Protein AF-A0AAD5JDY1-F1 (afdb_monomer_lite)

Secondary structure (DSSP, 8-state):
--------------------PPPTHHHHHHHHHHHHHHHHHHHH-------SEETTEE--TT--SSTTBS-GGGTTSEEESSSEEEEETTEEEEEEEEETTTTEEEEE-TTS-BTTB----------HHHHHHSPBPTT-EEEEEEE-TT-TTTTTTGGG-B-BTTB-HHHHHHH-HHHHHHHHHHSSSPPP-EEE-HHHHHHS-TTTTTEEEEEEE--GGG-TT--TTS--BSEEEE-PPP-S-HHHHHHTTPEEEE-TTT--EEEEEETTEEESS----THHHHHHHHHHHHHHHHHHHHS-TT------HHHHHHHHHHHHH--HHHHHHHHHHHHHHIIIIIIIS---TTHHHHHHHHHHTBTTT---TT--B-HHHHHHHHHHHHGGGTT---TT-S-PPPPHHHHHHIIIIIHHHHHHHHHHHHHHHS-SS---HHHHHHHHHHHHHHGGGHHHHIIIIIHHHHS--HHHHHHHHH-HHHHHHHHS---SS---S--TTS--HHHHHHHHHHHHHHPBPP----------------------------BHIIIIIHHHHTTS----SS-S--------

InterPro domains:
  IPR011989 Armadillo-like helical [G3DSA:1.25.10.10] (261-449)
  IPR011989 Armadillo-like helical [G3DSA:1.25.10.10] (450-530)
  IPR016024 Armadillo-type fold [SSF48371] (283-526)
  IPR025287 Wall-associated receptor kinase, galacturonan-binding domain [PF13947] (50-109)
  IPR032872 Wall-associated receptor kinase, C-terminal [PF14380] (234-270)

pLDDT: mean 71.37, std 21.02, range [24.98, 97.5]

Radius of gyration: 38.05 Å; chains: 1; bounding box: 90×83×112 Å

Sequence (584 aa):
MPFWLCTKEDQPNLKRKSKMWFPTTTRLTIFNLTTLIILTLITAATSATCRTTCGDIAINYPFGVDDGCGAPQYRHMLNCSTNLFFTTPSGNYKVQSIDYKTKTMVIYDPSMSTCSILQPHHDFIMTDIQSAMMPPSPDTVFALINCSIDSPVLNHYKNLCFNFSDHSCEELYGSCNAFRLFHLVANVSSPPCCFTSYDTVKYMSMNILDCTHYTTVINTDSLKGLGPSDWVYGIRLSYSMPETGCDRCSQSGGTCGFDTETEGMTCLCSSYLNSTRECGGENQGQRIAAATYLKNFTRRNVDSDVSSSNISKEFKDQLLRALLEAEPAILKVLLEAFRVILVAEFVKQNSWPELLPKLRSAIQNSNLINNGANCGWNTVNALMVLHSIIRPFQYFLNPKVAKEPVPPQLELISKEILVPMLAVFSQFVEKVLTADGRTEPEMEKILLIGWRLVSPHFSFLMDTAIFPALVLNEKDISEWEEDADEYIRKNLPSELEEISGWREDLFTARKSAINLLGVISMSKGPPVGTSSNGSSASSKRKKDERNKGKSLRSSMGELLVLPFLSKFSIPCDANASDSRILKE

Foldseek 3Di:
DDDDDDDDDDDDDDDDDDDDDDDPVVVVVVVVVVVVVVVVVVVVLDQPDWDQDAAVAGAAACDGADAQFHALLNPPQWHGDNFIWGQFPFGTWGWPYADPVQQKTWTHDPQAAALAGFHWFGADEHDPSCCVFWNFDPQKKKKFAQADCPFCCNPVVVVQFDDFLPDDPVLSLVRGPHNVVQCVVVVPDRGDMGIGGVVCSHVAPCVNRRTIHMWMFGPRVVCNPPGRVPTHTTTMIHGDHDPQQVVQLVVQVWGWGADNPPSQTWTHAGSPDIDNHYDDRPCPVVLQVVLQVLLVVLCVPQVDPPDPPPDDPVVVVVLVVCLFQDDPSSNVSSLSSVLSVLCRCCVVNVNCPVVLVVLLVLLQLAVPQAVPPDRPGHNLSSLSNLLSNCVVCLPVCPPVDPDDDDDVSVVVSCVRPVLLCLVVVLVLLVVQVPDDVDDDPVSVSVLVSNCSNCVSCVVVCCVPQLVVQQDQDPVLVVVCVVPVVVSCCQQDDDDDDDDGHSDPPRHRSNNSSVSVLVSQQVAQDDDDDDDDDDDDDDDDDDDDDDDDDDDPRHGSCVVPVVVVCVVDDDPDPDDPPDPDDDDD

Organism: Acer negundo (NCBI:txid4023)

Structure (mmCIF, N/CA/C/O backbone):
data_AF-A0AAD5JDY1-F1
#
_entry.id   AF-A0AAD5JDY1-F1
#
loop_
_atom_site.group_PDB
_atom_site.id
_atom_site.type_symbol
_atom_site.label_atom_id
_atom_site.label_alt_id
_atom_site.label_comp_id
_atom_site.label_asym_id
_atom_site.label_entity_id
_atom_site.label_seq_id
_atom_site.pdbx_PDB_ins_code
_atom_site.Cartn_x
_atom_site.Cartn_y
_atom_site.Cartn_z
_atom_site.occupancy
_atom_site.B_iso_or_equiv
_atom_site.auth_seq_id
_atom_site.auth_comp_id
_atom_site.auth_asym_id
_atom_site.auth_atom_id
_atom_site.pdbx_PDB_model_num
ATOM 1 N N . MET A 1 1 ? -2.676 57.745 -0.070 1.00 26.92 1 MET A N 1
ATOM 2 C CA . MET A 1 1 ? -3.454 58.591 0.869 1.00 26.92 1 MET A CA 1
ATOM 3 C C . MET A 1 1 ? -3.927 59.833 0.114 1.00 26.92 1 MET A C 1
ATOM 5 O O . MET A 1 1 ? -3.151 60.244 -0.742 1.00 26.92 1 MET A O 1
ATOM 9 N N . PRO A 1 2 ? -5.080 60.464 0.429 1.00 44.31 2 PRO A N 1
ATOM 10 C CA . PRO A 1 2 ? -6.139 60.025 1.355 1.00 44.31 2 PRO A CA 1
ATOM 11 C C . PRO A 1 2 ? -7.613 60.175 0.853 1.00 44.31 2 PRO A C 1
ATOM 13 O O . PRO A 1 2 ? -7.997 61.225 0.363 1.00 44.31 2 PRO A O 1
ATOM 16 N N . PHE A 1 3 ? -8.447 59.176 1.187 1.00 25.83 3 PHE A N 1
ATOM 17 C CA . PHE A 1 3 ? -9.836 59.294 1.703 1.00 25.83 3 PHE A CA 1
ATOM 18 C C . PHE A 1 3 ? -11.081 59.734 0.869 1.00 25.83 3 PHE A C 1
ATOM 20 O O . PHE A 1 3 ? -11.021 60.517 -0.068 1.00 25.83 3 PHE A O 1
ATOM 27 N N . TRP A 1 4 ? -12.225 59.271 1.420 1.00 27.00 4 TRP A N 1
ATOM 28 C CA . TRP A 1 4 ? -13.659 59.617 1.257 1.00 27.00 4 TRP A CA 1
ATOM 29 C C . TRP A 1 4 ? -14.476 59.060 0.064 1.00 27.00 4 TRP A C 1
ATOM 31 O O . TRP A 1 4 ? -13.942 58.899 -1.025 1.00 27.00 4 TRP A O 1
ATOM 41 N N . LEU A 1 5 ? -15.816 58.916 0.163 1.00 27.38 5 LEU A N 1
ATOM 42 C CA . LEU A 1 5 ? -16.704 58.100 1.048 1.00 27.38 5 LEU A CA 1
ATOM 43 C C . LEU A 1 5 ? -18.196 58.367 0.699 1.00 27.38 5 LEU A C 1
ATOM 45 O O . LEU A 1 5 ? -18.495 59.357 0.041 1.00 27.38 5 LEU A O 1
ATOM 49 N N . CYS A 1 6 ? -19.105 57.542 1.245 1.00 25.08 6 CYS A N 1
ATOM 50 C CA . CYS A 1 6 ? -20.582 57.642 1.227 1.00 25.08 6 CYS A CA 1
ATOM 51 C C . CYS A 1 6 ? -21.256 57.441 -0.158 1.00 25.08 6 CYS A C 1
ATOM 53 O O . CYS A 1 6 ? -20.868 58.080 -1.125 1.00 25.08 6 CYS A O 1
ATOM 55 N N . THR A 1 7 ? -22.221 56.543 -0.426 1.00 30.06 7 THR A N 1
ATOM 56 C CA . THR A 1 7 ? -23.357 55.896 0.292 1.00 30.06 7 THR A CA 1
ATOM 57 C C . THR A 1 7 ? -24.655 56.708 0.390 1.00 30.06 7 THR A C 1
ATOM 59 O O . THR A 1 7 ? -24.729 57.643 1.183 1.00 30.06 7 THR A O 1
ATOM 62 N N . LYS A 1 8 ? -25.692 56.234 -0.322 1.00 27.95 8 LYS A N 1
ATOM 63 C CA . LYS A 1 8 ? -27.122 56.146 0.059 1.00 27.95 8 LYS A CA 1
ATOM 64 C C . LYS A 1 8 ? -27.752 55.050 -0.830 1.00 27.95 8 LYS A C 1
ATOM 66 O O . LYS A 1 8 ? -27.410 55.018 -2.006 1.00 27.95 8 LYS A O 1
ATOM 71 N N . GLU A 1 9 ? -28.457 54.019 -0.354 1.00 25.47 9 GLU A N 1
ATOM 72 C CA . GLU A 1 9 ? -29.617 53.903 0.568 1.00 25.47 9 GLU A CA 1
ATOM 73 C C . GLU A 1 9 ? -30.943 53.745 -0.219 1.00 25.47 9 GLU A C 1
ATOM 75 O O . GLU A 1 9 ? -31.001 54.053 -1.407 1.00 25.47 9 GLU A O 1
ATOM 80 N N . ASP A 1 10 ? -31.950 53.116 0.391 1.00 25.94 10 ASP A N 1
ATOM 81 C CA . ASP A 1 10 ? -32.707 52.021 -0.246 1.00 25.94 10 ASP A CA 1
ATOM 82 C C . ASP A 1 10 ? -34.172 52.312 -0.648 1.00 25.94 10 ASP A C 1
ATOM 84 O O . ASP A 1 10 ? -34.863 53.091 0.006 1.00 25.94 10 ASP A O 1
ATOM 88 N N . GLN A 1 11 ? -34.677 51.509 -1.606 1.00 26.45 11 GLN A N 1
ATOM 89 C CA . GLN A 1 11 ? -36.109 51.187 -1.824 1.00 26.45 11 GLN A CA 1
ATOM 90 C C . GLN A 1 11 ? -37.090 52.365 -2.116 1.00 26.45 11 GLN A C 1
ATOM 92 O O . GLN A 1 11 ? -36.705 53.529 -2.165 1.00 26.45 11 GLN A O 1
ATOM 97 N N . PRO A 1 12 ? -38.414 52.119 -2.284 1.00 43.78 12 PRO A N 1
ATOM 98 C CA . PRO A 1 12 ? -39.105 50.974 -2.906 1.00 43.78 12 PRO A CA 1
ATOM 99 C C . PRO A 1 12 ? -40.056 51.412 -4.051 1.00 43.78 12 PRO A C 1
ATOM 101 O O . PRO A 1 12 ? -40.434 52.578 -4.140 1.00 43.78 12 PRO A O 1
ATOM 104 N N . ASN A 1 13 ? -40.608 50.460 -4.824 1.00 27.44 13 ASN A N 1
ATOM 105 C CA . ASN A 1 13 ? -42.061 50.144 -4.806 1.00 27.44 13 ASN A CA 1
ATOM 106 C C . ASN A 1 13 ? -42.472 49.077 -5.839 1.00 27.44 13 ASN A C 1
ATOM 108 O O . ASN A 1 13 ? -42.135 49.155 -7.015 1.00 27.44 13 ASN A O 1
ATOM 112 N N . LEU A 1 14 ? -43.303 48.119 -5.407 1.00 30.83 14 LEU A N 1
ATOM 113 C CA . LEU A 1 14 ? -43.824 47.026 -6.236 1.00 30.83 14 LEU A CA 1
ATOM 114 C C . LEU A 1 14 ? -45.365 47.028 -6.257 1.00 30.83 14 LEU A C 1
ATOM 116 O O . LEU A 1 14 ? -45.996 46.777 -5.230 1.00 30.83 14 LEU A O 1
ATOM 120 N N . LYS A 1 15 ? -45.977 47.251 -7.430 1.00 29.02 15 LYS A N 1
ATOM 121 C CA . LYS A 1 15 ? -47.409 47.029 -7.753 1.00 29.02 15 LYS A CA 1
ATOM 122 C C . LYS A 1 15 ? -47.593 47.099 -9.285 1.00 29.02 15 LYS A C 1
ATOM 124 O O . LYS A 1 15 ? -46.989 47.955 -9.907 1.00 29.02 15 LYS A O 1
ATOM 129 N N . ARG A 1 16 ? -48.437 46.293 -9.946 1.00 30.23 16 ARG A N 1
ATOM 130 C CA . ARG A 1 16 ? -49.142 45.061 -9.528 1.00 30.23 16 ARG A CA 1
ATOM 131 C C . ARG A 1 16 ? -49.650 44.295 -10.773 1.00 30.23 16 ARG A C 1
ATOM 133 O O . ARG A 1 16 ? -50.553 44.779 -11.434 1.00 30.23 16 ARG A O 1
ATOM 140 N N . LYS A 1 17 ? -49.164 43.060 -10.971 1.00 31.97 17 LYS A N 1
ATOM 141 C CA . LYS A 1 17 ? -49.787 41.929 -11.711 1.00 31.97 17 LYS A CA 1
ATOM 142 C C . LYS A 1 17 ? -50.409 42.194 -13.103 1.00 31.97 17 LYS A C 1
ATOM 144 O O . LYS A 1 17 ? -51.569 42.582 -13.197 1.00 31.97 17 LYS A O 1
ATOM 149 N N . SER A 1 18 ? -49.756 41.690 -14.149 1.00 29.02 18 SER A N 1
ATOM 150 C CA . SER A 1 18 ? -50.442 41.018 -15.268 1.00 29.02 18 SER A CA 1
ATOM 151 C C . SER A 1 18 ? -50.355 39.491 -15.081 1.00 29.02 18 SER A C 1
ATOM 153 O O . SER A 1 18 ? -49.436 38.991 -14.430 1.00 29.02 18 SER A O 1
ATOM 155 N N . LYS A 1 19 ? -51.336 38.731 -15.589 1.00 38.91 19 LYS A N 1
ATOM 156 C CA . LYS A 1 19 ? -51.259 37.259 -15.687 1.00 38.91 19 LYS A CA 1
ATOM 157 C C . LYS A 1 19 ? -50.763 36.902 -17.086 1.00 38.91 19 LYS A C 1
ATOM 159 O O . LYS A 1 19 ? -51.313 37.423 -18.049 1.00 38.91 19 LYS A O 1
ATOM 164 N N . MET A 1 20 ? -49.819 35.971 -17.200 1.00 31.56 20 MET A N 1
ATOM 165 C CA . MET A 1 20 ? -49.418 35.392 -18.485 1.00 31.56 20 MET A CA 1
ATOM 166 C C . MET A 1 20 ? -49.482 33.864 -18.404 1.00 31.56 20 MET A C 1
ATOM 168 O O . MET A 1 20 ? -49.067 33.276 -17.405 1.00 31.56 20 MET A O 1
ATOM 172 N N . TRP A 1 21 ? -50.063 33.229 -19.422 1.00 36.47 21 TRP A N 1
ATOM 173 C CA . TRP A 1 21 ? -50.047 31.773 -19.571 1.00 36.47 21 TRP A CA 1
ATOM 174 C C . TRP A 1 21 ? -48.635 31.304 -19.935 1.00 36.47 21 TRP A C 1
ATOM 176 O O . TRP A 1 21 ? -47.992 31.895 -20.799 1.00 36.47 21 TRP A O 1
ATOM 186 N N . PHE A 1 22 ? -48.183 30.208 -19.324 1.00 32.50 22 PHE A N 1
ATOM 187 C CA . PHE A 1 22 ? -47.010 29.473 -19.795 1.00 32.50 22 PHE A CA 1
ATOM 188 C C . PHE A 1 22 ? -47.457 28.391 -20.790 1.00 32.50 22 PHE A C 1
ATOM 190 O O . PHE A 1 22 ? -48.358 27.619 -20.451 1.00 32.50 22 PHE A O 1
ATOM 197 N N . PRO A 1 23 ? -46.856 28.299 -21.991 1.00 40.69 23 PRO A N 1
ATOM 198 C CA . PRO A 1 23 ? -47.190 27.256 -22.954 1.00 40.69 23 PRO A CA 1
ATOM 199 C C . PRO A 1 23 ? -46.700 25.882 -22.477 1.00 40.69 23 PRO A C 1
ATOM 201 O O . PRO A 1 23 ? -45.624 25.743 -21.893 1.00 40.69 23 PRO A O 1
ATOM 204 N N . THR A 1 24 ? -47.489 24.842 -22.747 1.00 48.25 24 THR A N 1
ATOM 205 C CA . THR A 1 24 ? -47.257 23.480 -22.236 1.00 48.25 24 THR A CA 1
ATOM 206 C C . THR A 1 24 ? -45.975 22.833 -22.778 1.00 48.25 24 THR A C 1
ATOM 208 O O . THR A 1 24 ? -45.406 21.956 -22.129 1.00 48.25 24 THR A O 1
ATOM 211 N N . THR A 1 25 ? -45.483 23.289 -23.934 1.00 47.78 25 THR A N 1
ATOM 212 C CA . THR A 1 25 ? -44.268 22.798 -24.606 1.00 47.78 25 THR A CA 1
ATOM 213 C C . THR A 1 25 ? -43.008 22.911 -23.751 1.00 47.78 25 THR A C 1
ATOM 215 O O . THR A 1 25 ? -42.197 21.986 -23.761 1.00 47.78 25 THR A O 1
ATOM 218 N N . THR A 1 26 ? -42.854 23.973 -22.951 1.00 46.81 26 THR A N 1
ATOM 219 C CA . THR A 1 26 ? -41.645 24.175 -22.129 1.00 46.81 26 THR A CA 1
ATOM 220 C C . THR A 1 26 ? -41.492 23.116 -21.035 1.00 46.81 26 THR A C 1
ATOM 222 O O . THR A 1 26 ? -40.378 22.819 -20.617 1.00 46.81 26 THR A O 1
ATOM 225 N N . ARG A 1 27 ? -42.591 22.498 -20.572 1.00 45.94 27 ARG A N 1
ATOM 226 C CA . ARG A 1 27 ? -42.499 21.394 -19.601 1.00 45.94 27 ARG A CA 1
ATOM 227 C C . ARG A 1 27 ? -41.913 20.132 -20.222 1.00 45.94 27 ARG A C 1
ATOM 229 O O . ARG A 1 27 ? -41.156 19.450 -19.545 1.00 45.94 27 ARG A O 1
ATOM 236 N N . LEU A 1 28 ? -42.233 19.836 -21.483 1.00 49.12 28 LEU A N 1
ATOM 237 C CA . LEU A 1 28 ? -41.780 18.612 -22.148 1.00 49.12 28 LEU A CA 1
ATOM 238 C C . LEU A 1 28 ? -40.281 18.670 -22.477 1.00 49.12 28 LEU A C 1
ATOM 240 O O . LEU A 1 28 ? -39.567 17.697 -22.257 1.00 49.12 28 LEU A O 1
ATOM 244 N N . THR A 1 29 ? -39.777 19.827 -22.921 1.00 52.75 29 THR A N 1
ATOM 245 C CA . THR A 1 29 ? -38.336 20.023 -23.146 1.00 52.75 29 THR A CA 1
ATOM 246 C C . THR A 1 29 ? -37.540 20.032 -21.845 1.00 52.75 29 THR A C 1
ATOM 248 O O . THR A 1 29 ? -36.474 19.426 -21.805 1.00 52.75 29 THR A O 1
ATOM 251 N N . ILE A 1 30 ? -38.060 20.632 -20.764 1.00 56.84 30 ILE A N 1
ATOM 252 C CA . ILE A 1 30 ? -37.423 20.544 -19.440 1.00 56.84 30 ILE A CA 1
ATOM 253 C C . ILE A 1 30 ? -37.390 19.092 -18.949 1.00 56.84 30 ILE A C 1
ATOM 255 O O . ILE A 1 30 ? -36.341 18.658 -18.493 1.00 56.84 30 ILE A O 1
ATOM 259 N N . PHE A 1 31 ? -38.477 18.321 -19.081 1.00 56.94 31 PHE A N 1
ATOM 260 C CA . PHE A 1 31 ? -38.505 16.916 -18.646 1.00 56.94 31 PHE A CA 1
ATOM 261 C C . PHE A 1 31 ? -37.539 16.033 -19.452 1.00 56.94 31 PHE A C 1
ATOM 263 O O . PHE A 1 31 ? -36.840 15.196 -18.883 1.00 56.94 31 PHE A O 1
ATOM 270 N N . ASN A 1 32 ? -37.445 16.244 -20.768 1.00 55.47 32 ASN A N 1
ATOM 271 C CA . ASN A 1 32 ? -36.480 15.540 -21.617 1.00 55.47 32 ASN A CA 1
ATOM 272 C C . ASN A 1 32 ? -35.030 15.935 -21.284 1.00 55.47 32 ASN A C 1
ATOM 274 O O . ASN A 1 32 ? -34.147 15.084 -21.279 1.00 55.47 32 ASN A O 1
ATOM 278 N N . LEU A 1 33 ? -34.775 17.206 -20.954 1.00 57.94 33 LEU A N 1
ATOM 279 C CA . LEU A 1 33 ? -33.444 17.663 -20.556 1.00 57.94 33 LEU A CA 1
ATOM 280 C C . LEU A 1 33 ? -33.056 17.150 -19.161 1.00 57.94 33 LEU A C 1
ATOM 282 O O . LEU A 1 33 ? -31.923 16.716 -18.977 1.00 57.94 33 LEU A O 1
ATOM 286 N N . THR A 1 34 ? -33.973 17.138 -18.187 1.00 59.38 34 THR A N 1
ATOM 287 C CA . THR A 1 34 ? -33.690 16.570 -16.859 1.00 59.38 34 THR A CA 1
ATOM 288 C C . THR A 1 34 ? -33.547 15.056 -16.908 1.00 59.38 34 THR A C 1
ATOM 290 O O . THR A 1 34 ? -32.662 14.540 -16.242 1.00 59.38 34 THR A O 1
ATOM 293 N N . THR A 1 35 ? -34.329 14.335 -17.718 1.00 57.78 35 THR A N 1
ATOM 294 C CA . THR A 1 35 ? -34.112 12.889 -17.920 1.00 57.78 35 THR A CA 1
ATOM 295 C C . THR A 1 35 ? -32.800 12.595 -18.642 1.00 57.78 35 THR A C 1
ATOM 297 O O . THR A 1 35 ? -32.133 11.642 -18.257 1.00 57.78 35 THR A O 1
ATOM 300 N N . LEU A 1 36 ? -32.363 13.427 -19.596 1.00 56.25 36 LEU A N 1
ATOM 301 C CA . LEU A 1 36 ? -31.043 13.288 -20.221 1.00 56.25 36 LEU A CA 1
ATOM 302 C C . LEU A 1 36 ? -29.902 13.554 -19.223 1.00 56.25 36 LEU A C 1
ATOM 304 O O . LEU A 1 36 ? -28.960 12.773 -19.171 1.00 56.25 36 LEU A O 1
ATOM 308 N N . ILE A 1 37 ? -30.012 14.598 -18.391 1.00 56.88 37 ILE A N 1
ATOM 309 C CA . ILE A 1 37 ? -29.043 14.912 -17.322 1.00 56.88 37 ILE A CA 1
ATOM 310 C C . ILE A 1 37 ? -29.015 13.812 -16.248 1.00 56.88 37 ILE A C 1
ATOM 312 O O . ILE A 1 37 ? -27.951 13.427 -15.773 1.00 56.88 37 ILE A O 1
ATOM 316 N N . ILE A 1 38 ? -30.175 13.270 -15.868 1.00 56.22 38 ILE A N 1
ATOM 317 C CA . ILE A 1 38 ? -30.268 12.138 -14.937 1.00 56.22 38 ILE A CA 1
ATOM 318 C C . ILE A 1 38 ? -29.656 10.882 -15.567 1.00 56.22 38 ILE A C 1
ATOM 320 O O . ILE A 1 38 ? -28.937 10.162 -14.884 1.00 56.22 38 ILE A O 1
ATOM 324 N N . LEU A 1 39 ? -29.872 10.634 -16.862 1.00 50.50 39 LEU A N 1
ATOM 325 C CA . LEU A 1 39 ? -29.274 9.497 -17.560 1.00 50.50 39 LEU A CA 1
ATOM 326 C C . LEU A 1 39 ? -27.745 9.629 -17.651 1.00 50.50 39 LEU A C 1
ATOM 328 O O . LEU A 1 39 ? -27.056 8.644 -17.401 1.00 50.50 39 LEU A O 1
ATOM 332 N N . THR A 1 40 ? -27.204 10.828 -17.912 1.00 48.53 40 THR A N 1
ATOM 333 C CA . THR A 1 40 ? -25.747 11.048 -17.900 1.00 48.53 40 THR A CA 1
ATOM 334 C C . THR A 1 40 ? -25.143 10.929 -16.498 1.00 48.53 40 THR A C 1
ATOM 336 O O . THR A 1 40 ? -24.060 10.360 -16.354 1.00 48.53 40 THR A O 1
ATOM 339 N N . LEU A 1 41 ? -25.853 11.371 -15.452 1.00 46.16 41 LEU A N 1
ATOM 340 C CA . LEU A 1 41 ? -25.470 11.146 -14.050 1.00 46.16 41 LEU A CA 1
ATOM 341 C C . LEU A 1 41 ? -25.501 9.657 -13.666 1.00 46.16 41 LEU A C 1
ATOM 343 O O . LEU A 1 41 ? -24.608 9.191 -12.966 1.00 46.16 41 LEU A O 1
ATOM 347 N N . ILE A 1 42 ? -26.475 8.888 -14.164 1.00 42.62 42 ILE A N 1
ATOM 348 C CA . ILE A 1 42 ? -26.535 7.431 -13.965 1.00 42.62 42 ILE A CA 1
ATOM 349 C C . ILE A 1 42 ? -25.381 6.730 -14.699 1.00 42.62 42 ILE A C 1
ATOM 351 O O . ILE A 1 42 ? -24.789 5.815 -14.138 1.00 42.62 42 ILE A O 1
ATOM 355 N N . THR A 1 43 ? -24.990 7.175 -15.900 1.00 33.28 43 THR A N 1
ATOM 356 C CA . THR A 1 43 ? -23.804 6.621 -16.587 1.00 33.28 43 THR A CA 1
ATOM 357 C C . THR A 1 43 ? -22.470 7.036 -15.964 1.00 33.28 43 THR A C 1
ATOM 359 O O . THR A 1 43 ? -21.480 6.351 -16.189 1.00 33.28 43 THR A O 1
ATOM 362 N N . ALA A 1 44 ? -22.424 8.113 -15.173 1.00 35.31 44 ALA A N 1
ATOM 363 C CA . ALA A 1 44 ? -21.257 8.448 -14.352 1.00 35.31 44 ALA A CA 1
ATOM 364 C C . ALA A 1 44 ? -21.173 7.581 -13.078 1.00 35.31 44 ALA A C 1
ATOM 366 O O . ALA A 1 44 ? -20.092 7.388 -12.532 1.00 35.31 44 ALA A O 1
ATOM 367 N N . ALA A 1 45 ? -22.295 7.007 -12.634 1.00 38.91 45 ALA A N 1
ATOM 368 C CA . ALA A 1 45 ? -22.360 6.040 -11.542 1.00 38.91 45 ALA A CA 1
ATOM 369 C C . ALA A 1 45 ? -22.053 4.602 -12.015 1.00 38.91 45 ALA A C 1
ATOM 371 O O . ALA A 1 45 ? -22.768 3.655 -11.673 1.00 38.91 45 ALA A O 1
ATOM 372 N N . THR A 1 46 ? -20.981 4.415 -12.795 1.00 38.31 46 THR A N 1
ATOM 373 C CA . THR A 1 46 ? -20.429 3.075 -13.038 1.00 38.31 46 THR A CA 1
ATOM 374 C C . THR A 1 46 ? -20.006 2.466 -11.707 1.00 38.31 46 THR A C 1
ATOM 376 O O . THR A 1 46 ? -19.179 3.037 -10.998 1.00 38.31 46 THR A O 1
ATOM 379 N N . SER A 1 47 ? -20.586 1.313 -11.372 1.00 45.16 47 SER A N 1
ATOM 380 C CA . SER A 1 47 ? -20.338 0.561 -10.139 1.00 45.16 47 SER A CA 1
ATOM 381 C C . SER A 1 47 ? -18.850 0.494 -9.786 1.00 45.16 47 SER A C 1
ATOM 383 O O . SER A 1 47 ? -18.066 -0.042 -10.569 1.00 45.16 47 SER A O 1
ATOM 385 N N . ALA A 1 48 ? -18.484 0.996 -8.601 1.00 53.59 48 ALA A N 1
ATOM 386 C CA . ALA A 1 48 ? -17.111 1.030 -8.099 1.00 53.59 48 ALA A CA 1
ATOM 387 C C . ALA A 1 48 ? -16.597 -0.385 -7.768 1.00 53.59 48 ALA A C 1
ATOM 389 O O . ALA A 1 48 ? -16.586 -0.834 -6.623 1.00 53.59 48 ALA A O 1
ATOM 390 N N . THR A 1 49 ? -16.214 -1.116 -8.809 1.00 74.38 49 THR A N 1
ATOM 391 C CA . THR A 1 49 ? -15.638 -2.458 -8.751 1.00 74.38 49 THR A CA 1
ATOM 392 C C . THR A 1 49 ? -14.305 -2.405 -9.479 1.00 74.38 49 THR A C 1
ATOM 394 O O . THR A 1 49 ? -14.267 -2.384 -10.706 1.00 74.38 49 THR A O 1
ATOM 397 N N . CYS A 1 50 ? -13.218 -2.334 -8.711 1.00 87.50 50 CYS A N 1
ATOM 398 C CA . CYS A 1 50 ? -11.862 -2.243 -9.243 1.00 87.50 50 CYS A CA 1
ATOM 399 C C . CYS A 1 50 ? -11.556 -3.402 -10.198 1.00 87.50 50 CYS A C 1
ATOM 401 O O . CYS A 1 50 ? -11.804 -4.565 -9.862 1.00 87.50 50 CYS A O 1
ATOM 403 N N . ARG A 1 51 ? -10.950 -3.108 -11.351 1.00 90.00 51 ARG A N 1
ATOM 404 C CA . ARG A 1 51 ? -10.436 -4.134 -12.262 1.00 90.00 51 ARG A CA 1
ATOM 405 C C . ARG A 1 51 ? -9.288 -4.900 -11.607 1.00 90.00 51 ARG A C 1
ATOM 407 O O . ARG A 1 51 ? -8.218 -4.349 -11.372 1.00 90.00 51 ARG A O 1
ATOM 414 N N . THR A 1 52 ? -9.510 -6.191 -11.368 1.00 89.75 52 THR A N 1
ATOM 415 C CA . THR A 1 52 ? -8.521 -7.141 -10.827 1.00 89.75 52 THR A CA 1
ATOM 416 C C . THR A 1 52 ? -7.620 -7.758 -11.902 1.00 89.75 52 THR A C 1
ATOM 418 O O . THR A 1 52 ? -6.723 -8.535 -11.583 1.00 89.75 52 THR A O 1
ATOM 421 N N . THR A 1 53 ? -7.849 -7.453 -13.181 1.00 93.69 53 THR A N 1
ATOM 422 C CA . THR A 1 53 ? -7.059 -7.925 -14.330 1.00 93.69 53 THR A CA 1
ATOM 423 C C . THR A 1 53 ? -6.997 -6.864 -15.432 1.00 93.69 53 THR A C 1
ATOM 425 O O . THR A 1 53 ? -7.892 -6.028 -15.569 1.00 93.69 53 THR A O 1
ATOM 428 N N . CYS A 1 54 ? -5.935 -6.907 -16.236 1.00 95.19 54 CYS A N 1
ATOM 429 C CA . CYS A 1 54 ? -5.767 -6.120 -17.452 1.00 95.19 54 CYS A CA 1
ATOM 430 C C . CYS A 1 54 ? -5.081 -6.971 -18.531 1.00 95.19 54 CYS A C 1
ATOM 432 O O . CYS A 1 54 ? -3.870 -7.203 -18.472 1.00 95.19 54 CYS A O 1
ATOM 434 N N . GLY A 1 55 ? -5.858 -7.471 -19.495 1.00 92.00 55 GLY A N 1
ATOM 435 C CA . GLY A 1 55 ? -5.408 -8.587 -20.331 1.00 92.00 55 GLY A CA 1
ATOM 436 C C . GLY A 1 55 ? -5.040 -9.783 -19.446 1.00 92.00 55 GLY A C 1
ATOM 437 O O . GLY A 1 55 ? -5.757 -10.089 -18.493 1.00 92.00 55 GLY A O 1
ATOM 438 N N . ASP A 1 56 ? -3.892 -10.400 -19.712 1.00 92.50 56 ASP A N 1
ATOM 439 C CA . ASP A 1 56 ? -3.386 -11.554 -18.956 1.00 92.50 56 ASP A CA 1
ATOM 440 C C . ASP A 1 56 ? -2.730 -11.187 -17.604 1.00 92.50 56 ASP A C 1
ATOM 442 O O . ASP A 1 56 ? -2.331 -12.072 -16.846 1.00 92.50 56 ASP A O 1
ATOM 446 N N . ILE A 1 57 ? -2.595 -9.893 -17.276 1.00 95.94 57 ILE A N 1
ATOM 447 C CA . ILE A 1 57 ? -1.911 -9.426 -16.058 1.00 95.94 57 ILE A CA 1
ATOM 448 C C . ILE A 1 57 ? -2.925 -9.184 -14.934 1.00 95.94 57 ILE A C 1
ATOM 450 O O . ILE A 1 57 ? -3.838 -8.369 -15.068 1.00 95.94 57 ILE A O 1
ATOM 454 N N . ALA A 1 58 ? -2.740 -9.854 -13.794 1.00 95.19 58 ALA A N 1
ATOM 455 C CA . ALA A 1 58 ? -3.515 -9.606 -12.579 1.00 95.19 58 ALA A CA 1
ATOM 456 C C . ALA A 1 58 ? -3.112 -8.279 -11.910 1.00 95.19 58 ALA A C 1
ATOM 458 O O . ALA A 1 58 ? -1.926 -7.988 -11.757 1.00 95.19 58 ALA A O 1
ATOM 459 N N . ILE A 1 59 ? -4.109 -7.507 -11.476 1.00 94.81 59 ILE A N 1
ATOM 460 C CA . ILE A 1 59 ? -3.967 -6.223 -10.785 1.00 94.81 59 ILE A CA 1
ATOM 461 C C . ILE A 1 59 ? -4.360 -6.420 -9.318 1.00 94.81 59 ILE A C 1
ATOM 463 O O . ILE A 1 59 ? -5.535 -6.398 -8.960 1.00 94.81 59 ILE A O 1
ATOM 467 N N . ASN A 1 60 ? -3.353 -6.619 -8.472 1.00 92.69 60 ASN A N 1
ATOM 468 C CA . ASN A 1 60 ? -3.484 -6.668 -7.017 1.00 92.69 60 ASN A CA 1
ATOM 469 C C . ASN A 1 60 ? -2.806 -5.453 -6.360 1.00 92.69 60 ASN A C 1
ATOM 471 O O . ASN A 1 60 ? -1.932 -4.810 -6.953 1.00 92.69 60 ASN A O 1
ATOM 475 N N . TYR A 1 61 ? -3.162 -5.202 -5.098 1.00 91.31 61 TYR A N 1
ATOM 476 C CA . TYR A 1 61 ? -2.534 -4.202 -4.230 1.00 91.31 61 TYR A CA 1
ATOM 477 C C . TYR A 1 61 ? -0.989 -4.349 -4.206 1.00 91.31 61 TYR A C 1
ATOM 479 O O . TYR A 1 61 ? -0.496 -5.479 -4.171 1.00 91.31 61 TYR A O 1
ATOM 487 N N . PRO A 1 62 ? -0.198 -3.254 -4.230 1.00 93.88 62 PRO A N 1
ATOM 488 C CA . PRO A 1 62 ? -0.588 -1.850 -4.047 1.00 93.88 62 PRO A CA 1
ATOM 489 C C . PRO A 1 62 ? -1.169 -1.163 -5.289 1.00 93.88 62 PRO A C 1
ATOM 491 O O . PRO A 1 62 ? -1.603 -0.016 -5.201 1.00 93.88 62 PRO A O 1
ATOM 494 N N . PHE A 1 63 ? -1.190 -1.843 -6.434 1.00 95.00 63 PHE A N 1
ATOM 495 C CA . PHE A 1 63 ? -1.610 -1.254 -7.698 1.00 95.00 63 PHE A CA 1
ATOM 496 C C . PHE A 1 63 ? -3.127 -1.104 -7.820 1.00 95.00 63 PHE A C 1
ATOM 498 O O . PHE A 1 63 ? -3.902 -1.909 -7.305 1.00 95.00 63 PHE A O 1
ATOM 505 N N . GLY A 1 64 ? -3.527 -0.076 -8.565 1.00 93.00 64 GLY A N 1
ATOM 506 C CA . GLY A 1 64 ? -4.887 0.167 -9.021 1.00 93.00 64 GLY A CA 1
ATOM 507 C C . GLY A 1 64 ? -4.860 0.779 -10.419 1.00 93.00 64 GLY A C 1
ATOM 508 O O . GLY A 1 64 ? -3.878 1.409 -10.813 1.00 93.00 64 GLY A O 1
ATOM 509 N N . VAL A 1 65 ? -5.925 0.540 -11.179 1.00 93.19 65 VAL A N 1
ATOM 510 C CA . VAL A 1 65 ? -6.118 1.045 -12.550 1.00 93.19 65 VAL A CA 1
ATOM 511 C C . VAL A 1 65 ? -7.282 2.035 -12.594 1.00 93.19 65 VAL A C 1
ATOM 513 O O . VAL A 1 65 ? -7.200 3.065 -13.256 1.00 93.19 65 VAL A O 1
ATOM 516 N N . ASP A 1 66 ? -8.366 1.719 -11.889 1.00 91.75 66 ASP A N 1
ATOM 517 C CA . ASP A 1 66 ? -9.513 2.604 -11.699 1.00 91.75 66 ASP A CA 1
ATOM 518 C C . ASP A 1 66 ? -9.246 3.582 -10.543 1.00 91.75 66 ASP A C 1
ATOM 520 O O . ASP A 1 66 ? -8.511 3.257 -9.606 1.00 91.75 66 ASP A O 1
ATOM 524 N N . ASP A 1 67 ? -9.809 4.791 -10.606 1.00 90.75 67 ASP A N 1
ATOM 525 C CA . ASP A 1 67 ? -9.545 5.800 -9.575 1.00 90.75 67 ASP A CA 1
ATOM 526 C C . ASP A 1 67 ? -10.204 5.423 -8.237 1.00 90.75 67 ASP A C 1
ATOM 528 O O . ASP A 1 67 ? -11.300 4.863 -8.201 1.00 90.75 67 ASP A O 1
ATOM 532 N N . GLY A 1 68 ? -9.505 5.687 -7.132 1.00 89.00 68 GLY A N 1
ATOM 533 C CA . GLY A 1 68 ? -9.881 5.206 -5.798 1.00 89.00 68 GLY A CA 1
ATOM 534 C C . GLY A 1 68 ? -9.549 3.732 -5.508 1.00 89.00 68 GLY A C 1
ATOM 535 O O . GLY A 1 68 ? -9.867 3.249 -4.423 1.00 89.00 68 GLY A O 1
ATOM 536 N N . CYS A 1 69 ? -8.897 3.000 -6.419 1.00 91.94 69 CYS A N 1
ATOM 537 C CA . CYS A 1 69 ? -8.470 1.608 -6.213 1.00 91.94 69 CYS A CA 1
ATOM 538 C C . CYS A 1 69 ? -6.959 1.485 -5.941 1.00 91.94 69 CYS A C 1
ATOM 540 O O . CYS A 1 69 ? -6.158 2.245 -6.481 1.00 91.94 69 CYS A O 1
ATOM 542 N N . GLY A 1 70 ? -6.546 0.487 -5.152 1.00 92.06 70 GLY A N 1
ATOM 543 C CA . GLY A 1 70 ? -5.140 0.287 -4.775 1.00 92.06 70 GLY A CA 1
ATOM 544 C C . GLY A 1 70 ? -4.690 1.215 -3.639 1.00 92.06 70 GLY A C 1
ATOM 545 O O . GLY A 1 70 ? -5.470 1.531 -2.743 1.00 92.06 70 GLY A O 1
ATOM 546 N N . ALA A 1 71 ? -3.422 1.632 -3.648 1.00 92.06 71 ALA A N 1
ATOM 547 C CA . ALA A 1 71 ? -2.878 2.631 -2.723 1.00 92.06 71 ALA A CA 1
ATOM 548 C C . ALA A 1 71 ? -2.749 4.015 -3.398 1.00 92.06 71 ALA A C 1
ATOM 550 O O . ALA A 1 71 ? -2.317 4.083 -4.551 1.00 92.06 71 ALA A O 1
ATOM 551 N N . PRO A 1 72 ? -3.022 5.130 -2.688 1.00 90.94 72 PRO A N 1
ATOM 552 C CA . PRO A 1 72 ? -3.072 6.470 -3.286 1.00 90.94 72 PRO A CA 1
ATOM 553 C C . PRO A 1 72 ? -1.731 6.908 -3.894 1.00 90.94 72 PRO A C 1
ATOM 555 O O . PRO A 1 72 ? -1.695 7.520 -4.953 1.00 90.94 72 PRO A O 1
ATOM 558 N N . GLN A 1 73 ? -0.602 6.496 -3.310 1.00 89.94 73 GLN A N 1
ATOM 559 C CA . GLN A 1 73 ? 0.738 6.771 -3.854 1.00 89.94 73 GLN A CA 1
ATOM 560 C C . GLN A 1 73 ? 1.054 6.073 -5.195 1.00 89.94 73 GLN A C 1
ATOM 562 O O . GLN A 1 73 ? 2.085 6.372 -5.792 1.00 89.94 73 GLN A O 1
ATOM 567 N N . TYR A 1 74 ? 0.194 5.158 -5.662 1.00 92.81 74 TYR A N 1
ATOM 568 C CA . TYR A 1 74 ? 0.269 4.499 -6.975 1.00 92.81 74 TYR A CA 1
ATOM 569 C C . TYR A 1 74 ? -0.825 4.986 -7.953 1.00 92.81 74 TYR A C 1
ATOM 571 O O . TYR A 1 74 ? -0.911 4.496 -9.084 1.00 92.81 74 TYR A O 1
ATOM 579 N N . ARG A 1 75 ? -1.647 5.966 -7.545 1.00 92.56 75 ARG A N 1
ATOM 580 C CA . ARG A 1 75 ? -2.714 6.579 -8.351 1.00 92.56 75 ARG A CA 1
ATOM 581 C C . ARG A 1 75 ? -2.172 7.085 -9.692 1.00 92.56 75 ARG A C 1
ATOM 583 O O . ARG A 1 75 ? -1.120 7.717 -9.755 1.00 92.56 75 ARG A O 1
ATOM 590 N N . HIS A 1 76 ? -2.890 6.772 -10.770 1.00 91.50 76 HIS A N 1
ATOM 591 C CA . HIS A 1 76 ? -2.554 7.112 -12.163 1.00 91.50 76 HIS A CA 1
ATOM 592 C C . HIS A 1 76 ? -1.174 6.631 -12.677 1.00 91.50 76 HIS A C 1
ATOM 594 O O . HIS A 1 76 ? -0.778 7.013 -13.777 1.00 91.50 76 HIS A O 1
ATOM 600 N N . MET A 1 77 ? -0.446 5.766 -11.954 1.00 94.69 77 MET A N 1
ATOM 601 C CA . MET A 1 77 ? 0.796 5.169 -12.475 1.00 94.69 77 MET A CA 1
ATOM 602 C C . MET A 1 77 ? 0.537 4.144 -13.584 1.00 94.69 77 MET A C 1
ATOM 604 O O . MET A 1 77 ? 1.363 3.990 -14.482 1.00 94.69 77 MET A O 1
ATOM 608 N N . LEU A 1 78 ? -0.589 3.429 -13.525 1.00 96.31 78 LEU A N 1
ATOM 609 C CA . LEU A 1 78 ? -0.948 2.387 -14.483 1.00 96.31 78 LEU A CA 1
ATOM 610 C C . LEU A 1 78 ? -2.176 2.780 -15.303 1.00 96.31 78 LEU A C 1
ATOM 612 O O . LEU A 1 78 ? -3.155 3.300 -14.773 1.00 96.31 78 LEU A O 1
ATOM 616 N N . ASN A 1 79 ? -2.136 2.458 -16.593 1.00 95.25 79 ASN A N 1
ATOM 617 C CA . ASN A 1 79 ? -3.246 2.607 -17.525 1.00 95.25 79 ASN A CA 1
ATOM 618 C C . ASN A 1 79 ? -3.559 1.243 -18.160 1.00 95.25 79 ASN A C 1
ATOM 620 O O . ASN A 1 79 ? -2.652 0.523 -18.580 1.00 95.25 79 ASN A O 1
ATOM 624 N N . CYS A 1 80 ? -4.841 0.885 -18.235 1.00 93.88 80 CYS A N 1
ATOM 625 C CA . CYS A 1 80 ? -5.303 -0.358 -18.840 1.00 93.88 80 CYS A CA 1
ATOM 626 C C . CYS A 1 80 ? -6.233 -0.086 -20.023 1.00 93.88 80 CYS A C 1
ATOM 628 O O . CYS A 1 80 ? -7.345 0.420 -19.845 1.00 93.88 80 CYS A O 1
ATOM 630 N N . SER A 1 81 ? -5.784 -0.495 -21.211 1.00 89.31 81 SER A N 1
ATOM 631 C CA . SER A 1 81 ? -6.604 -0.592 -22.425 1.00 89.31 81 SER A CA 1
ATOM 632 C C . SER A 1 81 ? -6.810 -2.074 -22.774 1.00 89.31 81 SER A C 1
ATOM 634 O O . SER A 1 81 ? -7.475 -2.783 -22.029 1.00 89.31 81 SER A O 1
ATOM 636 N N . THR A 1 82 ? -6.212 -2.582 -23.858 1.00 90.25 82 THR A N 1
ATOM 637 C CA . THR A 1 82 ? -6.110 -4.035 -24.125 1.00 90.25 82 THR A CA 1
ATOM 638 C C . THR A 1 82 ? -4.915 -4.685 -23.425 1.00 90.25 82 THR A C 1
ATOM 640 O O . THR A 1 82 ? -4.879 -5.894 -23.240 1.00 90.25 82 THR A O 1
ATOM 643 N N . ASN A 1 83 ? -3.917 -3.873 -23.078 1.00 93.94 83 ASN A N 1
ATOM 644 C CA . ASN A 1 83 ? -2.693 -4.238 -22.378 1.00 93.94 83 ASN A CA 1
ATOM 645 C C . ASN A 1 83 ? -2.508 -3.251 -21.214 1.00 93.94 83 ASN A C 1
ATOM 647 O O . ASN A 1 83 ? -3.073 -2.149 -21.239 1.00 93.94 83 ASN A O 1
ATOM 651 N N . LEU A 1 84 ? -1.701 -3.640 -20.227 1.00 96.69 84 LEU A N 1
ATOM 652 C CA . LEU A 1 84 ? -1.306 -2.783 -19.114 1.00 96.69 84 LEU A CA 1
ATOM 653 C C . LEU A 1 84 ? -0.071 -1.950 -19.487 1.00 96.69 84 LEU A C 1
ATOM 655 O O . LEU A 1 84 ? 0.915 -2.483 -20.002 1.00 96.69 84 LEU A O 1
ATOM 659 N N . PHE A 1 85 ? -0.112 -0.655 -19.185 1.00 96.94 85 PHE A N 1
ATOM 660 C CA . PHE A 1 85 ? 0.984 0.283 -19.414 1.00 96.94 85 PHE A CA 1
ATOM 661 C C . PHE A 1 85 ? 1.342 1.031 -18.131 1.00 96.94 85 PHE A C 1
ATOM 663 O O . PHE A 1 85 ? 0.459 1.491 -17.407 1.00 96.94 85 PHE A O 1
ATOM 670 N N . PHE A 1 86 ? 2.639 1.191 -17.884 1.00 97.38 86 PHE A N 1
ATOM 671 C CA . PHE A 1 86 ? 3.174 2.114 -16.892 1.00 97.38 86 PHE A CA 1
ATOM 672 C C . PHE A 1 86 ? 3.350 3.496 -17.533 1.00 97.38 86 PHE A C 1
ATOM 674 O O . PHE A 1 86 ? 3.991 3.627 -18.575 1.00 97.38 86 PHE A O 1
ATOM 681 N N . THR A 1 87 ? 2.734 4.512 -16.931 1.00 95.62 87 THR A N 1
ATOM 682 C CA . THR A 1 87 ? 2.631 5.877 -17.467 1.00 95.62 87 THR A CA 1
ATOM 683 C C . THR A 1 87 ? 3.655 6.775 -16.783 1.00 95.62 87 THR A C 1
ATOM 685 O O . THR A 1 87 ? 3.630 6.907 -15.561 1.00 95.62 87 THR A O 1
ATOM 688 N N . THR A 1 88 ? 4.537 7.433 -17.534 1.00 95.25 88 THR A N 1
ATOM 689 C CA . THR A 1 88 ? 5.544 8.369 -16.995 1.00 95.25 88 THR A CA 1
ATOM 690 C C . THR A 1 88 ? 5.596 9.663 -17.823 1.00 95.25 88 THR A C 1
ATOM 692 O O . THR A 1 88 ? 4.992 9.723 -18.897 1.00 95.25 88 THR A O 1
ATOM 695 N N . PRO A 1 89 ? 6.335 10.705 -17.388 1.00 94.44 89 PRO A N 1
ATOM 696 C CA . PRO A 1 89 ? 6.526 11.925 -18.178 1.00 94.44 89 PRO A CA 1
ATOM 697 C C . PRO A 1 89 ? 7.183 11.708 -19.550 1.00 94.44 89 PRO A C 1
ATOM 699 O O . PRO A 1 89 ? 7.059 12.574 -20.411 1.00 94.44 89 PRO A O 1
ATOM 702 N N . SER A 1 90 ? 7.880 10.584 -19.757 1.00 92.88 90 SER A N 1
ATOM 703 C CA . SER A 1 90 ? 8.519 10.243 -21.036 1.00 92.88 90 SER A CA 1
ATOM 704 C C . SER A 1 90 ? 7.663 9.352 -21.943 1.00 92.88 90 SER A C 1
ATOM 706 O O . SER A 1 90 ? 7.905 9.325 -23.146 1.00 92.88 90 SER A O 1
ATOM 708 N N . GLY A 1 91 ? 6.656 8.635 -21.427 1.00 92.69 91 GLY A N 1
ATOM 709 C CA . GLY A 1 91 ? 5.819 7.785 -22.275 1.00 92.69 91 GLY A CA 1
ATOM 710 C C . GLY A 1 91 ? 4.984 6.731 -21.549 1.00 92.69 91 GLY A C 1
ATOM 711 O O . GLY A 1 91 ? 4.816 6.754 -20.332 1.00 92.69 91 GLY A O 1
ATOM 712 N N . ASN A 1 92 ? 4.452 5.793 -22.339 1.00 94.31 92 ASN A N 1
ATOM 713 C CA . ASN A 1 92 ? 3.660 4.654 -21.875 1.00 94.31 92 ASN A CA 1
ATOM 714 C C . ASN A 1 92 ? 4.416 3.352 -22.165 1.00 94.31 92 ASN A C 1
ATOM 716 O O . ASN A 1 92 ? 4.491 2.908 -23.310 1.00 94.31 92 ASN A O 1
ATOM 720 N N . TYR A 1 93 ? 4.952 2.736 -21.119 1.00 95.75 93 TYR A N 1
ATOM 721 C CA . TYR A 1 93 ? 5.814 1.558 -21.191 1.00 95.75 93 TYR A CA 1
ATOM 722 C C . TYR A 1 93 ? 4.966 0.307 -20.989 1.00 95.75 93 TYR A C 1
ATOM 724 O O . TYR A 1 93 ? 4.211 0.228 -20.017 1.00 95.75 93 TYR A O 1
ATOM 732 N N . LYS A 1 94 ? 5.041 -0.679 -21.891 1.00 95.75 94 LYS A N 1
ATOM 733 C CA . LYS A 1 94 ? 4.202 -1.880 -21.761 1.00 95.75 94 LYS A CA 1
ATOM 734 C C . LYS A 1 94 ? 4.681 -2.702 -20.566 1.00 95.75 94 LYS A C 1
ATOM 736 O O . LYS A 1 94 ? 5.841 -3.106 -20.533 1.00 95.75 94 LYS A O 1
ATOM 741 N N . VAL A 1 95 ? 3.788 -3.012 -19.629 1.00 97.50 95 VAL A N 1
ATOM 742 C CA . VAL A 1 95 ? 4.091 -3.969 -18.559 1.00 97.50 95 VAL A CA 1
ATOM 743 C C . VAL A 1 95 ? 4.106 -5.375 -19.164 1.00 97.50 95 VAL A C 1
ATOM 745 O O . VAL A 1 95 ? 3.156 -5.779 -19.837 1.00 97.50 95 VAL A O 1
ATOM 748 N N . GLN A 1 96 ? 5.197 -6.110 -18.953 1.00 95.50 96 GLN A N 1
ATOM 749 C CA . GLN A 1 96 ? 5.336 -7.514 -19.346 1.00 95.50 96 GLN A CA 1
ATOM 750 C C . GLN A 1 96 ? 4.838 -8.451 -18.238 1.00 95.50 96 GLN A C 1
ATOM 752 O O . GLN A 1 96 ? 4.117 -9.405 -18.515 1.00 95.50 96 GLN A O 1
ATOM 757 N N . SER A 1 97 ? 5.203 -8.174 -16.982 1.00 96.12 97 SER A N 1
ATOM 758 C CA . SER A 1 97 ? 4.841 -9.003 -15.825 1.00 96.12 97 SER A CA 1
ATOM 759 C C . SER A 1 97 ? 4.889 -8.221 -14.511 1.00 96.12 97 SER A C 1
ATOM 761 O O . SER A 1 97 ? 5.669 -7.278 -14.377 1.00 96.12 97 SER A O 1
ATOM 763 N N . ILE A 1 98 ? 4.126 -8.674 -13.513 1.00 97.19 98 ILE A N 1
ATOM 764 C CA . ILE A 1 98 ? 4.206 -8.212 -12.119 1.00 97.19 98 ILE A CA 1
ATOM 765 C C . ILE A 1 98 ? 4.365 -9.440 -11.219 1.00 97.19 98 ILE A C 1
ATOM 767 O O . ILE A 1 98 ? 3.530 -10.343 -11.259 1.00 97.19 98 ILE A O 1
ATOM 771 N N . ASP A 1 99 ? 5.408 -9.467 -10.390 1.00 95.88 99 ASP A N 1
ATOM 772 C CA . ASP A 1 99 ? 5.594 -10.472 -9.345 1.00 95.88 99 ASP A CA 1
ATOM 773 C C . ASP A 1 99 ? 5.350 -9.854 -7.962 1.00 95.88 99 ASP A C 1
ATOM 775 O O . ASP A 1 99 ? 6.143 -9.072 -7.432 1.00 95.88 99 ASP A O 1
ATOM 779 N N . TYR A 1 100 ? 4.227 -10.246 -7.364 1.00 93.38 100 TYR A N 1
ATOM 780 C CA . TYR A 1 100 ? 3.785 -9.821 -6.038 1.00 93.38 100 TYR A CA 1
ATOM 781 C C . TYR A 1 100 ? 4.565 -10.458 -4.875 1.00 93.38 100 TYR A C 1
ATOM 783 O O . TYR A 1 100 ? 4.452 -9.984 -3.746 1.00 93.38 100 TYR A O 1
ATOM 791 N N . LYS A 1 101 ? 5.376 -11.497 -5.127 1.00 94.19 101 LYS A N 1
ATOM 792 C CA . LYS A 1 101 ? 6.233 -12.142 -4.117 1.00 94.19 101 LYS A CA 1
ATOM 793 C C . LYS A 1 101 ? 7.584 -11.442 -4.006 1.00 94.19 101 LYS A C 1
ATOM 795 O O . LYS A 1 101 ? 7.976 -11.065 -2.905 1.00 94.19 101 LYS A O 1
ATOM 800 N N . THR A 1 102 ? 8.277 -11.236 -5.131 1.00 94.56 102 THR A N 1
ATOM 801 C CA . THR A 1 102 ? 9.548 -10.481 -5.155 1.00 94.56 102 THR A CA 1
ATOM 802 C C . THR A 1 102 ? 9.351 -8.966 -5.111 1.00 94.56 102 THR A C 1
ATOM 804 O O . THR A 1 102 ? 10.309 -8.247 -4.845 1.00 94.56 102 THR A O 1
ATOM 807 N N . LYS A 1 103 ? 8.117 -8.481 -5.319 1.00 95.94 103 LYS A N 1
ATOM 808 C CA . LYS A 1 103 ? 7.757 -7.054 -5.404 1.00 95.94 103 LYS A CA 1
ATOM 809 C C . LYS A 1 103 ? 8.460 -6.363 -6.576 1.00 95.94 103 LYS A C 1
ATOM 811 O O . LYS A 1 103 ? 9.014 -5.271 -6.445 1.00 95.94 103 LYS A O 1
ATOM 816 N N . THR A 1 104 ? 8.442 -7.024 -7.734 1.00 96.25 104 THR A N 1
ATOM 817 C CA . THR A 1 104 ? 9.049 -6.513 -8.969 1.00 96.25 104 THR A CA 1
ATOM 818 C C . THR A 1 104 ? 8.046 -6.448 -10.118 1.00 96.25 104 THR A C 1
ATOM 820 O O . THR A 1 104 ? 7.063 -7.188 -10.163 1.00 96.25 104 THR A O 1
ATOM 823 N N . MET A 1 105 ? 8.273 -5.523 -11.045 1.00 96.81 105 MET A N 1
ATOM 824 C CA . MET A 1 105 ? 7.501 -5.339 -12.274 1.00 96.81 105 MET A CA 1
ATOM 825 C C . MET A 1 105 ? 8.487 -5.233 -13.433 1.00 96.81 105 MET A C 1
ATOM 827 O O . MET A 1 105 ? 9.456 -4.490 -13.328 1.00 96.81 105 MET A O 1
ATOM 831 N N . VAL A 1 106 ? 8.253 -5.940 -14.536 1.00 97.44 106 VAL A N 1
ATOM 832 C CA . VAL A 1 106 ? 9.061 -5.780 -15.755 1.00 97.44 106 VAL A CA 1
ATOM 833 C C . VAL A 1 106 ? 8.265 -4.964 -16.760 1.00 97.44 106 VAL A C 1
ATOM 835 O O . VAL A 1 106 ? 7.122 -5.308 -17.073 1.00 97.44 106 VAL A O 1
ATOM 838 N N . ILE A 1 107 ? 8.869 -3.889 -17.261 1.00 97.25 107 ILE A N 1
ATOM 839 C CA . ILE A 1 107 ? 8.325 -3.046 -18.327 1.00 97.25 107 ILE A CA 1
ATOM 840 C C . ILE A 1 107 ? 9.230 -3.103 -19.562 1.00 97.25 107 ILE A C 1
ATOM 842 O O . ILE A 1 107 ? 10.427 -3.377 -19.470 1.00 97.25 107 ILE A O 1
ATOM 846 N N . TYR A 1 108 ? 8.647 -2.821 -20.721 1.00 94.94 108 TYR A N 1
ATOM 847 C CA . TYR A 1 108 ? 9.337 -2.736 -22.001 1.00 94.94 108 TYR A CA 1
ATOM 848 C C . TYR A 1 108 ? 9.120 -1.355 -22.615 1.00 94.94 108 TYR A C 1
ATOM 850 O O . TYR A 1 108 ? 7.975 -0.915 -22.774 1.00 94.94 108 TYR A O 1
ATOM 858 N N . ASP A 1 109 ? 10.215 -0.6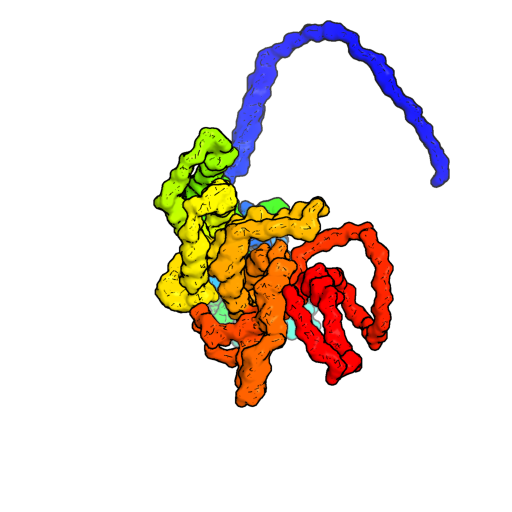92 -22.981 1.00 93.31 109 ASP A N 1
ATOM 859 C CA . ASP A 1 109 ? 10.174 0.525 -23.782 1.00 93.31 109 ASP A CA 1
ATOM 860 C C . ASP A 1 109 ? 10.146 0.178 -25.280 1.00 93.31 109 ASP A C 1
ATOM 862 O O . ASP A 1 109 ? 11.083 -0.458 -25.762 1.00 93.31 109 ASP A O 1
ATOM 866 N N . PRO A 1 110 ? 9.121 0.583 -26.055 1.00 90.00 110 PRO A N 1
ATOM 867 C CA . PRO A 1 110 ? 9.185 0.489 -27.511 1.00 90.00 110 PRO A CA 1
ATOM 868 C C . PRO A 1 110 ? 10.314 1.333 -28.129 1.00 90.00 110 PRO A C 1
ATOM 870 O O . PRO A 1 110 ? 10.738 1.001 -29.235 1.00 90.00 110 PRO A O 1
ATOM 873 N N . SER A 1 111 ? 10.794 2.380 -27.449 1.00 91.06 111 SER A N 1
ATOM 874 C CA . SER A 1 111 ? 11.815 3.320 -27.934 1.00 91.06 111 SER A CA 1
ATOM 875 C C . SER A 1 111 ? 13.259 2.955 -27.561 1.00 91.06 111 SER A C 1
ATOM 877 O O . SER A 1 111 ? 14.181 3.604 -28.049 1.00 91.06 111 SER A O 1
ATOM 879 N N . MET A 1 112 ? 13.500 1.912 -26.759 1.00 92.81 112 MET A N 1
ATOM 880 C CA . MET A 1 112 ? 14.862 1.424 -26.523 1.00 92.81 112 MET A CA 1
ATOM 881 C C . MET A 1 112 ? 15.307 0.532 -27.685 1.00 92.81 112 MET A C 1
ATOM 883 O O . MET A 1 112 ? 14.525 -0.240 -28.248 1.00 92.81 112 MET A O 1
ATOM 887 N N . SER A 1 113 ? 16.589 0.594 -28.027 1.00 93.50 113 SER A N 1
ATOM 888 C CA . SER A 1 113 ? 17.163 -0.329 -29.007 1.00 93.50 113 SER A CA 1
ATOM 889 C C . SER A 1 113 ? 17.302 -1.741 -28.427 1.00 93.50 113 SER A C 1
ATOM 891 O O . SER A 1 113 ? 17.280 -1.937 -27.218 1.00 93.50 113 SER A O 1
ATOM 893 N N . THR A 1 114 ? 17.472 -2.738 -29.291 1.00 93.19 114 THR A N 1
ATOM 894 C CA . THR A 1 114 ? 17.715 -4.150 -28.944 1.00 93.19 114 THR A CA 1
ATOM 895 C C . THR A 1 114 ? 18.718 -4.751 -29.928 1.00 93.19 114 THR A C 1
ATOM 897 O O . THR A 1 114 ? 19.041 -4.134 -30.943 1.00 93.19 114 THR A O 1
ATOM 900 N N . CYS A 1 115 ? 19.173 -5.988 -29.702 1.00 91.81 115 CYS A N 1
ATOM 901 C CA . CYS A 1 115 ? 20.153 -6.644 -30.577 1.00 91.81 115 CYS A CA 1
ATOM 902 C C . CYS A 1 115 ? 19.756 -6.699 -32.075 1.00 91.81 115 CYS A C 1
ATOM 904 O O . CYS A 1 115 ? 20.623 -6.739 -32.957 1.00 91.81 115 CYS A O 1
ATOM 906 N N . SER A 1 116 ? 18.447 -6.671 -32.368 1.00 90.69 116 SER A N 1
ATOM 907 C CA . SER A 1 116 ? 17.881 -6.745 -33.726 1.00 90.69 116 SER A CA 1
ATOM 908 C C . SER A 1 116 ? 17.240 -5.448 -34.242 1.00 90.69 116 SER A C 1
ATOM 910 O O . SER A 1 116 ? 16.989 -5.357 -35.441 1.00 90.69 116 SER A O 1
ATOM 912 N N . ILE A 1 117 ? 16.956 -4.459 -33.385 1.00 91.06 117 ILE A N 1
ATOM 913 C CA . ILE A 1 117 ? 16.243 -3.225 -33.765 1.00 91.06 117 ILE A CA 1
ATOM 914 C C . ILE A 1 117 ? 16.954 -2.010 -33.169 1.00 91.06 117 ILE A C 1
ATOM 916 O O . ILE A 1 117 ? 17.122 -1.923 -31.956 1.00 91.06 117 ILE A O 1
ATOM 920 N N . LEU A 1 118 ? 17.316 -1.052 -34.020 1.00 91.38 118 LEU A N 1
ATOM 921 C CA . LEU A 1 118 ? 17.837 0.249 -33.613 1.00 91.38 118 LEU A CA 1
ATOM 922 C C . LEU A 1 118 ? 16.675 1.255 -33.541 1.00 91.38 118 LEU A C 1
ATOM 924 O O . LEU A 1 118 ? 15.928 1.377 -34.511 1.00 91.38 118 LEU A O 1
ATOM 928 N N . GLN A 1 119 ? 16.515 1.942 -32.410 1.00 91.94 119 GLN A N 1
ATOM 929 C CA . GLN A 1 119 ? 15.429 2.903 -32.158 1.00 91.94 119 GLN A CA 1
ATOM 930 C C . GLN A 1 119 ? 15.959 4.333 -31.975 1.00 91.94 119 GLN A C 1
ATOM 932 O O . GLN A 1 119 ? 17.086 4.495 -31.510 1.00 91.94 119 GLN A O 1
ATOM 937 N N . PRO A 1 120 ? 15.182 5.376 -32.327 1.00 84.25 120 PRO A N 1
ATOM 938 C CA . PRO A 1 120 ? 15.629 6.764 -32.230 1.00 84.25 120 PRO A CA 1
ATOM 939 C C . PRO A 1 120 ? 15.898 7.205 -30.783 1.00 84.25 120 PRO A C 1
ATOM 941 O O . PRO A 1 120 ? 15.355 6.643 -29.837 1.00 84.25 120 PRO A O 1
ATOM 944 N N . HIS A 1 121 ? 16.696 8.267 -30.637 1.00 82.81 121 HIS A N 1
ATOM 945 C CA . HIS A 1 121 ? 17.009 8.919 -29.362 1.00 82.81 121 HIS A CA 1
ATOM 946 C C . HIS A 1 121 ? 15.757 9.126 -28.488 1.00 82.81 121 HIS A C 1
ATOM 948 O O . HIS A 1 121 ? 14.845 9.872 -28.857 1.00 82.81 121 HIS A O 1
ATOM 954 N N . HIS A 1 122 ? 15.773 8.561 -27.279 1.00 88.62 122 HIS A N 1
ATOM 955 C CA . HIS A 1 122 ? 14.703 8.663 -26.284 1.00 88.62 122 HIS A CA 1
ATOM 956 C C . HIS A 1 122 ? 15.277 8.711 -24.859 1.00 88.62 122 HIS A C 1
ATOM 958 O O . HIS A 1 122 ? 16.321 8.117 -24.595 1.00 88.62 122 HIS A O 1
ATOM 964 N N . ASP A 1 123 ? 14.593 9.411 -23.949 1.00 91.62 123 ASP A N 1
ATOM 965 C CA . ASP A 1 123 ? 15.002 9.605 -22.549 1.00 91.62 123 ASP A CA 1
ATOM 966 C C . ASP A 1 123 ? 14.023 8.897 -21.589 1.00 91.62 123 ASP A C 1
ATOM 968 O O . ASP A 1 123 ? 12.841 9.245 -21.527 1.00 91.62 123 ASP A O 1
ATOM 972 N N . PHE A 1 124 ? 14.506 7.944 -20.781 1.00 93.81 124 PHE A N 1
ATOM 973 C CA . PHE A 1 124 ? 13.684 7.251 -19.778 1.00 93.81 124 PHE A CA 1
ATOM 974 C C . PHE A 1 124 ? 13.502 8.093 -18.503 1.00 93.81 124 PHE A C 1
ATOM 976 O O . PHE A 1 124 ? 14.226 7.949 -17.519 1.00 93.81 124 PHE A O 1
ATOM 983 N N . ILE A 1 125 ? 12.511 8.988 -18.520 1.00 93.69 125 ILE A N 1
ATOM 984 C CA . ILE A 1 125 ? 12.198 9.904 -17.408 1.00 93.69 125 ILE A CA 1
ATOM 985 C C . ILE A 1 125 ? 11.017 9.375 -16.584 1.00 93.69 125 ILE A C 1
ATOM 987 O O . ILE A 1 125 ? 9.963 9.056 -17.142 1.00 93.69 125 ILE A O 1
ATOM 991 N N . MET A 1 126 ? 11.164 9.372 -15.256 1.00 94.62 126 MET A N 1
ATOM 992 C CA . MET A 1 126 ? 10.123 9.088 -14.254 1.00 94.62 126 MET A CA 1
ATOM 993 C C . MET A 1 126 ? 9.936 10.306 -13.330 1.00 94.62 126 MET A C 1
ATOM 995 O O . MET A 1 126 ? 10.858 11.104 -13.176 1.00 94.62 126 MET A O 1
ATOM 999 N N . THR A 1 127 ? 8.781 10.453 -12.672 1.00 94.56 127 THR A N 1
ATOM 1000 C CA . THR A 1 127 ? 8.620 11.485 -11.620 1.00 94.56 127 THR A CA 1
ATOM 1001 C C . THR A 1 127 ? 9.411 11.144 -10.348 1.00 94.56 127 THR A C 1
ATOM 1003 O O . THR A 1 127 ? 9.809 9.995 -10.135 1.00 94.56 127 THR A O 1
ATOM 1006 N N . ASP A 1 128 ? 9.595 12.113 -9.444 1.00 91.75 128 ASP A N 1
ATOM 1007 C CA . ASP A 1 128 ? 10.200 11.857 -8.128 1.00 91.75 128 ASP A CA 1
ATOM 1008 C C . ASP A 1 128 ? 9.439 10.779 -7.346 1.00 91.75 128 ASP A C 1
ATOM 1010 O O . ASP A 1 128 ? 10.050 9.838 -6.845 1.00 91.75 128 ASP A O 1
ATOM 1014 N N . ILE A 1 129 ? 8.102 10.846 -7.329 1.00 91.06 129 ILE A N 1
ATOM 1015 C CA . ILE A 1 129 ? 7.242 9.843 -6.679 1.00 91.06 129 ILE A CA 1
ATOM 1016 C C . ILE A 1 129 ? 7.431 8.468 -7.333 1.00 91.06 129 ILE A C 1
ATOM 1018 O O . ILE A 1 129 ? 7.595 7.474 -6.631 1.00 91.06 129 ILE A O 1
ATOM 1022 N N . GLN A 1 130 ? 7.465 8.397 -8.667 1.00 94.31 130 GLN A N 1
ATOM 1023 C CA . GLN A 1 130 ? 7.687 7.141 -9.388 1.00 94.31 130 GLN A CA 1
ATOM 1024 C C . GLN A 1 130 ? 9.068 6.547 -9.096 1.00 94.31 130 GLN A C 1
ATOM 1026 O O . GLN A 1 130 ? 9.158 5.366 -8.783 1.00 94.31 130 GLN A O 1
ATOM 1031 N N . SER A 1 131 ? 10.132 7.351 -9.139 1.00 93.25 131 SER A N 1
ATOM 1032 C CA . SER A 1 131 ? 11.494 6.875 -8.862 1.00 93.25 131 SER A CA 1
ATOM 1033 C C . SER A 1 131 ? 11.768 6.587 -7.379 1.00 93.25 131 SER A C 1
ATOM 1035 O O . SER A 1 131 ? 12.714 5.867 -7.081 1.00 93.25 131 SER A O 1
ATOM 1037 N N . ALA A 1 132 ? 10.948 7.098 -6.454 1.00 92.50 132 ALA A N 1
ATOM 1038 C CA . ALA A 1 132 ? 11.009 6.761 -5.030 1.00 92.50 132 ALA A CA 1
ATOM 1039 C C . ALA A 1 132 ? 10.173 5.518 -4.666 1.00 92.50 132 ALA A C 1
ATOM 1041 O O . ALA A 1 132 ? 10.590 4.727 -3.824 1.00 92.50 132 ALA A O 1
ATOM 1042 N N . MET A 1 133 ? 8.999 5.336 -5.284 1.00 92.44 133 MET A N 1
ATOM 1043 C CA . MET A 1 133 ? 8.090 4.214 -4.994 1.00 92.44 133 MET A CA 1
ATOM 1044 C C . MET A 1 133 ? 8.395 2.961 -5.822 1.00 92.44 133 MET A C 1
ATOM 1046 O O . MET A 1 133 ? 8.163 1.852 -5.336 1.00 92.44 133 MET A O 1
ATOM 1050 N N . MET A 1 134 ? 8.891 3.147 -7.052 1.00 95.38 134 MET A N 1
ATOM 1051 C CA . MET A 1 134 ? 9.212 2.107 -8.035 1.00 95.38 134 MET A CA 1
ATOM 1052 C C . MET A 1 134 ? 10.540 2.366 -8.780 1.00 95.38 134 MET A C 1
ATOM 1054 O O . MET A 1 134 ? 10.538 2.435 -10.013 1.00 95.38 134 MET A O 1
ATOM 1058 N N . PRO A 1 135 ? 11.684 2.545 -8.095 1.00 95.50 135 PRO A N 1
ATOM 1059 C CA . PRO A 1 135 ? 12.972 2.640 -8.780 1.00 95.50 135 PRO A CA 1
ATOM 1060 C C . PRO A 1 135 ? 13.244 1.395 -9.649 1.00 95.50 135 PRO A C 1
ATOM 1062 O O . PRO A 1 135 ? 12.909 0.275 -9.239 1.00 95.50 135 PRO A O 1
ATOM 1065 N N . PRO A 1 136 ? 13.894 1.554 -10.818 1.00 95.94 136 PRO A N 1
ATOM 1066 C CA . PRO A 1 136 ? 14.583 0.462 -11.489 1.00 95.94 136 PRO A CA 1
ATOM 1067 C C . PRO A 1 136 ? 15.511 -0.280 -10.522 1.00 95.94 136 PRO A C 1
ATOM 1069 O O . PRO A 1 136 ? 16.233 0.323 -9.728 1.00 95.94 136 PRO A O 1
ATOM 1072 N N . SER A 1 137 ? 15.438 -1.602 -10.569 1.00 93.88 137 SER A N 1
ATOM 1073 C CA . SER A 1 137 ? 16.159 -2.513 -9.693 1.00 93.88 137 SER A CA 1
ATOM 1074 C C . SER A 1 137 ? 17.649 -2.553 -10.066 1.00 93.88 137 SER A C 1
ATOM 1076 O O . SER A 1 137 ? 17.965 -2.399 -11.247 1.00 93.88 137 SER A O 1
ATOM 1078 N N . PRO A 1 138 ? 18.576 -2.802 -9.118 1.00 88.50 138 PRO A N 1
ATOM 1079 C CA . PRO A 1 138 ? 20.012 -2.852 -9.410 1.00 88.50 138 PRO A CA 1
ATOM 1080 C C . PRO A 1 138 ? 20.443 -3.897 -10.454 1.00 88.50 138 PRO A C 1
ATOM 1082 O O . PRO A 1 138 ? 21.528 -3.762 -11.007 1.00 88.50 138 PRO A O 1
ATOM 1085 N N . ASP A 1 139 ? 19.612 -4.906 -10.751 1.00 89.88 139 ASP A N 1
ATOM 1086 C CA . ASP A 1 139 ? 19.850 -5.867 -11.841 1.00 89.88 139 ASP A CA 1
ATOM 1087 C C . ASP A 1 139 ? 19.454 -5.336 -13.234 1.00 89.88 139 ASP A C 1
ATOM 1089 O O . ASP A 1 139 ? 19.570 -6.069 -14.214 1.00 89.88 139 ASP A O 1
ATOM 1093 N N . THR A 1 140 ? 18.966 -4.092 -13.329 1.00 95.38 140 THR A N 1
ATOM 1094 C CA . THR A 1 140 ? 18.660 -3.405 -14.591 1.00 95.38 140 THR A CA 1
ATOM 1095 C C . THR A 1 140 ? 19.821 -2.506 -15.003 1.00 95.38 140 THR A C 1
ATOM 1097 O O . THR A 1 140 ? 20.021 -1.427 -14.439 1.00 95.38 140 THR A O 1
ATOM 1100 N N . VAL A 1 141 ? 20.562 -2.920 -16.029 1.00 95.56 141 VAL A N 1
ATOM 1101 C CA . VAL A 1 141 ? 21.689 -2.154 -16.578 1.00 95.56 141 VAL A CA 1
ATOM 1102 C C . VAL A 1 141 ? 21.233 -1.330 -17.776 1.00 95.56 141 VAL A C 1
ATOM 1104 O O . VAL A 1 141 ? 20.625 -1.857 -18.709 1.00 95.56 141 VAL A O 1
ATOM 1107 N N . PHE A 1 142 ? 21.574 -0.040 -17.769 1.00 95.56 142 PHE A N 1
ATOM 1108 C CA . PHE A 1 142 ? 21.391 0.873 -18.895 1.00 95.56 142 PHE A CA 1
ATOM 1109 C C . PHE A 1 142 ? 22.676 0.906 -19.724 1.00 95.56 142 PHE A C 1
ATOM 1111 O O . PHE A 1 142 ? 23.732 1.291 -19.230 1.00 95.56 142 PHE A O 1
ATOM 1118 N N . ALA A 1 143 ? 22.590 0.507 -20.989 1.00 94.75 143 ALA A N 1
ATOM 1119 C CA . ALA A 1 143 ? 23.694 0.562 -21.936 1.00 94.75 143 ALA A CA 1
ATOM 1120 C C . ALA A 1 143 ? 23.523 1.770 -22.862 1.00 94.75 143 ALA A C 1
ATOM 1122 O O . ALA A 1 143 ? 22.621 1.797 -23.701 1.00 94.75 143 ALA A O 1
ATOM 1123 N N . LEU A 1 144 ? 24.399 2.759 -22.698 1.00 94.75 144 LEU A N 1
ATOM 1124 C CA . LEU A 1 144 ? 24.504 3.948 -23.539 1.00 94.75 144 LEU A CA 1
ATOM 1125 C C . LEU A 1 144 ? 25.306 3.601 -24.798 1.00 94.75 144 LEU A C 1
ATOM 1127 O O . LEU A 1 144 ? 26.417 3.077 -24.691 1.00 94.75 144 LEU A O 1
ATOM 1131 N N . ILE A 1 145 ? 24.742 3.864 -25.978 1.00 92.38 145 ILE A N 1
ATOM 1132 C CA . ILE A 1 145 ? 25.241 3.381 -27.273 1.00 92.38 145 ILE A CA 1
ATOM 1133 C C . ILE A 1 145 ? 25.521 4.548 -28.224 1.00 92.38 145 ILE A C 1
ATOM 1135 O O . ILE A 1 145 ? 24.755 5.514 -28.307 1.00 92.38 145 ILE A O 1
ATOM 1139 N N . ASN A 1 146 ? 26.611 4.401 -28.985 1.00 91.44 146 ASN A N 1
ATOM 1140 C CA . ASN A 1 146 ? 27.128 5.370 -29.946 1.00 91.44 146 ASN A CA 1
ATOM 1141 C C . ASN A 1 146 ? 27.222 6.766 -29.309 1.00 91.44 146 ASN A C 1
ATOM 1143 O O . ASN A 1 146 ? 26.474 7.687 -29.653 1.00 91.44 146 ASN A O 1
ATOM 1147 N N . CYS A 1 147 ? 28.114 6.850 -28.319 1.00 91.75 147 CYS A N 1
ATOM 1148 C CA . CYS A 1 147 ? 28.451 8.059 -27.581 1.00 91.75 147 CYS A CA 1
ATOM 1149 C C . CYS A 1 147 ? 29.659 8.771 -28.194 1.00 91.75 147 CYS A C 1
ATOM 1151 O O . CYS A 1 147 ? 30.606 8.137 -28.661 1.00 91.75 147 CYS A O 1
ATOM 1153 N N . SER A 1 148 ? 29.633 10.096 -28.142 1.00 91.31 148 SER A N 1
ATOM 1154 C CA . SER A 1 148 ? 30.746 10.979 -28.479 1.00 91.31 148 SER A CA 1
ATOM 1155 C C . SER A 1 148 ? 31.956 10.741 -27.578 1.00 91.31 148 SER A C 1
ATOM 1157 O O . SER A 1 148 ? 31.812 10.409 -26.403 1.00 91.31 148 SER A O 1
ATOM 1159 N N . ILE A 1 149 ? 33.163 10.950 -28.110 1.00 88.75 149 ILE A N 1
ATOM 1160 C CA . ILE A 1 149 ? 34.427 10.790 -27.368 1.00 88.75 149 ILE A CA 1
ATOM 1161 C C . ILE A 1 149 ? 34.534 11.822 -26.232 1.00 88.75 149 ILE A C 1
ATOM 1163 O O . ILE A 1 149 ? 35.107 11.523 -25.184 1.00 88.75 149 ILE A O 1
ATOM 1167 N N . ASP A 1 150 ? 33.920 12.996 -26.399 1.00 90.31 150 ASP A N 1
ATOM 1168 C CA . ASP A 1 150 ? 33.893 14.078 -25.408 1.00 90.31 150 ASP A CA 1
ATOM 1169 C C . ASP A 1 150 ? 32.812 13.884 -24.319 1.00 90.31 150 ASP A C 1
ATOM 1171 O O . ASP A 1 150 ? 32.709 14.684 -23.387 1.00 90.31 150 ASP A O 1
ATOM 1175 N N . SER A 1 151 ? 32.036 12.792 -24.385 1.00 92.50 151 SER A N 1
ATOM 1176 C CA . SER A 1 151 ? 30.957 12.464 -23.444 1.00 92.50 151 SER A CA 1
ATOM 1177 C C . SER A 1 151 ? 31.393 12.559 -21.965 1.00 92.50 151 SER A C 1
ATOM 1179 O O . SER A 1 151 ? 32.456 12.032 -21.592 1.00 92.50 151 SER A O 1
ATOM 1181 N N . PRO A 1 152 ? 30.570 13.152 -21.070 1.00 92.38 152 PRO A N 1
ATOM 1182 C CA . PRO A 1 152 ? 30.910 13.285 -19.654 1.00 92.38 152 PRO A CA 1
ATOM 1183 C C . PRO A 1 152 ? 31.186 11.952 -18.951 1.00 92.38 152 PRO A C 1
ATOM 1185 O O . PRO A 1 152 ? 32.062 11.905 -18.086 1.00 92.38 152 PRO A O 1
ATOM 1188 N N . VAL A 1 153 ? 30.491 10.871 -19.328 1.00 91.19 153 VAL A N 1
ATOM 1189 C CA . VAL A 1 153 ? 30.661 9.535 -18.720 1.00 91.19 153 VAL A CA 1
ATOM 1190 C C . VAL A 1 153 ? 31.884 8.774 -19.232 1.00 91.19 153 VAL A C 1
ATOM 1192 O O . VAL A 1 153 ? 32.288 7.801 -18.612 1.00 91.19 153 VAL A O 1
ATOM 1195 N N . LEU A 1 154 ? 32.541 9.226 -20.301 1.00 89.06 154 LEU A N 1
ATOM 1196 C CA . LEU A 1 154 ? 33.837 8.675 -20.725 1.00 89.06 154 LEU A CA 1
ATOM 1197 C C . LEU A 1 154 ? 35.018 9.414 -20.087 1.00 89.06 154 LEU A C 1
ATOM 1199 O O . LEU A 1 154 ? 36.091 8.834 -19.903 1.00 89.06 154 LEU A O 1
ATOM 1203 N N . ASN A 1 155 ? 34.801 10.690 -19.757 1.00 89.62 155 ASN A N 1
ATOM 1204 C CA . ASN A 1 155 ? 35.814 11.626 -19.290 1.00 89.62 155 ASN A CA 1
ATOM 1205 C C . ASN A 1 155 ? 35.686 1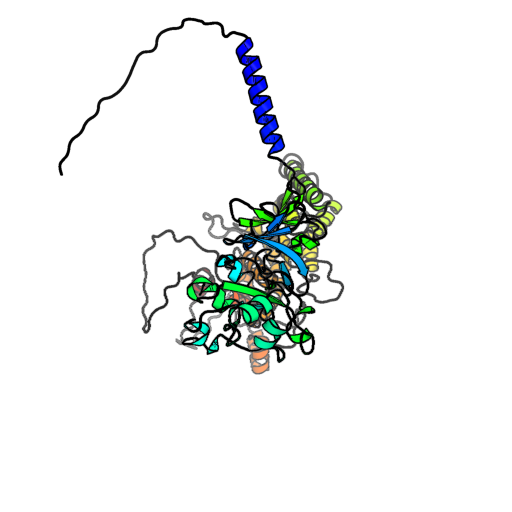1.882 -17.780 1.00 89.62 155 ASN A C 1
ATOM 1207 O O . ASN A 1 155 ? 36.205 11.116 -16.969 1.00 89.62 155 ASN A O 1
ATOM 1211 N N . HIS A 1 156 ? 34.996 12.956 -17.387 1.00 89.50 156 HIS A N 1
ATOM 1212 C CA . HIS A 1 156 ? 34.939 13.431 -16.000 1.00 89.50 156 HIS A CA 1
ATOM 1213 C C . HIS A 1 156 ? 34.238 12.453 -15.038 1.00 89.50 156 HIS A C 1
ATOM 1215 O O . HIS A 1 156 ? 34.609 12.363 -13.870 1.00 89.50 156 HIS A O 1
ATOM 1221 N N . TYR A 1 157 ? 33.248 11.702 -15.523 1.00 91.69 157 TYR A N 1
ATOM 1222 C CA . TYR A 1 157 ? 32.427 10.775 -14.739 1.00 91.69 157 TYR A CA 1
ATOM 1223 C C . TYR A 1 157 ? 32.650 9.308 -15.133 1.00 91.69 157 TYR A C 1
ATOM 1225 O O . TYR A 1 157 ? 31.740 8.486 -15.036 1.00 91.69 157 TYR A O 1
ATOM 1233 N N . LYS A 1 158 ? 33.873 8.955 -15.556 1.00 90.06 158 LYS A N 1
ATOM 1234 C CA . LYS A 1 158 ? 34.249 7.595 -15.991 1.00 90.06 158 LYS A CA 1
ATOM 1235 C C . LYS A 1 158 ? 33.938 6.487 -14.977 1.00 90.06 158 LYS A C 1
ATOM 1237 O O . LYS A 1 158 ? 33.733 5.340 -15.359 1.00 90.06 158 LYS A O 1
ATOM 1242 N N . ASN A 1 159 ? 33.856 6.824 -13.692 1.00 92.50 159 ASN A N 1
ATOM 1243 C CA . ASN A 1 159 ? 33.466 5.912 -12.616 1.00 92.50 159 ASN A CA 1
ATOM 1244 C C . ASN A 1 159 ? 31.969 5.527 -12.611 1.00 92.50 159 ASN A C 1
ATOM 1246 O O . ASN A 1 159 ? 31.580 4.701 -11.791 1.00 92.50 159 ASN A O 1
ATOM 1250 N N . LEU A 1 160 ? 31.132 6.146 -13.454 1.00 92.94 160 LEU A N 1
ATOM 1251 C CA . LEU A 1 160 ? 29.729 5.758 -13.650 1.00 92.94 160 LEU A CA 1
ATOM 1252 C C . LEU A 1 160 ? 29.570 4.640 -14.693 1.00 92.94 160 LEU A C 1
ATOM 1254 O O . LEU A 1 160 ? 28.494 4.047 -14.774 1.00 92.94 160 LEU A O 1
ATOM 1258 N N . CYS A 1 161 ? 30.621 4.342 -15.466 1.00 93.75 161 CYS A N 1
ATOM 1259 C CA . CYS A 1 161 ? 30.654 3.220 -16.397 1.00 93.75 161 CYS A CA 1
ATOM 1260 C C . CYS A 1 161 ? 31.283 1.985 -15.744 1.00 93.75 161 CYS A C 1
ATOM 1262 O O . CYS A 1 161 ? 32.343 2.072 -15.122 1.00 93.75 161 CYS A O 1
ATOM 1264 N N . PHE A 1 162 ? 30.664 0.823 -15.935 1.00 92.62 162 PHE A N 1
ATOM 1265 C CA . PHE A 1 162 ? 31.157 -0.469 -15.454 1.00 92.62 162 PHE A CA 1
ATOM 1266 C C . PHE A 1 162 ? 31.040 -1.561 -16.530 1.00 92.62 162 PHE A C 1
ATOM 1268 O O . PHE A 1 162 ? 30.505 -1.327 -17.608 1.00 92.62 162 PHE A O 1
ATOM 1275 N N . ASN A 1 163 ? 31.533 -2.763 -16.223 1.00 90.44 163 ASN A N 1
ATOM 1276 C CA . ASN A 1 163 ? 31.214 -4.000 -16.943 1.00 90.44 163 ASN A CA 1
ATOM 1277 C C . ASN A 1 163 ? 30.389 -4.899 -16.008 1.00 90.44 163 ASN A C 1
ATOM 1279 O O . ASN A 1 163 ? 30.593 -4.859 -14.793 1.00 90.44 163 ASN A O 1
ATOM 1283 N N . PHE A 1 164 ? 29.487 -5.718 -16.551 1.00 89.31 164 PHE A N 1
ATOM 1284 C CA . PHE A 1 164 ? 28.668 -6.665 -15.782 1.00 89.31 164 PHE A CA 1
ATOM 1285 C C . PHE A 1 164 ? 28.831 -8.080 -16.350 1.00 89.31 164 PHE A C 1
ATOM 1287 O O . PHE A 1 164 ? 28.928 -8.245 -17.560 1.00 89.31 164 PHE A O 1
ATOM 1294 N N . SER A 1 165 ? 28.868 -9.104 -15.491 1.00 85.75 165 SER A N 1
ATOM 1295 C CA . SER A 1 165 ? 28.907 -10.528 -15.889 1.00 85.75 165 SER A CA 1
ATOM 1296 C C . SER A 1 165 ? 29.964 -10.904 -16.952 1.00 85.75 165 SER A C 1
ATOM 1298 O O . SER A 1 165 ? 29.752 -11.817 -17.741 1.00 85.75 165 SER A O 1
ATOM 1300 N N . ASP A 1 166 ? 31.117 -10.224 -16.920 1.00 85.81 166 ASP A N 1
ATOM 1301 C CA . ASP A 1 166 ? 32.237 -10.255 -17.887 1.00 85.81 166 ASP A CA 1
ATOM 1302 C C . ASP A 1 166 ? 31.970 -9.638 -19.279 1.00 85.81 166 ASP A C 1
ATOM 1304 O O . ASP A 1 166 ? 32.886 -9.578 -20.100 1.00 85.81 166 ASP A O 1
ATOM 1308 N N . HIS A 1 167 ? 30.773 -9.105 -19.534 1.00 90.25 167 HIS A N 1
ATOM 1309 C CA . HIS A 1 167 ? 30.405 -8.489 -20.811 1.00 90.25 167 HIS A CA 1
ATOM 1310 C C . HIS A 1 167 ? 31.002 -7.093 -21.015 1.00 90.25 167 HIS A C 1
ATOM 1312 O O . HIS A 1 167 ? 31.201 -6.323 -20.067 1.00 90.25 167 HIS A O 1
ATOM 1318 N N . SER A 1 168 ? 31.231 -6.735 -22.283 1.00 89.44 168 SER A N 1
ATOM 1319 C CA . SER A 1 168 ? 31.769 -5.433 -22.697 1.00 89.44 168 SER A CA 1
ATOM 1320 C C . SER A 1 168 ? 30.943 -4.781 -23.813 1.00 89.44 168 SER A C 1
ATOM 1322 O O . SER A 1 168 ? 30.185 -5.431 -24.535 1.00 89.44 168 SER A O 1
ATOM 1324 N N . CYS A 1 169 ? 31.124 -3.473 -24.004 1.00 87.06 169 CYS A N 1
ATOM 1325 C CA . CYS A 1 169 ? 30.541 -2.757 -25.140 1.00 87.06 169 CYS A CA 1
ATOM 1326 C C . CYS A 1 169 ? 31.018 -3.289 -26.507 1.00 87.06 169 CYS A C 1
ATOM 1328 O O . CYS A 1 169 ? 30.262 -3.244 -27.475 1.00 87.06 169 CYS A O 1
ATOM 1330 N N . GLU A 1 170 ? 32.247 -3.807 -26.606 1.00 85.12 170 GLU A N 1
ATOM 1331 C CA . GLU A 1 170 ? 32.785 -4.367 -27.857 1.00 85.12 170 GLU A CA 1
ATOM 1332 C C . GLU A 1 170 ? 32.041 -5.649 -28.261 1.00 85.12 170 GLU A C 1
ATOM 1334 O O . GLU A 1 170 ? 31.704 -5.831 -29.432 1.00 85.12 170 GLU A O 1
ATOM 1339 N N . GLU A 1 171 ? 31.709 -6.499 -27.284 1.00 88.44 171 GLU A N 1
ATOM 1340 C CA . GLU A 1 171 ? 30.876 -7.689 -27.486 1.00 88.44 171 GLU A CA 1
ATOM 1341 C C . GLU A 1 171 ? 29.474 -7.307 -27.985 1.00 88.44 171 GLU A C 1
ATOM 1343 O O . GLU A 1 171 ? 28.959 -7.927 -28.920 1.00 88.44 171 GLU A O 1
ATOM 1348 N N . LEU A 1 172 ? 28.881 -6.252 -27.412 1.00 88.44 172 LEU A N 1
ATOM 1349 C CA . LEU A 1 172 ? 27.561 -5.746 -27.788 1.00 88.44 172 LEU A CA 1
ATOM 1350 C C . LEU A 1 172 ? 27.520 -5.236 -29.238 1.00 88.44 172 LEU A C 1
ATOM 1352 O O . LEU A 1 172 ? 26.623 -5.616 -29.994 1.00 88.44 172 LEU A O 1
ATOM 1356 N N . TYR A 1 173 ? 28.498 -4.427 -29.660 1.00 88.50 173 TYR A N 1
ATOM 1357 C CA . TYR A 1 173 ? 28.585 -3.972 -31.054 1.00 88.50 173 TYR A CA 1
ATOM 1358 C C . TYR A 1 173 ? 28.937 -5.100 -32.037 1.00 88.50 173 TYR A C 1
ATOM 1360 O O . TYR A 1 173 ? 28.448 -5.100 -33.169 1.00 88.50 173 TYR A O 1
ATOM 1368 N N . GLY A 1 174 ? 29.788 -6.049 -31.631 1.00 85.25 174 GLY A N 1
ATOM 1369 C CA . GLY A 1 174 ? 30.225 -7.158 -32.480 1.00 85.25 174 GLY A CA 1
ATOM 1370 C C . GLY A 1 174 ? 29.141 -8.212 -32.720 1.00 85.25 174 GLY A C 1
ATOM 1371 O O . GLY A 1 174 ? 29.024 -8.728 -33.834 1.00 85.25 174 GLY A O 1
ATOM 1372 N N . SER A 1 175 ? 28.337 -8.506 -31.694 1.00 87.19 175 SER A N 1
ATOM 1373 C CA . SER A 1 175 ? 27.349 -9.597 -31.711 1.00 87.19 175 SER A CA 1
ATOM 1374 C C . SER A 1 175 ? 25.986 -9.187 -32.270 1.00 87.19 175 SER A C 1
ATOM 1376 O O . SER A 1 175 ? 25.271 -10.030 -32.807 1.00 87.19 175 SER A O 1
ATOM 1378 N N . CYS A 1 176 ? 25.602 -7.912 -32.151 1.00 90.25 176 CYS A N 1
ATOM 1379 C CA . CYS A 1 176 ? 24.255 -7.460 -32.498 1.00 90.25 176 CYS A CA 1
ATOM 1380 C C . CYS A 1 176 ? 24.161 -6.793 -33.867 1.00 90.25 176 CYS A C 1
ATOM 1382 O O . CYS A 1 176 ? 24.818 -5.788 -34.141 1.00 90.25 176 CYS A O 1
ATOM 1384 N N . ASN A 1 177 ? 23.248 -7.294 -34.701 1.00 88.19 177 ASN A N 1
ATOM 1385 C CA . ASN A 1 177 ? 23.018 -6.793 -36.058 1.00 88.19 177 ASN A CA 1
ATOM 1386 C C . ASN A 1 177 ? 22.646 -5.300 -36.090 1.00 88.19 177 ASN A C 1
ATOM 1388 O O . ASN A 1 177 ? 23.123 -4.580 -36.966 1.00 88.19 177 ASN A O 1
ATOM 1392 N N . ALA A 1 178 ? 21.852 -4.825 -35.123 1.00 88.12 178 ALA A N 1
ATOM 1393 C CA . ALA A 1 178 ? 21.483 -3.412 -35.013 1.00 88.12 178 ALA A CA 1
ATOM 1394 C C . ALA A 1 178 ? 22.685 -2.502 -34.696 1.00 88.12 178 ALA A C 1
ATOM 1396 O O . ALA A 1 178 ? 22.806 -1.411 -35.248 1.00 88.12 178 ALA A O 1
ATOM 1397 N N . PHE A 1 179 ? 23.593 -2.957 -33.830 1.00 87.38 179 PHE A N 1
ATOM 1398 C CA . PHE A 1 179 ? 24.712 -2.153 -33.326 1.00 87.38 179 PHE A CA 1
ATOM 1399 C C . PHE A 1 179 ? 25.961 -2.257 -34.213 1.00 87.38 179 PHE A C 1
ATOM 1401 O O . PHE A 1 179 ? 26.737 -1.307 -34.314 1.00 87.38 179 PHE A O 1
ATOM 1408 N N . ARG A 1 180 ? 26.113 -3.352 -34.964 1.00 81.56 180 ARG A N 1
ATOM 1409 C CA . ARG A 1 180 ? 27.196 -3.544 -35.940 1.00 81.56 180 ARG A CA 1
ATOM 1410 C C . ARG A 1 180 ? 27.215 -2.489 -37.055 1.00 81.56 180 ARG A C 1
ATOM 1412 O O . ARG A 1 180 ? 28.276 -2.230 -37.623 1.00 81.56 180 ARG A O 1
ATOM 1419 N N . LEU A 1 181 ? 26.082 -1.833 -37.334 1.00 81.38 181 LEU A N 1
ATOM 1420 C CA . LEU A 1 181 ? 26.005 -0.675 -38.237 1.00 81.38 181 LEU A CA 1
ATOM 1421 C C . LEU A 1 181 ? 27.016 0.422 -37.865 1.00 81.38 181 LEU A C 1
ATOM 1423 O O . LEU A 1 181 ? 27.637 1.007 -38.750 1.00 81.38 181 LEU A O 1
ATOM 1427 N N . PHE A 1 182 ? 27.249 0.650 -36.570 1.00 79.00 182 PHE A N 1
ATOM 1428 C CA . PHE A 1 182 ? 28.175 1.678 -36.101 1.00 79.00 182 PHE A CA 1
ATOM 1429 C C . PHE A 1 182 ? 29.643 1.374 -36.446 1.00 79.00 182 PHE A C 1
ATOM 1431 O O . PHE A 1 182 ? 30.370 2.280 -36.849 1.00 79.00 182 PHE A O 1
ATOM 1438 N N . HIS A 1 183 ? 30.071 0.103 -36.399 1.00 70.00 183 HIS A N 1
ATOM 1439 C CA . HIS A 1 183 ? 31.408 -0.300 -36.869 1.00 70.00 183 HIS A CA 1
ATOM 1440 C C . HIS A 1 183 ? 31.596 -0.018 -38.368 1.00 70.00 183 HIS A C 1
ATOM 1442 O O . HIS A 1 183 ? 32.661 0.436 -38.786 1.00 70.00 183 HIS A O 1
ATOM 1448 N N . LEU A 1 184 ? 30.563 -0.290 -39.175 1.00 63.62 184 LEU A N 1
ATOM 1449 C CA . LEU A 1 184 ? 30.611 -0.151 -40.635 1.00 63.62 184 LEU A CA 1
ATOM 1450 C C . LEU A 1 184 ? 30.701 1.313 -41.095 1.00 63.62 184 LEU A C 1
ATOM 1452 O O . LEU A 1 184 ? 31.233 1.574 -42.170 1.00 63.62 184 LEU A O 1
ATOM 1456 N N . VAL A 1 185 ? 30.200 2.256 -40.291 1.00 60.59 185 VAL A N 1
ATOM 1457 C CA . VAL A 1 185 ? 30.277 3.700 -40.572 1.00 60.59 185 VAL A CA 1
ATOM 1458 C C . VAL A 1 185 ? 31.564 4.321 -40.016 1.00 60.59 185 VAL A C 1
ATOM 1460 O O . VAL A 1 185 ? 32.161 5.171 -40.675 1.00 60.59 185 VAL A O 1
ATOM 1463 N N . ALA A 1 186 ? 32.014 3.904 -38.828 1.00 60.12 186 ALA A N 1
ATOM 1464 C CA . ALA A 1 186 ? 33.130 4.548 -38.130 1.00 60.12 186 ALA A CA 1
ATOM 1465 C C . ALA A 1 186 ? 34.524 4.205 -38.695 1.00 60.12 186 ALA A C 1
ATOM 1467 O O . ALA A 1 186 ? 35.444 5.009 -38.557 1.00 60.12 186 ALA A O 1
ATOM 1468 N N . ASN A 1 187 ? 34.687 3.040 -39.338 1.00 56.06 187 ASN A N 1
ATOM 1469 C CA . ASN A 1 187 ? 35.849 2.628 -40.153 1.00 56.06 187 ASN A CA 1
ATOM 1470 C C . ASN A 1 187 ? 37.247 2.598 -39.470 1.00 56.06 187 ASN A C 1
ATOM 1472 O O . ASN A 1 187 ? 38.215 2.162 -40.090 1.00 56.06 187 ASN A O 1
ATOM 1476 N N . VAL A 1 188 ? 37.372 3.056 -38.216 1.00 57.06 188 VAL A N 1
ATOM 1477 C CA . VAL A 1 188 ? 38.644 3.213 -37.472 1.00 57.06 188 VAL A CA 1
ATOM 1478 C C . VAL A 1 188 ? 38.554 2.677 -36.035 1.00 57.06 188 VAL A C 1
ATOM 1480 O O . VAL A 1 188 ? 39.529 2.142 -35.519 1.00 57.06 188 VAL A O 1
ATOM 1483 N N . SER A 1 189 ? 37.390 2.792 -35.390 1.00 69.94 189 SER A N 1
ATOM 1484 C CA . SER A 1 189 ? 37.102 2.283 -34.040 1.00 69.94 189 SER A CA 1
ATOM 1485 C C . SER A 1 189 ? 35.599 2.039 -33.896 1.00 69.94 189 SER A C 1
ATOM 1487 O O . SER A 1 189 ? 34.811 2.708 -34.563 1.00 69.94 189 SER A O 1
ATOM 1489 N N . SER A 1 190 ? 35.178 1.155 -32.987 1.00 71.56 190 SER A N 1
ATOM 1490 C CA . SER A 1 190 ? 33.819 1.219 -32.430 1.00 71.56 190 SER A CA 1
ATOM 1491 C C . SER A 1 190 ? 33.611 2.601 -31.797 1.00 71.56 190 SER A C 1
ATOM 1493 O O . SER A 1 190 ? 34.545 3.100 -31.154 1.00 71.56 190 SER A O 1
ATOM 1495 N N . PRO A 1 191 ? 32.436 3.241 -31.928 1.00 82.25 191 PRO A N 1
ATOM 1496 C CA . PRO A 1 191 ? 32.153 4.423 -31.131 1.00 82.25 191 PRO A CA 1
ATOM 1497 C C . PRO A 1 191 ? 31.994 4.020 -29.657 1.00 82.25 191 PRO A C 1
ATOM 1499 O O . PRO A 1 191 ? 31.496 2.927 -29.369 1.00 82.25 191 PRO A O 1
ATOM 1502 N N . PRO A 1 192 ? 32.394 4.875 -28.706 1.00 88.12 192 PRO A N 1
ATOM 1503 C CA . PRO A 1 192 ? 32.225 4.606 -27.285 1.00 88.12 192 PRO A CA 1
ATOM 1504 C C . PRO A 1 192 ? 30.809 4.185 -26.860 1.00 88.12 192 PRO A C 1
ATOM 1506 O O . PRO A 1 192 ? 29.800 4.539 -27.475 1.00 88.12 192 PRO A O 1
ATOM 1509 N N . CYS A 1 193 ? 30.754 3.418 -25.776 1.00 91.44 193 CYS A N 1
ATOM 1510 C CA . CYS A 1 193 ? 29.545 2.965 -25.094 1.00 91.44 193 CYS A CA 1
ATOM 1511 C C . CYS A 1 193 ? 29.843 2.866 -23.589 1.00 91.44 193 CYS A C 1
ATOM 1513 O O . CYS A 1 193 ? 31.009 2.822 -23.187 1.00 91.44 193 CYS A O 1
ATOM 1515 N N . CYS A 1 194 ? 28.802 2.866 -22.761 1.00 94.56 194 CYS A N 1
ATOM 1516 C CA . CYS A 1 194 ? 28.915 2.833 -21.304 1.00 94.56 194 CYS A CA 1
ATOM 1517 C C . CYS A 1 194 ? 27.749 2.041 -20.700 1.00 94.56 194 CYS A C 1
ATOM 1519 O O . CYS A 1 194 ? 26.591 2.389 -20.934 1.00 94.56 194 CYS A O 1
ATOM 1521 N N . PHE A 1 195 ? 28.034 1.005 -19.905 1.00 95.31 195 PHE A N 1
ATOM 1522 C CA . PHE A 1 195 ? 27.029 0.383 -19.040 1.00 95.31 195 PHE A CA 1
ATOM 1523 C C . PHE A 1 195 ? 26.968 1.133 -17.708 1.00 95.31 195 PHE A C 1
ATOM 1525 O O . PHE A 1 195 ? 28.004 1.357 -17.083 1.00 95.31 195 PHE A O 1
ATOM 1532 N N . THR A 1 196 ? 25.772 1.532 -17.283 1.00 95.19 196 THR A N 1
ATOM 1533 C CA . THR A 1 196 ? 25.551 2.364 -16.095 1.00 95.19 196 THR A CA 1
ATOM 1534 C C . THR A 1 196 ? 24.223 2.027 -15.394 1.00 95.19 196 THR A C 1
ATOM 1536 O O . THR A 1 196 ? 23.435 1.219 -15.896 1.00 95.19 196 THR A O 1
ATOM 1539 N N . SER A 1 197 ? 23.971 2.607 -14.215 1.00 94.31 197 SER A N 1
ATOM 1540 C CA . SER A 1 197 ? 22.704 2.446 -13.481 1.00 94.31 197 SER A CA 1
ATOM 1541 C C . SER A 1 197 ? 21.661 3.492 -13.895 1.00 94.31 197 SER A C 1
ATOM 1543 O O . SER A 1 197 ? 21.967 4.478 -14.574 1.00 94.31 197 SER A O 1
ATOM 1545 N N . TYR A 1 198 ? 20.419 3.313 -13.434 1.00 94.31 198 TYR A N 1
ATOM 1546 C CA . TYR A 1 198 ? 19.368 4.315 -13.620 1.00 94.31 198 TYR A CA 1
ATOM 1547 C C . TYR A 1 198 ? 19.732 5.690 -13.028 1.00 94.31 198 TYR A C 1
ATOM 1549 O O . TYR A 1 198 ? 19.328 6.711 -13.576 1.00 94.31 198 TYR A O 1
ATOM 1557 N N . ASP A 1 199 ? 20.524 5.749 -11.953 1.00 92.50 199 ASP A N 1
ATOM 1558 C CA . ASP A 1 199 ? 20.899 7.010 -11.298 1.00 92.50 199 ASP A CA 1
ATOM 1559 C C . ASP A 1 199 ? 21.624 7.974 -12.246 1.00 92.50 199 ASP A C 1
ATOM 1561 O O . ASP A 1 199 ? 21.380 9.179 -12.203 1.00 92.50 199 ASP A O 1
ATOM 1565 N N . THR A 1 200 ? 22.461 7.452 -13.148 1.00 92.88 200 THR A N 1
ATOM 1566 C CA . THR A 1 200 ? 23.146 8.257 -14.168 1.00 92.88 200 THR A CA 1
ATOM 1567 C C . THR A 1 200 ? 22.141 8.880 -15.134 1.00 92.88 200 THR A C 1
ATOM 1569 O O . THR A 1 200 ? 22.110 10.101 -15.282 1.00 92.88 200 THR A O 1
ATOM 1572 N N . VAL A 1 201 ? 21.273 8.066 -15.747 1.00 92.81 201 VAL A N 1
ATOM 1573 C CA . VAL A 1 201 ? 20.295 8.537 -16.749 1.00 92.81 201 VAL A CA 1
ATOM 1574 C C . VAL A 1 201 ? 19.133 9.335 -16.142 1.00 92.81 201 VAL A C 1
ATOM 1576 O O . VAL A 1 201 ? 18.511 10.137 -16.832 1.00 92.81 201 VAL A O 1
ATOM 1579 N N . LYS A 1 202 ? 18.874 9.191 -14.834 1.00 92.38 202 LYS A N 1
ATOM 1580 C CA . LYS A 1 202 ? 17.925 10.024 -14.079 1.00 92.38 202 LYS A CA 1
ATOM 1581 C C . LYS A 1 202 ? 18.368 11.491 -14.007 1.00 92.38 202 LYS A C 1
ATOM 1583 O O . LYS A 1 202 ? 17.512 12.374 -13.992 1.00 92.38 202 LYS A O 1
ATOM 1588 N N . TYR A 1 203 ? 19.675 11.757 -13.927 1.00 90.56 203 TYR A N 1
ATOM 1589 C CA . TYR A 1 203 ? 20.221 13.116 -13.775 1.00 90.56 203 TYR A CA 1
ATOM 1590 C C . TYR A 1 203 ? 20.928 13.654 -15.026 1.00 90.56 203 TYR A C 1
ATOM 1592 O O . TYR A 1 203 ? 21.068 14.869 -15.164 1.00 90.56 203 TYR A O 1
ATOM 1600 N N . MET A 1 204 ? 21.354 12.784 -15.942 1.00 91.25 204 MET A N 1
ATOM 1601 C CA . MET A 1 204 ? 21.972 13.142 -17.218 1.00 91.25 204 MET A CA 1
ATOM 1602 C C . MET A 1 204 ? 21.139 12.546 -18.355 1.00 91.25 204 MET A C 1
ATOM 1604 O O . MET A 1 204 ? 21.160 11.337 -18.569 1.00 91.25 204 MET A O 1
ATOM 1608 N N . SER A 1 205 ? 20.411 13.388 -19.091 1.00 91.50 205 SER A N 1
ATOM 1609 C CA . SER A 1 205 ? 19.702 12.946 -20.297 1.00 91.50 205 SER A CA 1
ATOM 1610 C C . SER A 1 205 ? 20.679 12.505 -21.387 1.00 91.50 205 SER A C 1
ATOM 1612 O O . SER A 1 205 ? 21.854 12.879 -21.387 1.00 91.50 205 SER A O 1
ATOM 1614 N N . MET A 1 206 ? 20.179 11.753 -22.360 1.00 91.00 206 MET A N 1
ATOM 1615 C CA . MET A 1 206 ? 20.921 11.231 -23.508 1.00 91.00 206 MET A CA 1
ATOM 1616 C C . MET A 1 206 ? 21.674 12.343 -24.275 1.00 91.00 206 MET A C 1
ATOM 1618 O O . MET A 1 206 ? 22.834 12.165 -24.644 1.00 91.00 206 MET A O 1
ATOM 1622 N N . ASN A 1 207 ? 21.076 13.541 -24.369 1.00 91.25 207 ASN A N 1
ATOM 1623 C CA . ASN A 1 207 ? 21.707 14.764 -24.891 1.00 91.25 207 ASN A CA 1
ATOM 1624 C C . ASN A 1 207 ? 22.881 15.284 -24.033 1.00 91.25 207 ASN A C 1
ATOM 1626 O O . ASN A 1 207 ? 23.868 15.767 -24.577 1.00 91.25 207 ASN A O 1
ATOM 1630 N N . ILE A 1 208 ? 22.788 15.224 -22.698 1.00 92.69 208 ILE A N 1
ATOM 1631 C CA . ILE A 1 208 ? 23.872 15.640 -21.780 1.00 92.69 208 ILE A CA 1
ATOM 1632 C C . ILE A 1 208 ? 25.012 14.617 -21.803 1.00 92.69 208 ILE A C 1
ATOM 1634 O O . ILE A 1 208 ? 26.181 14.976 -21.686 1.00 92.69 208 ILE A O 1
ATOM 1638 N N . LEU A 1 209 ? 24.668 13.341 -21.973 1.00 92.62 209 LEU A N 1
ATOM 1639 C CA . LEU A 1 209 ? 25.608 12.238 -22.131 1.00 92.62 209 LEU A CA 1
ATOM 1640 C C . LEU A 1 209 ? 26.317 12.250 -23.499 1.00 92.62 209 LEU A C 1
ATOM 1642 O O . LEU A 1 209 ? 27.277 11.503 -23.664 1.00 92.62 209 LEU A O 1
ATOM 1646 N N . ASP A 1 210 ? 25.870 13.079 -24.451 1.00 93.19 210 ASP A N 1
ATOM 1647 C CA . ASP A 1 210 ? 26.306 13.093 -25.857 1.00 93.19 210 ASP A CA 1
ATOM 1648 C C . ASP A 1 210 ? 26.316 11.674 -26.466 1.00 93.19 210 ASP A C 1
ATOM 1650 O O . ASP A 1 210 ? 27.272 11.214 -27.095 1.00 93.19 210 ASP A O 1
ATOM 1654 N N . CYS A 1 211 ? 25.236 10.942 -26.186 1.00 92.38 211 CYS A N 1
ATOM 1655 C CA . CYS A 1 211 ? 24.945 9.606 -26.689 1.00 92.38 211 CYS A CA 1
ATOM 1656 C C . CYS A 1 211 ? 23.694 9.660 -27.571 1.00 92.38 211 CYS A C 1
ATOM 1658 O O . CYS A 1 211 ? 22.904 10.599 -27.506 1.00 92.38 211 CYS A O 1
ATOM 1660 N N . THR A 1 212 ? 23.509 8.663 -28.435 1.00 90.81 212 THR A N 1
ATOM 1661 C CA . THR A 1 212 ? 22.440 8.711 -29.454 1.00 90.81 212 THR A CA 1
ATOM 1662 C C . THR A 1 212 ? 21.372 7.639 -29.281 1.00 90.81 212 THR A C 1
ATOM 1664 O O . THR A 1 212 ? 20.252 7.820 -29.754 1.00 90.81 212 THR A O 1
ATOM 1667 N N . HIS A 1 213 ? 21.708 6.532 -28.617 1.00 92.31 213 HIS A N 1
ATOM 1668 C CA . HIS A 1 213 ? 20.850 5.363 -28.452 1.00 92.31 213 HIS A CA 1
ATOM 1669 C C . HIS A 1 213 ? 21.046 4.775 -27.051 1.00 92.31 213 HIS A C 1
ATOM 1671 O O . HIS A 1 213 ? 22.122 4.902 -26.464 1.00 92.31 213 HIS A O 1
ATOM 1677 N N . TYR A 1 214 ? 20.047 4.050 -26.546 1.00 94.25 214 TYR A N 1
ATOM 1678 C CA . TYR A 1 214 ? 20.226 3.196 -25.373 1.00 94.25 214 TYR A CA 1
ATOM 1679 C C . TYR A 1 214 ? 19.495 1.861 -25.511 1.00 94.25 214 TYR A C 1
ATOM 1681 O O . TYR A 1 214 ? 18.585 1.708 -26.328 1.00 94.25 214 TYR A O 1
ATOM 1689 N N . THR A 1 215 ? 19.906 0.893 -24.698 1.00 94.38 215 THR A N 1
ATOM 1690 C CA . THR A 1 215 ? 19.182 -0.357 -24.438 1.00 94.38 215 THR A CA 1
ATOM 1691 C C . THR A 1 215 ? 19.222 -0.663 -22.943 1.00 94.38 215 THR A C 1
ATOM 1693 O O . THR A 1 215 ? 20.111 -0.185 -22.237 1.00 94.38 215 THR A O 1
ATOM 1696 N N . THR A 1 216 ? 18.284 -1.473 -22.452 1.00 95.25 216 THR A N 1
ATOM 1697 C CA . THR A 1 216 ? 18.299 -1.978 -21.068 1.00 95.25 216 THR A CA 1
ATOM 1698 C C . THR A 1 216 ? 18.208 -3.494 -21.026 1.00 95.25 216 THR A C 1
ATOM 1700 O O . THR A 1 216 ? 17.542 -4.106 -21.864 1.00 95.25 216 THR A O 1
ATOM 1703 N N . VAL A 1 217 ? 18.914 -4.093 -20.069 1.00 95.06 217 VAL A N 1
ATOM 1704 C CA . VAL A 1 217 ? 18.904 -5.538 -19.808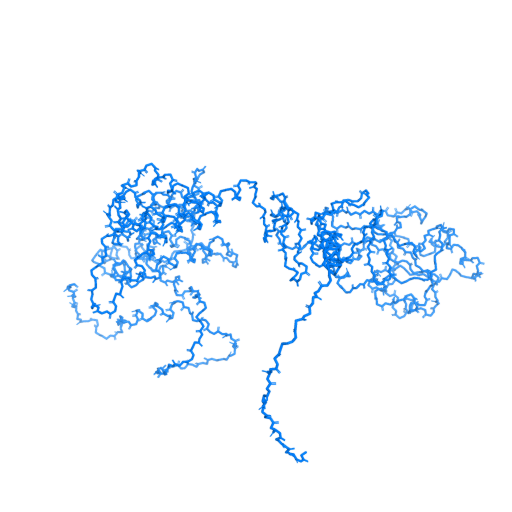 1.00 95.06 217 VAL A CA 1
ATOM 1705 C C . VAL A 1 217 ? 18.668 -5.809 -18.332 1.00 95.06 217 VAL A C 1
ATOM 1707 O O . VAL A 1 217 ? 19.099 -5.028 -17.484 1.00 95.06 217 VAL A O 1
ATOM 1710 N N . ILE A 1 218 ? 17.998 -6.923 -18.043 1.00 94.75 218 ILE A N 1
ATOM 1711 C CA . ILE A 1 218 ? 17.665 -7.370 -16.685 1.00 94.75 218 ILE A CA 1
ATOM 1712 C C . ILE A 1 218 ? 18.285 -8.733 -16.379 1.00 94.75 218 ILE A C 1
ATOM 1714 O O . ILE A 1 218 ? 18.690 -9.460 -17.287 1.00 94.75 218 ILE A O 1
ATOM 1718 N N . ASN A 1 219 ? 18.274 -9.121 -15.100 1.00 89.56 219 ASN A N 1
ATOM 1719 C CA . ASN A 1 219 ? 18.715 -10.435 -14.630 1.00 89.56 219 ASN A CA 1
ATOM 1720 C C . ASN A 1 219 ? 20.200 -10.725 -14.945 1.00 89.56 219 ASN A C 1
ATOM 1722 O O . ASN A 1 219 ? 20.557 -11.847 -15.312 1.00 89.56 219 ASN A O 1
ATOM 1726 N N . THR A 1 220 ? 21.056 -9.703 -14.799 1.00 86.06 220 THR A N 1
ATOM 1727 C CA . THR A 1 220 ? 22.497 -9.698 -15.132 1.00 86.06 220 THR A CA 1
ATOM 1728 C C . THR A 1 220 ? 23.255 -10.944 -14.699 1.00 86.06 220 THR A C 1
ATOM 1730 O O . THR A 1 220 ? 24.079 -11.464 -15.453 1.00 86.06 220 THR A O 1
ATOM 1733 N N . ASP A 1 221 ? 22.968 -11.446 -13.502 1.00 84.69 221 ASP A N 1
ATOM 1734 C CA . ASP A 1 221 ? 23.684 -12.563 -12.879 1.00 84.69 221 ASP A CA 1
ATOM 1735 C C . ASP A 1 221 ? 23.487 -13.876 -13.658 1.00 84.69 221 ASP A C 1
ATOM 1737 O O . ASP A 1 221 ? 24.350 -14.752 -13.641 1.00 84.69 221 ASP A O 1
ATOM 1741 N N . SER A 1 222 ? 22.374 -13.988 -14.393 1.00 86.12 222 SER A N 1
ATOM 1742 C CA . SER A 1 222 ? 22.064 -15.125 -15.268 1.00 86.12 222 SER A CA 1
ATOM 1743 C C . SER A 1 222 ? 22.653 -14.997 -16.678 1.00 86.12 222 SER A C 1
ATOM 1745 O O . SER A 1 222 ? 22.557 -15.948 -17.449 1.00 86.12 222 SER A O 1
ATOM 1747 N N . LEU A 1 223 ? 23.231 -13.845 -17.044 1.00 86.94 223 LEU A N 1
ATOM 1748 C CA . LEU A 1 223 ? 23.736 -13.593 -18.402 1.00 86.94 223 LEU A CA 1
ATOM 1749 C C . LEU A 1 223 ? 25.173 -14.085 -18.624 1.00 86.94 223 LEU A C 1
ATOM 1751 O O . LEU A 1 223 ? 25.585 -14.221 -19.768 1.00 86.94 223 LEU A O 1
ATOM 1755 N N . LYS A 1 224 ? 25.931 -14.402 -17.563 1.00 86.75 224 LYS A N 1
ATOM 1756 C CA . LYS A 1 224 ? 27.346 -14.809 -17.652 1.00 86.75 224 LYS A CA 1
ATOM 1757 C C . LYS A 1 224 ? 27.540 -16.008 -18.598 1.00 86.75 224 LYS A C 1
ATOM 1759 O O . LYS A 1 224 ? 27.242 -17.146 -18.239 1.00 86.75 224 LYS A O 1
ATOM 1764 N N . GLY A 1 225 ? 28.105 -15.751 -19.779 1.00 84.50 225 GLY A N 1
ATOM 1765 C CA . GLY A 1 225 ? 28.331 -16.755 -20.829 1.00 84.50 225 GLY A CA 1
ATOM 1766 C C . GLY A 1 225 ? 27.217 -16.872 -21.882 1.00 84.50 225 GLY A C 1
ATOM 1767 O O . GLY A 1 225 ? 27.304 -17.747 -22.741 1.00 84.50 225 GLY A O 1
ATOM 1768 N N . LEU A 1 226 ? 26.202 -16.002 -21.842 1.00 88.81 226 LEU A N 1
ATOM 1769 C CA . LEU A 1 226 ? 25.182 -15.829 -22.880 1.00 88.81 226 LEU A CA 1
ATOM 1770 C C . LEU A 1 226 ? 25.495 -14.577 -23.704 1.00 88.81 226 LEU A C 1
ATOM 1772 O O . LEU A 1 226 ? 25.690 -13.495 -23.150 1.00 88.81 226 LEU A O 1
ATOM 1776 N N . GLY A 1 227 ? 25.530 -14.710 -25.030 1.00 89.25 227 GLY A N 1
ATOM 1777 C CA . GLY A 1 227 ? 25.838 -13.583 -25.909 1.00 89.25 227 GLY A CA 1
ATOM 1778 C C . GLY A 1 227 ? 24.692 -12.560 -25.982 1.00 89.25 227 GLY A C 1
ATOM 1779 O O . GLY A 1 227 ? 23.539 -12.912 -25.725 1.00 89.25 227 GLY A O 1
ATOM 1780 N N . PRO A 1 228 ? 24.955 -11.316 -26.429 1.00 90.12 228 PRO A N 1
ATOM 1781 C CA . PRO A 1 228 ? 23.951 -10.254 -26.549 1.00 90.12 228 PRO A CA 1
ATOM 1782 C C . PRO A 1 228 ? 22.667 -10.581 -27.331 1.00 90.12 228 PRO A C 1
ATOM 1784 O O . PRO A 1 228 ? 21.654 -9.910 -27.155 1.00 90.12 228 PRO A O 1
ATOM 1787 N N . SER A 1 229 ? 22.678 -11.607 -28.189 1.00 88.69 229 SER A N 1
ATOM 1788 C CA . SER A 1 229 ? 21.472 -12.074 -28.894 1.00 88.69 229 SER A CA 1
ATOM 1789 C C . SER A 1 229 ? 20.467 -12.794 -27.987 1.00 88.69 229 SER A C 1
ATOM 1791 O O . SER A 1 229 ? 19.276 -12.778 -28.288 1.00 88.69 229 SER A O 1
ATOM 1793 N N . ASP A 1 230 ? 20.932 -13.380 -26.881 1.00 90.25 230 ASP A N 1
ATOM 1794 C CA . ASP A 1 230 ? 20.143 -14.188 -25.941 1.00 90.25 230 ASP A CA 1
ATOM 1795 C C . ASP A 1 230 ? 19.799 -13.422 -24.643 1.00 90.25 230 ASP A C 1
ATOM 1797 O O . ASP A 1 230 ? 19.240 -13.986 -23.699 1.00 90.25 230 ASP A O 1
ATOM 1801 N N . TRP A 1 231 ? 20.140 -12.130 -24.568 1.00 91.44 231 TRP A N 1
ATOM 1802 C CA . TRP A 1 231 ? 19.889 -11.279 -23.401 1.00 91.44 231 TRP A CA 1
ATOM 1803 C C . TRP A 1 231 ? 18.404 -10.932 -23.215 1.00 91.44 231 TRP A C 1
ATOM 1805 O O . TRP A 1 231 ? 17.651 -10.724 -24.169 1.00 91.44 231 TRP A O 1
ATOM 1815 N N . VAL A 1 232 ? 17.986 -10.790 -21.953 1.00 91.81 232 VAL A N 1
ATOM 1816 C CA . VAL A 1 232 ? 16.616 -10.395 -21.596 1.00 91.81 232 VAL A CA 1
ATOM 1817 C C . VAL A 1 232 ? 16.502 -8.868 -21.581 1.00 91.81 232 VAL A C 1
ATOM 1819 O O . VAL A 1 232 ? 16.917 -8.206 -20.629 1.00 91.81 232 VAL A O 1
ATOM 1822 N N . TYR A 1 233 ? 15.931 -8.316 -22.652 1.00 93.06 233 TYR A N 1
ATOM 1823 C CA . TYR A 1 233 ? 15.732 -6.878 -22.842 1.00 93.06 233 TYR A CA 1
ATOM 1824 C C . TYR A 1 233 ? 14.481 -6.349 -22.122 1.00 93.06 233 TYR A C 1
ATOM 1826 O O . TYR A 1 233 ? 13.368 -6.836 -22.344 1.00 93.06 233 TYR A O 1
ATOM 1834 N N . GLY A 1 234 ? 14.653 -5.312 -21.300 1.00 95.19 234 GLY A N 1
ATOM 1835 C CA . GLY A 1 234 ? 13.585 -4.682 -20.518 1.00 95.19 234 GLY A CA 1
ATOM 1836 C C . GLY A 1 234 ? 14.118 -3.867 -19.339 1.00 95.19 234 GLY A C 1
ATOM 1837 O O . GLY A 1 234 ? 15.323 -3.796 -19.115 1.00 95.19 234 GLY A O 1
ATOM 1838 N N . ILE A 1 235 ? 13.201 -3.290 -18.560 1.00 96.88 235 ILE A N 1
ATOM 1839 C CA . ILE A 1 235 ? 13.491 -2.554 -17.321 1.00 96.88 235 ILE A CA 1
ATOM 1840 C C . ILE A 1 235 ? 12.747 -3.254 -16.180 1.00 96.88 235 ILE A C 1
ATOM 1842 O O . ILE A 1 235 ? 11.517 -3.358 -16.223 1.00 96.88 235 ILE A O 1
ATOM 1846 N N . ARG A 1 236 ? 13.455 -3.724 -15.144 1.00 97.38 236 ARG A N 1
ATOM 1847 C CA . ARG A 1 236 ? 12.819 -4.256 -13.930 1.00 97.38 236 ARG A CA 1
ATOM 1848 C C . ARG A 1 236 ? 12.685 -3.128 -12.916 1.00 97.38 236 ARG A C 1
ATOM 1850 O O . ARG A 1 236 ? 13.683 -2.614 -12.435 1.00 97.38 236 ARG A O 1
ATOM 1857 N N . LEU A 1 237 ? 11.465 -2.774 -12.539 1.00 97.25 237 LEU A N 1
ATOM 1858 C CA . LEU A 1 237 ? 11.184 -1.911 -11.394 1.00 97.25 237 LEU A CA 1
ATOM 1859 C C . LEU A 1 237 ? 11.038 -2.760 -10.124 1.00 97.25 237 LEU A C 1
ATOM 1861 O O . LEU A 1 237 ? 10.424 -3.830 -10.155 1.00 97.25 237 LEU A O 1
ATOM 1865 N N . SER A 1 238 ? 11.551 -2.271 -8.998 1.00 96.50 238 SER A N 1
ATOM 1866 C CA . SER A 1 238 ? 11.288 -2.815 -7.656 1.00 96.50 238 SER A CA 1
ATOM 1867 C C . SER A 1 238 ? 10.362 -1.870 -6.895 1.00 96.50 238 SER A C 1
ATOM 1869 O O . SER A 1 238 ? 10.638 -0.674 -6.868 1.00 96.50 238 SER A O 1
ATOM 1871 N N . TYR A 1 239 ? 9.282 -2.374 -6.287 1.00 95.25 239 TYR A N 1
ATOM 1872 C CA . TYR A 1 239 ? 8.239 -1.533 -5.685 1.00 95.25 239 TYR A CA 1
ATOM 1873 C C . TYR A 1 239 ? 7.981 -1.816 -4.198 1.00 95.25 239 TYR A C 1
ATOM 1875 O O . TYR A 1 239 ? 8.215 -2.910 -3.681 1.00 95.25 239 TYR A O 1
ATOM 1883 N N . SER A 1 240 ? 7.475 -0.806 -3.488 1.00 90.12 240 SER A N 1
ATOM 1884 C CA . SER A 1 240 ? 7.234 -0.855 -2.039 1.00 90.12 240 SER A CA 1
ATOM 1885 C C . SER A 1 240 ? 5.768 -1.152 -1.686 1.00 90.12 240 SER A C 1
ATOM 1887 O O . SER A 1 240 ? 4.843 -0.582 -2.262 1.00 90.12 240 SER A O 1
ATOM 1889 N N . MET A 1 241 ? 5.532 -2.034 -0.710 1.00 83.69 241 MET A N 1
ATOM 1890 C CA . MET A 1 241 ? 4.188 -2.282 -0.162 1.00 83.69 241 MET A CA 1
ATOM 1891 C C . MET A 1 241 ? 3.904 -1.301 0.991 1.00 83.69 241 MET A C 1
ATOM 1893 O O . MET A 1 241 ? 4.654 -1.325 1.966 1.00 83.69 241 MET A O 1
ATOM 1897 N N . PRO A 1 242 ? 2.850 -0.465 0.926 1.00 81.44 242 PRO A N 1
ATOM 1898 C CA . PRO A 1 242 ? 2.525 0.475 2.002 1.00 81.44 242 PRO A CA 1
ATOM 1899 C C . PRO A 1 242 ? 1.816 -0.209 3.183 1.00 81.44 242 PRO A C 1
ATOM 1901 O O . PRO A 1 242 ? 0.845 -0.937 2.967 1.00 81.44 242 PRO A O 1
ATOM 1904 N N . GLU A 1 243 ? 2.236 0.085 4.422 1.00 68.25 243 GLU A N 1
ATOM 1905 C CA . GLU A 1 243 ? 1.683 -0.458 5.686 1.00 68.25 243 GLU A CA 1
ATOM 1906 C C . GLU A 1 243 ? 0.306 0.138 6.068 1.00 68.25 243 GLU A C 1
ATOM 1908 O O . GLU A 1 243 ? 0.079 0.642 7.166 1.00 68.25 243 GLU A O 1
ATOM 1913 N N . THR A 1 244 ? -0.649 0.110 5.142 1.00 66.69 244 THR A N 1
ATOM 1914 C CA . THR A 1 244 ? -1.968 0.759 5.282 1.00 66.69 244 THR A CA 1
ATOM 1915 C C . THR A 1 244 ? -3.028 -0.109 5.965 1.00 66.69 244 THR A C 1
ATOM 1917 O O . THR A 1 244 ? -4.137 0.357 6.222 1.00 66.69 244 THR A O 1
ATOM 1920 N N . GLY A 1 245 ? -2.714 -1.376 6.258 1.00 68.19 245 GLY A N 1
ATOM 1921 C CA . GLY A 1 245 ? -3.663 -2.353 6.800 1.00 68.19 245 GLY A CA 1
ATOM 1922 C C . GLY A 1 245 ? -4.581 -3.003 5.756 1.00 68.19 245 GLY A C 1
ATOM 1923 O O . GLY A 1 245 ? -5.573 -3.626 6.138 1.00 68.19 245 GLY A O 1
ATOM 1924 N N . CYS A 1 246 ? -4.249 -2.891 4.462 1.00 85.88 246 CYS A N 1
ATOM 1925 C CA . CYS A 1 246 ? -4.958 -3.549 3.355 1.00 85.88 246 CYS A CA 1
ATOM 1926 C C . CYS A 1 246 ? -5.158 -5.067 3.563 1.00 85.88 246 CYS A C 1
ATOM 1928 O O . CYS A 1 246 ? -6.161 -5.623 3.111 1.00 85.88 246 CYS A O 1
ATOM 1930 N N . ASP A 1 247 ? -4.275 -5.738 4.310 1.00 85.56 247 ASP A N 1
ATOM 1931 C CA . ASP A 1 247 ? -4.393 -7.169 4.615 1.00 85.56 247 ASP A CA 1
ATOM 1932 C C . ASP A 1 247 ? -5.724 -7.514 5.298 1.00 85.56 247 ASP A C 1
ATOM 1934 O O . ASP A 1 247 ? -6.359 -8.500 4.934 1.00 85.56 247 ASP A O 1
ATOM 1938 N N . ARG A 1 248 ? -6.205 -6.671 6.229 1.00 84.38 248 ARG A N 1
ATOM 193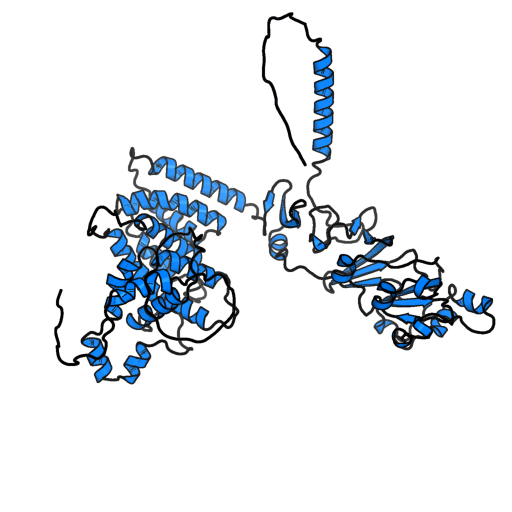9 C CA . ARG A 1 248 ? -7.504 -6.871 6.904 1.00 84.38 248 ARG A CA 1
ATOM 1940 C C . ARG A 1 248 ? -8.672 -6.714 5.939 1.00 84.38 248 ARG A C 1
ATOM 1942 O O . ARG A 1 248 ? -9.609 -7.505 5.980 1.00 84.38 248 ARG A O 1
ATOM 1949 N N . CYS A 1 249 ? -8.594 -5.728 5.046 1.00 86.44 249 CYS A N 1
ATOM 1950 C CA . CYS A 1 249 ? -9.594 -5.527 4.005 1.00 86.44 249 CYS A CA 1
ATOM 1951 C C . CYS A 1 249 ? -9.677 -6.754 3.085 1.00 86.44 249 CYS A C 1
ATOM 1953 O O . CYS A 1 249 ? -10.745 -7.350 2.944 1.00 86.44 249 CYS A O 1
ATOM 1955 N N . SER A 1 250 ? -8.527 -7.205 2.582 1.00 85.69 250 SER A N 1
ATOM 1956 C CA . SER A 1 250 ? -8.407 -8.374 1.704 1.00 85.69 250 SER A CA 1
ATOM 1957 C C . SER A 1 250 ? -8.899 -9.661 2.381 1.00 85.69 250 SER A C 1
ATOM 1959 O O . SER A 1 250 ? -9.689 -10.404 1.805 1.00 85.69 250 SER A O 1
ATOM 1961 N N . GLN A 1 251 ? -8.505 -9.903 3.639 1.00 84.88 251 GLN A N 1
ATOM 1962 C CA . GLN A 1 251 ? -8.966 -11.049 4.441 1.00 84.88 251 GLN A CA 1
ATOM 1963 C C . GLN A 1 251 ? -10.481 -11.030 4.692 1.00 84.88 251 GLN A C 1
ATOM 1965 O O . GLN A 1 251 ? -11.100 -12.085 4.794 1.00 84.88 251 GLN A O 1
ATOM 1970 N N . SER A 1 252 ? -11.087 -9.842 4.767 1.00 81.00 252 SER A N 1
ATOM 1971 C CA . SER A 1 252 ? -12.536 -9.671 4.927 1.00 81.00 252 SER A CA 1
ATOM 1972 C C . SER A 1 252 ? -13.343 -9.784 3.622 1.00 81.00 252 SER A C 1
ATOM 1974 O O . SER A 1 252 ? -14.555 -9.577 3.641 1.00 81.00 252 SER A O 1
ATOM 1976 N N . GLY A 1 253 ? -12.692 -10.101 2.494 1.00 81.31 253 GLY A N 1
ATOM 1977 C CA . GLY A 1 253 ? -13.320 -10.179 1.170 1.00 81.31 253 GLY A CA 1
ATOM 1978 C C . GLY A 1 253 ? -13.547 -8.823 0.490 1.00 81.31 253 GLY A C 1
ATOM 1979 O O . GLY A 1 253 ? -14.265 -8.758 -0.503 1.00 81.31 253 GLY A O 1
ATOM 1980 N N . GLY A 1 254 ? -12.961 -7.746 1.021 1.00 86.00 254 GLY A N 1
ATOM 1981 C CA . GLY A 1 254 ? -13.008 -6.410 0.432 1.00 86.00 254 GLY A CA 1
ATOM 1982 C C . GLY A 1 254 ? -11.830 -6.118 -0.489 1.00 86.00 254 GLY A C 1
ATOM 1983 O O . GLY A 1 254 ? -10.751 -6.695 -0.347 1.00 86.00 254 GLY A O 1
ATOM 1984 N N . THR A 1 255 ? -12.013 -5.152 -1.386 1.00 89.38 255 THR A N 1
ATOM 1985 C CA . THR A 1 255 ? -10.933 -4.633 -2.235 1.00 89.38 255 THR A CA 1
ATOM 1986 C C . THR A 1 255 ? -10.326 -3.379 -1.612 1.00 89.38 255 THR A C 1
ATOM 1988 O O . THR A 1 255 ? -11.042 -2.470 -1.190 1.00 89.38 255 THR A O 1
ATOM 1991 N N . CYS A 1 256 ? -8.996 -3.304 -1.561 1.00 90.44 256 CYS A N 1
ATOM 1992 C CA . CYS A 1 256 ? -8.291 -2.133 -1.044 1.00 90.44 256 CYS A CA 1
ATOM 1993 C C . CYS A 1 256 ? -8.347 -0.956 -2.025 1.00 90.44 256 CYS A C 1
ATOM 1995 O O . CYS A 1 256 ? -8.082 -1.114 -3.220 1.00 90.44 256 CYS A O 1
ATOM 1997 N N . GLY A 1 257 ? -8.641 0.225 -1.494 1.00 91.06 257 GLY A N 1
ATOM 1998 C CA . GLY A 1 257 ? -8.719 1.475 -2.230 1.00 91.06 257 GLY A CA 1
ATOM 1999 C C . GLY A 1 257 ? -8.457 2.689 -1.342 1.00 91.06 257 GLY A C 1
ATOM 2000 O O . GLY A 1 257 ? -7.967 2.583 -0.213 1.00 91.06 257 GLY A O 1
ATOM 2001 N N . PHE A 1 258 ? -8.823 3.858 -1.845 1.00 90.19 258 PHE A N 1
ATOM 2002 C CA . PHE A 1 258 ? -8.732 5.137 -1.154 1.00 90.19 258 PHE A CA 1
ATOM 2003 C C . PHE A 1 258 ? -9.875 6.058 -1.589 1.00 90.19 258 PHE A C 1
ATOM 2005 O O . PHE A 1 258 ? -10.418 5.937 -2.685 1.00 90.19 258 PHE A O 1
ATOM 2012 N N . ASP A 1 259 ? -10.246 6.985 -0.717 1.00 87.06 259 ASP A N 1
ATOM 2013 C CA . ASP A 1 259 ? -11.191 8.049 -1.030 1.00 87.06 259 ASP A CA 1
ATOM 2014 C C . ASP A 1 259 ? -10.529 9.092 -1.949 1.00 87.06 259 ASP A C 1
ATOM 2016 O O . ASP A 1 259 ? -9.445 9.592 -1.652 1.00 87.06 259 ASP A O 1
ATOM 2020 N N . THR A 1 260 ? -11.153 9.415 -3.082 1.00 88.38 260 THR A N 1
ATOM 2021 C CA . THR A 1 260 ? -10.525 10.210 -4.153 1.00 88.38 260 THR A CA 1
ATOM 2022 C C . THR A 1 260 ? -10.357 11.699 -3.838 1.00 88.38 260 THR A C 1
ATOM 2024 O O . THR A 1 260 ? -9.599 12.365 -4.550 1.00 88.38 260 THR A O 1
ATOM 2027 N N . GLU A 1 261 ? -11.048 12.216 -2.813 1.00 86.94 261 GLU A N 1
ATOM 2028 C CA . GLU A 1 261 ? -10.981 13.619 -2.367 1.00 86.94 261 GLU A CA 1
ATOM 2029 C C . GLU A 1 261 ? -9.989 13.824 -1.212 1.00 86.94 261 GLU A C 1
ATOM 2031 O O . GLU A 1 261 ? -9.302 14.843 -1.155 1.00 86.94 261 GLU A O 1
ATOM 2036 N N . THR A 1 262 ? -9.913 12.865 -0.285 1.00 86.88 262 THR A N 1
ATOM 2037 C CA . THR A 1 262 ? -9.089 12.944 0.938 1.00 86.88 262 THR A CA 1
ATOM 2038 C C . THR A 1 262 ? -7.824 12.084 0.898 1.00 86.88 262 THR A C 1
ATOM 2040 O O . THR A 1 262 ? -7.002 12.170 1.810 1.00 86.88 262 THR A O 1
ATOM 2043 N N . GLU A 1 263 ? -7.693 11.223 -0.115 1.00 84.81 263 GLU A N 1
ATOM 2044 C CA . GLU A 1 263 ? -6.673 10.169 -0.259 1.00 84.81 263 GLU A CA 1
ATOM 2045 C C . GLU A 1 263 ? -6.624 9.186 0.933 1.00 84.81 263 GLU A C 1
ATOM 2047 O O . GLU A 1 263 ? -5.671 8.427 1.123 1.00 84.81 263 GLU A O 1
ATOM 2052 N N . GLY A 1 264 ? -7.698 9.159 1.732 1.00 84.75 264 GLY A N 1
ATOM 2053 C CA . GLY A 1 264 ? -7.849 8.303 2.900 1.00 84.75 264 GLY A CA 1
ATOM 2054 C C . GLY A 1 264 ? -8.108 6.845 2.525 1.00 84.75 264 GLY A C 1
ATOM 2055 O O . GLY A 1 264 ? -9.089 6.528 1.850 1.00 84.75 264 GLY A O 1
ATOM 2056 N N . MET A 1 265 ? -7.254 5.943 3.013 1.00 84.94 265 MET A N 1
ATOM 2057 C CA . MET A 1 265 ? -7.384 4.494 2.810 1.00 84.94 265 MET A CA 1
ATOM 2058 C C . MET A 1 265 ? -8.789 3.984 3.149 1.00 84.94 265 MET A C 1
ATOM 2060 O O . MET A 1 265 ? -9.313 4.221 4.239 1.00 84.94 265 MET A O 1
ATOM 2064 N N . THR A 1 266 ? -9.373 3.258 2.199 1.00 88.31 266 THR A N 1
ATOM 2065 C CA . THR A 1 266 ? -10.762 2.799 2.220 1.00 88.31 266 THR A CA 1
ATOM 2066 C C . THR A 1 266 ? -10.834 1.342 1.765 1.00 88.31 266 THR A C 1
ATOM 2068 O O . THR A 1 266 ? -10.144 0.913 0.846 1.00 88.31 266 THR A O 1
ATOM 2071 N N . CYS A 1 267 ? -11.681 0.563 2.423 1.00 87.81 267 CYS A N 1
ATOM 2072 C CA . CYS A 1 267 ? -11.979 -0.819 2.090 1.00 87.81 267 CYS A CA 1
ATOM 2073 C C . CYS A 1 267 ? -13.332 -0.890 1.372 1.00 87.81 267 CYS A C 1
ATOM 2075 O O . CYS A 1 267 ? -14.358 -0.489 1.929 1.00 87.81 267 CYS A O 1
ATOM 2077 N N . LEU A 1 268 ? -13.324 -1.368 0.131 1.00 87.31 268 LEU A N 1
ATOM 2078 C CA . LEU A 1 268 ? -14.478 -1.417 -0.764 1.00 87.31 268 LEU A CA 1
ATOM 2079 C C . LEU A 1 268 ? -15.169 -2.779 -0.603 1.00 87.31 268 LEU A C 1
ATOM 2081 O O . LEU A 1 268 ? -14.594 -3.808 -0.958 1.00 87.31 268 LEU A O 1
ATOM 2085 N N . CYS A 1 269 ? -16.378 -2.792 -0.034 1.00 79.75 269 CYS A N 1
ATOM 2086 C CA . CYS A 1 269 ? -17.039 -4.025 0.424 1.00 79.75 269 CYS A CA 1
ATOM 2087 C C . CYS A 1 269 ? -18.246 -4.442 -0.420 1.00 79.75 269 CYS A C 1
ATOM 2089 O O . CYS A 1 269 ? -18.633 -5.605 -0.436 1.00 79.75 269 CYS A O 1
ATOM 2091 N N . SER A 1 270 ? -18.881 -3.482 -1.086 1.00 71.75 270 SER A N 1
ATOM 2092 C CA . SER A 1 270 ? -19.909 -3.691 -2.108 1.00 71.75 270 SER A CA 1
ATOM 2093 C C . SER A 1 270 ? -20.109 -2.377 -2.862 1.00 71.75 270 SER A C 1
ATOM 2095 O O . SER A 1 270 ? -19.624 -1.337 -2.418 1.00 71.75 270 SER A O 1
ATOM 2097 N N . SER A 1 271 ? -20.912 -2.381 -3.926 1.00 62.84 271 SER A N 1
ATOM 2098 C CA . SER A 1 271 ? -21.255 -1.180 -4.706 1.00 62.84 271 SER A CA 1
ATOM 2099 C C . SER A 1 271 ? -21.902 -0.032 -3.905 1.00 62.84 271 SER A C 1
ATOM 2101 O O . SER A 1 271 ? -22.077 1.049 -4.459 1.00 62.84 271 SER A O 1
ATOM 2103 N N . TYR A 1 272 ? -22.275 -0.253 -2.635 1.00 59.31 272 TYR A N 1
ATOM 2104 C CA . TYR A 1 272 ? -22.949 0.728 -1.772 1.00 59.31 272 TYR A CA 1
ATOM 2105 C C . TYR A 1 272 ? -22.374 0.831 -0.347 1.00 59.31 272 TYR A C 1
ATOM 2107 O O . TYR A 1 272 ? -22.927 1.566 0.472 1.00 59.31 272 TYR A O 1
ATOM 2115 N N . LEU A 1 273 ? -21.309 0.090 -0.011 1.00 69.62 273 LEU A N 1
ATOM 2116 C CA . LEU A 1 273 ? -20.737 0.069 1.342 1.00 69.62 273 LEU A CA 1
ATOM 2117 C C . LEU A 1 273 ? -19.209 0.110 1.298 1.00 69.62 273 LEU A C 1
ATOM 2119 O O . LEU A 1 273 ? -18.562 -0.865 0.912 1.00 69.62 273 LEU A O 1
ATOM 2123 N N . ASN A 1 274 ? -18.667 1.220 1.796 1.00 80.12 274 ASN A N 1
ATOM 2124 C CA . ASN A 1 274 ? -17.246 1.428 2.041 1.00 80.12 274 ASN A CA 1
ATOM 2125 C C . ASN A 1 274 ? -16.980 1.414 3.555 1.00 80.12 274 ASN A C 1
ATOM 2127 O O . ASN A 1 274 ? -17.769 1.935 4.345 1.00 80.12 274 ASN A O 1
ATOM 2131 N N . SER A 1 275 ? -15.858 0.825 3.957 1.00 78.00 275 SER A N 1
ATOM 2132 C CA . SER A 1 275 ? -15.379 0.738 5.341 1.00 78.00 275 SER A CA 1
ATOM 2133 C C . SER A 1 275 ? -13.990 1.365 5.457 1.00 78.00 275 SER A C 1
ATOM 2135 O O . SER A 1 275 ? -13.273 1.470 4.472 1.00 78.00 275 SER A O 1
ATOM 2137 N N . THR A 1 276 ? -13.557 1.763 6.652 1.00 77.88 276 THR A N 1
ATOM 2138 C CA . THR A 1 276 ? -12.216 2.353 6.846 1.00 77.88 276 THR A CA 1
ATOM 2139 C C . THR A 1 276 ? -11.092 1.323 6.981 1.00 77.88 276 THR A C 1
ATOM 2141 O O . THR A 1 276 ? -9.930 1.717 6.944 1.00 77.88 276 THR A O 1
ATOM 2144 N N . ARG A 1 277 ? -11.394 0.029 7.198 1.00 74.44 277 ARG A N 1
ATOM 2145 C CA . ARG A 1 277 ? -10.364 -1.020 7.406 1.00 74.44 277 ARG A CA 1
ATOM 2146 C C . ARG A 1 277 ? -10.745 -2.420 6.938 1.00 74.44 277 ARG A C 1
ATOM 2148 O O . ARG A 1 277 ? -9.892 -3.125 6.419 1.00 74.44 277 ARG A O 1
ATOM 2155 N N . GLU A 1 278 ? -11.985 -2.836 7.167 1.00 80.00 278 GLU A N 1
ATOM 2156 C CA . GLU A 1 278 ? -12.423 -4.214 6.923 1.00 80.00 278 GLU A CA 1
ATOM 2157 C C . GLU A 1 278 ? -13.921 -4.281 6.648 1.00 80.00 278 GLU A C 1
ATOM 2159 O O . GLU A 1 278 ? -14.706 -3.491 7.182 1.00 80.00 278 GLU A O 1
ATOM 2164 N N . CYS A 1 279 ? -14.311 -5.228 5.811 1.00 76.44 279 CYS A N 1
ATOM 2165 C CA . CYS A 1 279 ? -15.690 -5.503 5.481 1.00 76.44 279 CYS A CA 1
ATOM 2166 C C . CYS A 1 279 ? -16.342 -6.344 6.568 1.00 76.44 279 CYS A C 1
ATOM 2168 O O . CYS A 1 279 ? -15.838 -7.388 6.981 1.00 76.44 279 CYS A O 1
ATOM 2170 N N . GLY A 1 280 ? -17.515 -5.904 7.008 1.00 62.16 280 GLY A N 1
ATOM 2171 C CA . GLY A 1 280 ? -18.381 -6.755 7.798 1.00 62.16 280 GLY A CA 1
ATOM 2172 C C . GLY A 1 280 ? -18.909 -7.881 6.922 1.00 62.16 280 GLY A C 1
ATOM 2173 O O . GLY A 1 280 ? -19.837 -7.645 6.151 1.00 62.16 280 GLY A O 1
ATOM 2174 N N . GLY A 1 281 ? -18.344 -9.086 7.058 1.00 56.91 281 GLY A N 1
ATOM 2175 C CA . GLY A 1 281 ? -18.875 -10.292 6.415 1.00 56.91 281 GLY A CA 1
ATOM 2176 C C . GLY A 1 281 ? -20.381 -10.420 6.666 1.00 56.91 281 GLY A C 1
ATOM 2177 O O . GLY A 1 281 ? -20.854 -10.014 7.729 1.00 56.91 281 GLY A O 1
ATOM 2178 N N . GLU A 1 282 ? -21.119 -10.951 5.687 1.00 53.00 282 GLU A N 1
ATOM 2179 C CA . GLU A 1 282 ? -22.541 -10.678 5.372 1.00 53.00 282 GLU A CA 1
ATOM 2180 C C . GLU A 1 282 ? -23.503 -10.497 6.570 1.00 53.00 282 GLU A C 1
ATOM 2182 O O . GLU A 1 282 ? -24.392 -9.642 6.560 1.00 53.00 282 GLU A O 1
ATOM 2187 N N . ASN A 1 283 ? -23.293 -11.245 7.653 1.00 62.59 283 ASN A N 1
ATOM 2188 C CA . ASN A 1 283 ? -24.079 -11.169 8.883 1.00 62.59 283 ASN A CA 1
ATOM 2189 C C . ASN A 1 283 ? -23.802 -9.936 9.775 1.00 62.59 283 ASN A C 1
ATOM 2191 O O . ASN A 1 283 ? -24.563 -9.694 10.712 1.00 62.59 283 ASN A O 1
ATOM 2195 N N . GLN A 1 284 ? -22.733 -9.148 9.592 1.00 67.25 284 GLN A N 1
ATOM 2196 C CA . GLN A 1 284 ? -22.410 -8.045 10.518 1.00 67.25 284 GLN A CA 1
ATOM 2197 C C . GLN A 1 284 ? -23.386 -6.866 10.398 1.00 67.25 284 GLN A C 1
ATOM 2199 O O . GLN A 1 284 ? -23.864 -6.375 11.422 1.00 67.25 284 GLN A O 1
ATOM 2204 N N . GLY A 1 285 ? -23.758 -6.461 9.178 1.00 69.44 285 GLY A N 1
ATOM 2205 C CA . GLY A 1 285 ? -24.774 -5.422 8.965 1.00 69.44 285 GLY A CA 1
ATOM 2206 C C . GLY A 1 285 ? -26.124 -5.806 9.582 1.00 69.44 285 GLY A C 1
ATOM 2207 O O . GLY A 1 285 ? -26.738 -5.008 10.292 1.00 69.44 285 GLY A O 1
ATOM 2208 N N . GLN A 1 286 ? -26.530 -7.070 9.414 1.00 76.44 286 GLN A N 1
ATOM 2209 C CA . GLN A 1 286 ? -27.739 -7.621 10.034 1.00 76.44 286 GLN A CA 1
ATOM 2210 C C . GLN A 1 286 ? -27.650 -7.635 11.569 1.00 76.44 286 GLN A C 1
ATOM 2212 O O . GLN A 1 286 ? -28.584 -7.196 12.239 1.00 76.44 286 GLN A O 1
ATOM 2217 N N . ARG A 1 287 ? -26.517 -8.062 12.148 1.00 77.88 287 ARG A N 1
ATOM 2218 C CA . ARG A 1 287 ? -26.299 -8.063 13.609 1.00 77.88 287 ARG A CA 1
ATOM 2219 C C . ARG A 1 287 ? -26.306 -6.650 14.206 1.00 77.88 287 ARG A C 1
ATOM 2221 O O . ARG A 1 287 ? -26.879 -6.451 15.276 1.00 77.88 287 ARG A O 1
ATOM 2228 N N . ILE A 1 288 ? -25.750 -5.652 13.512 1.00 80.12 288 ILE A N 1
ATOM 2229 C CA . ILE A 1 288 ? -25.813 -4.238 13.928 1.00 80.12 288 ILE A CA 1
ATOM 2230 C C . ILE A 1 288 ? -27.253 -3.707 13.848 1.00 80.12 288 ILE A C 1
ATOM 2232 O O . ILE A 1 288 ? -27.707 -3.031 14.778 1.00 80.12 288 ILE A O 1
ATOM 2236 N N . ALA A 1 289 ? -28.001 -4.042 12.792 1.00 80.38 289 ALA A N 1
ATOM 2237 C CA . ALA A 1 289 ? -29.414 -3.683 12.667 1.00 80.38 289 ALA A CA 1
ATOM 2238 C C . ALA A 1 289 ? -30.270 -4.326 13.776 1.00 80.38 289 ALA A C 1
ATOM 2240 O O . ALA A 1 289 ? -31.058 -3.631 14.418 1.00 80.38 289 ALA A O 1
ATOM 2241 N N . ALA A 1 290 ? -30.056 -5.611 14.078 1.00 84.31 290 ALA A N 1
ATOM 2242 C CA . ALA A 1 290 ? -30.736 -6.333 15.154 1.00 84.31 290 ALA A CA 1
ATOM 2243 C C . ALA A 1 290 ? -30.414 -5.757 16.546 1.00 84.31 290 ALA A C 1
ATOM 2245 O O . ALA A 1 290 ? -31.325 -5.513 17.337 1.00 84.31 290 ALA A O 1
ATOM 2246 N N . ALA A 1 291 ? -29.145 -5.445 16.835 1.00 87.19 291 ALA A N 1
ATOM 2247 C CA . ALA A 1 291 ? -28.753 -4.772 18.077 1.00 87.19 291 ALA A CA 1
ATOM 2248 C C . ALA A 1 291 ? -29.366 -3.361 18.192 1.00 87.19 291 ALA A C 1
ATOM 2250 O O . ALA A 1 291 ? -29.780 -2.942 19.275 1.00 87.19 291 ALA A O 1
ATOM 2251 N N . THR A 1 292 ? -29.480 -2.637 17.073 1.00 87.38 292 THR A N 1
ATOM 2252 C CA . THR A 1 292 ? -30.105 -1.304 17.018 1.00 87.38 292 THR A CA 1
ATOM 2253 C C . THR A 1 292 ? -31.619 -1.380 17.223 1.00 87.38 292 THR A C 1
ATOM 2255 O O . THR A 1 292 ? -32.182 -0.563 17.956 1.00 87.38 292 THR A O 1
ATOM 2258 N N . TYR A 1 293 ? -32.279 -2.388 16.644 1.00 90.62 293 TYR A N 1
ATOM 2259 C CA . TYR A 1 293 ? -33.676 -2.706 16.931 1.00 90.62 293 TYR A CA 1
ATOM 2260 C C . TYR A 1 293 ? -33.864 -3.018 18.419 1.00 90.62 293 TYR A C 1
ATOM 2262 O O . TYR A 1 293 ? -34.718 -2.406 19.056 1.00 90.62 293 TYR A O 1
ATOM 2270 N N . LEU A 1 294 ? -33.017 -3.878 19.000 1.00 90.06 294 LEU A N 1
ATOM 2271 C CA . LEU A 1 294 ? -33.091 -4.252 20.413 1.00 90.06 294 LEU A CA 1
ATOM 2272 C C . LEU A 1 294 ? -32.936 -3.039 21.342 1.00 90.06 294 LEU A C 1
ATOM 2274 O O . LEU A 1 294 ? -33.769 -2.848 22.221 1.00 90.06 294 LEU A O 1
ATOM 2278 N N . LYS A 1 295 ? -31.943 -2.172 21.105 1.00 87.56 295 LYS A N 1
ATOM 2279 C CA . LYS A 1 295 ? -31.767 -0.885 21.807 1.00 87.56 295 LYS A CA 1
ATOM 2280 C C . LYS A 1 295 ? -33.030 -0.019 21.762 1.00 87.56 295 LYS A C 1
ATOM 2282 O O . LYS A 1 295 ? -33.435 0.549 22.775 1.00 87.56 295 LYS A O 1
ATOM 2287 N N . ASN A 1 296 ? -33.642 0.116 20.587 1.00 88.88 296 ASN A N 1
ATOM 2288 C CA . ASN A 1 296 ? -34.838 0.940 20.422 1.00 88.88 296 ASN A CA 1
ATOM 2289 C C . ASN A 1 296 ? -36.079 0.283 21.052 1.00 88.88 296 ASN A C 1
ATOM 2291 O O . ASN A 1 296 ? -36.950 0.986 21.561 1.00 88.88 296 ASN A O 1
ATOM 2295 N N . PHE A 1 297 ? -36.144 -1.050 21.062 1.00 86.50 297 PHE A N 1
ATOM 2296 C CA . PHE A 1 297 ? -37.192 -1.824 21.718 1.00 86.50 297 PHE A CA 1
ATOM 2297 C C . PHE A 1 297 ? -37.090 -1.738 23.247 1.00 86.50 297 PHE A C 1
ATOM 2299 O O . PHE A 1 297 ? -38.081 -1.401 23.893 1.00 86.50 297 PHE A O 1
ATOM 2306 N N . THR A 1 298 ? -35.912 -1.962 23.843 1.00 84.81 298 THR A N 1
ATOM 2307 C CA . THR A 1 298 ? -35.741 -1.857 25.302 1.00 84.81 298 THR A CA 1
ATOM 2308 C C . THR A 1 298 ? -36.017 -0.435 25.772 1.00 84.81 298 THR A C 1
ATOM 2310 O O . THR A 1 298 ? -36.789 -0.251 26.708 1.00 84.81 298 THR A O 1
ATOM 2313 N N . ARG A 1 299 ? -35.518 0.587 25.063 1.00 83.19 299 ARG A N 1
ATOM 2314 C CA . ARG A 1 299 ? -35.843 1.981 25.388 1.00 83.19 299 ARG A CA 1
ATOM 2315 C C . ARG A 1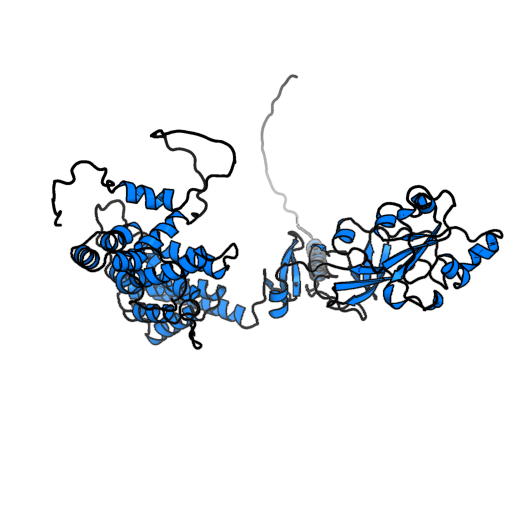 299 ? -37.343 2.287 25.299 1.00 83.19 299 ARG A C 1
ATOM 2317 O O . ARG A 1 299 ? -37.847 3.026 26.127 1.00 83.19 299 ARG A O 1
ATOM 2324 N N . ARG A 1 300 ? -38.088 1.727 24.342 1.00 81.94 300 ARG A N 1
ATOM 2325 C CA . ARG A 1 300 ? -39.539 1.989 24.238 1.00 81.94 300 ARG A CA 1
ATOM 2326 C C . ARG A 1 300 ? -40.388 1.314 25.316 1.00 81.94 300 ARG A C 1
ATOM 2328 O O . ARG A 1 300 ? -41.447 1.846 25.614 1.00 81.94 300 ARG A O 1
ATOM 2335 N N . ASN A 1 301 ? -39.955 0.171 25.850 1.00 78.62 301 ASN A N 1
ATOM 2336 C CA . ASN A 1 301 ? -40.765 -0.647 26.766 1.00 78.62 301 ASN A CA 1
ATOM 2337 C C . ASN A 1 301 ? -40.287 -0.609 28.233 1.00 78.62 301 ASN A C 1
ATOM 2339 O O . ASN A 1 301 ? -41.027 -1.030 29.114 1.00 78.62 301 ASN A O 1
ATOM 2343 N N . VAL A 1 302 ? -39.061 -0.139 28.504 1.00 75.50 302 VAL A N 1
ATOM 2344 C CA . VAL A 1 302 ? -38.448 -0.116 29.853 1.00 75.50 302 VAL A CA 1
ATOM 2345 C C . VAL A 1 302 ? -38.243 1.315 30.380 1.00 75.50 302 VAL A C 1
ATOM 2347 O O . VAL A 1 302 ? -38.222 1.526 31.587 1.00 75.50 302 VAL A O 1
ATOM 2350 N N . ASP A 1 303 ? -38.134 2.310 29.490 1.00 61.53 303 ASP A N 1
ATOM 2351 C CA . ASP A 1 303 ? -38.005 3.749 29.821 1.00 61.53 303 ASP A CA 1
ATOM 2352 C C . ASP A 1 303 ? -39.391 4.415 30.041 1.00 61.53 303 ASP A C 1
ATOM 2354 O O . ASP A 1 303 ? -39.486 5.613 30.289 1.00 61.53 303 ASP A O 1
ATOM 2358 N N . SER A 1 304 ? -40.484 3.648 29.919 1.00 57.28 304 SER A N 1
ATOM 2359 C CA . SER A 1 304 ? -41.870 4.089 30.121 1.00 57.28 304 SER A CA 1
ATOM 2360 C C . SER A 1 304 ? -42.399 3.655 31.493 1.00 57.28 304 SER A C 1
ATOM 2362 O O . SER A 1 304 ? -42.677 2.471 31.692 1.00 57.28 304 SER A O 1
ATOM 2364 N N . ASP A 1 305 ? -42.625 4.604 32.409 1.00 52.72 305 ASP A N 1
ATOM 2365 C CA . ASP A 1 305 ? -43.029 4.374 33.816 1.00 52.72 305 ASP A CA 1
ATOM 2366 C C . ASP A 1 305 ? -44.435 3.734 34.025 1.00 52.72 305 ASP A C 1
ATOM 2368 O O . ASP A 1 305 ? -44.986 3.773 35.122 1.00 52.72 305 ASP A O 1
ATOM 2372 N N . VAL A 1 306 ? -45.049 3.154 32.986 1.00 50.66 306 VAL A N 1
ATOM 2373 C CA . VAL A 1 306 ? -46.449 2.677 32.975 1.00 50.66 306 VAL A CA 1
ATOM 2374 C C . VAL A 1 306 ? -46.577 1.157 33.176 1.00 50.66 306 VAL A C 1
ATOM 2376 O O . VAL A 1 306 ? -47.654 0.678 33.525 1.00 50.66 306 VAL A O 1
ATOM 2379 N N . SER A 1 307 ? -45.501 0.375 33.015 1.00 48.84 307 SER A N 1
ATOM 2380 C CA . SER A 1 307 ? -45.544 -1.076 33.261 1.00 48.84 307 SER A CA 1
ATOM 2381 C C . SER A 1 307 ? -44.209 -1.659 33.726 1.00 48.84 307 SER A C 1
ATOM 2383 O O . SER A 1 307 ? -43.292 -1.855 32.930 1.00 48.84 307 SER A O 1
ATOM 2385 N N . SER A 1 308 ? -44.129 -2.043 35.002 1.00 51.62 308 SER A N 1
ATOM 2386 C CA . SER A 1 308 ? -43.040 -2.858 35.554 1.00 51.62 308 SER A CA 1
ATOM 2387 C C . SER A 1 308 ? -43.188 -4.331 35.143 1.00 51.62 308 SER A C 1
ATOM 2389 O O . SER A 1 308 ? -43.457 -5.206 35.968 1.00 51.62 308 SER A O 1
ATOM 2391 N N . SER A 1 309 ? -43.056 -4.621 33.846 1.00 55.91 309 SER A N 1
ATOM 2392 C CA . SER A 1 309 ? -42.967 -5.996 33.353 1.00 55.91 309 SER A CA 1
ATOM 2393 C C . SER A 1 309 ? -41.587 -6.562 33.695 1.00 55.91 309 SER A C 1
ATOM 2395 O O . SER A 1 309 ? -40.629 -6.287 32.972 1.00 55.91 309 SER A O 1
ATOM 2397 N N . ASN A 1 310 ? -41.491 -7.326 34.792 1.00 68.00 310 ASN A N 1
ATOM 2398 C CA . ASN A 1 310 ? -40.252 -7.968 35.253 1.00 68.00 310 ASN A CA 1
ATOM 2399 C C . ASN A 1 310 ? -39.501 -8.611 34.080 1.00 68.00 310 ASN A C 1
ATOM 2401 O O . ASN A 1 310 ? -40.001 -9.555 33.456 1.00 68.00 310 ASN A O 1
ATOM 2405 N N . ILE A 1 311 ? -38.302 -8.113 33.775 1.00 80.75 311 ILE A N 1
ATOM 2406 C CA . ILE A 1 311 ? -37.568 -8.562 32.595 1.00 80.75 311 ILE A CA 1
ATOM 2407 C C . ILE A 1 311 ? -37.072 -9.989 32.849 1.00 80.75 311 ILE A C 1
ATOM 2409 O O . ILE A 1 311 ? -36.412 -10.263 33.854 1.00 80.75 311 ILE A O 1
ATOM 2413 N N . SER A 1 312 ? -37.416 -10.916 31.946 1.00 84.94 312 SER A N 1
ATOM 2414 C CA . SER A 1 312 ? -37.160 -12.348 32.157 1.00 84.94 312 SER A CA 1
ATOM 2415 C C . SER A 1 312 ? -35.678 -12.639 32.425 1.00 84.94 312 SER A C 1
ATOM 2417 O O . SER A 1 312 ? -34.792 -12.057 31.790 1.00 84.94 312 SER A O 1
ATOM 2419 N N . LYS A 1 313 ? -35.403 -13.562 33.359 1.00 84.50 313 LYS A N 1
ATOM 2420 C CA . LYS A 1 313 ? -34.031 -13.975 33.694 1.00 84.50 313 LYS A CA 1
ATOM 2421 C C . LYS A 1 313 ? -33.277 -14.473 32.459 1.00 84.50 313 LYS A C 1
ATOM 2423 O O . LYS A 1 313 ? -32.143 -14.061 32.257 1.00 84.50 313 LYS A O 1
ATOM 2428 N N . GLU A 1 314 ? -33.934 -15.271 31.619 1.00 86.75 314 GLU A N 1
ATOM 2429 C CA . GLU A 1 314 ? -33.363 -15.782 30.370 1.00 86.75 314 GLU A CA 1
ATOM 2430 C C . GLU A 1 314 ? -32.861 -14.641 29.475 1.00 86.75 314 GLU A C 1
ATOM 2432 O O . GLU A 1 314 ? -31.696 -14.617 29.095 1.00 86.75 314 GLU A O 1
ATOM 2437 N N . PHE A 1 315 ? -33.688 -13.621 29.217 1.00 88.94 315 PHE A N 1
ATOM 2438 C CA . PHE A 1 315 ? -33.257 -12.468 28.424 1.00 88.94 315 PHE A CA 1
ATOM 2439 C C . PHE A 1 315 ? -32.116 -11.677 29.088 1.00 88.94 315 PHE A C 1
ATOM 2441 O O . PHE A 1 315 ? -31.196 -11.241 28.394 1.00 88.94 315 PHE A O 1
ATOM 2448 N N . LYS A 1 316 ? -32.140 -11.507 30.419 1.00 88.25 316 LYS A N 1
ATOM 2449 C CA . LYS A 1 316 ? -31.058 -10.839 31.166 1.00 88.25 316 LYS A CA 1
ATOM 2450 C C . LYS A 1 316 ? -29.727 -11.597 31.045 1.00 88.25 316 LYS A C 1
ATOM 2452 O O . LYS A 1 316 ? -28.689 -10.967 30.836 1.00 88.25 316 LYS A O 1
ATOM 2457 N N . ASP A 1 317 ? -29.761 -12.926 31.099 1.00 86.62 317 ASP A N 1
ATOM 2458 C CA . ASP A 1 317 ? -28.577 -13.784 30.990 1.00 86.62 317 ASP A CA 1
ATOM 2459 C C . ASP A 1 317 ? -28.058 -13.886 29.543 1.00 86.62 317 ASP A C 1
ATOM 2461 O O . ASP A 1 317 ? -26.856 -13.730 29.317 1.00 86.62 317 ASP A O 1
ATOM 2465 N N . GLN A 1 318 ? -28.943 -14.034 28.550 1.00 88.88 318 GLN A N 1
ATOM 2466 C CA . GLN A 1 318 ? -28.574 -14.020 27.126 1.00 88.88 318 GLN A CA 1
ATOM 2467 C C . GLN A 1 318 ? -28.004 -12.659 26.692 1.00 88.88 318 GLN A C 1
ATOM 2469 O O . GLN A 1 318 ? -27.034 -12.608 25.935 1.00 88.88 318 GLN A O 1
ATOM 2474 N N . LEU A 1 319 ? -28.540 -11.542 27.204 1.00 90.75 319 LEU A N 1
ATOM 2475 C CA . LEU A 1 319 ? -27.978 -10.211 26.953 1.00 90.75 319 LEU A CA 1
ATOM 2476 C C . LEU A 1 319 ? -26.583 -10.058 27.575 1.00 90.75 319 LEU A C 1
ATOM 2478 O O . LEU A 1 319 ? -25.688 -9.528 26.919 1.00 90.75 319 LEU A O 1
ATOM 2482 N N . LEU A 1 320 ? -26.377 -10.527 28.812 1.00 89.50 320 LEU A N 1
ATOM 2483 C CA . LEU A 1 320 ? -25.061 -10.484 29.455 1.00 89.50 320 LEU A CA 1
ATOM 2484 C C . LEU A 1 320 ? -24.035 -11.333 28.689 1.00 89.50 320 LEU A C 1
ATOM 2486 O O . LEU A 1 320 ? -22.919 -10.871 28.461 1.00 89.50 320 LEU A O 1
ATOM 2490 N N . ARG A 1 321 ? -24.429 -12.521 28.217 1.00 88.00 321 ARG A N 1
ATOM 2491 C CA . ARG A 1 321 ? -23.603 -13.365 27.345 1.00 88.00 321 ARG A CA 1
ATOM 2492 C C . ARG A 1 321 ? -23.240 -12.656 26.037 1.00 88.00 321 ARG A C 1
ATOM 2494 O O . ARG A 1 321 ? -22.060 -12.541 25.711 1.00 88.00 321 ARG A O 1
ATOM 2501 N N . ALA A 1 322 ? -24.234 -12.110 25.335 1.00 89.75 322 ALA A N 1
ATOM 2502 C CA . ALA A 1 322 ? -24.025 -11.390 24.081 1.00 89.75 322 ALA A CA 1
ATOM 2503 C C . ALA A 1 322 ? -23.094 -10.175 24.247 1.00 89.75 322 ALA A C 1
ATOM 2505 O O . ALA A 1 322 ? -22.315 -9.877 23.349 1.00 89.75 322 ALA A O 1
ATOM 2506 N N . LEU A 1 323 ? -23.121 -9.489 25.395 1.00 89.25 323 LEU A N 1
ATOM 2507 C CA . LEU A 1 323 ? -22.188 -8.399 25.702 1.00 89.25 323 LEU A CA 1
ATOM 2508 C C . LEU A 1 323 ? -20.734 -8.861 25.882 1.00 89.25 323 LEU A C 1
ATOM 2510 O O . LEU A 1 323 ? -19.823 -8.084 25.610 1.00 89.25 323 LEU A O 1
ATOM 2514 N N . LEU A 1 324 ? -20.500 -10.090 26.343 1.00 87.44 324 LEU A N 1
ATOM 2515 C CA . LEU A 1 324 ? -19.152 -10.633 26.538 1.00 87.44 324 LEU A CA 1
ATOM 2516 C C . LEU A 1 324 ? -18.567 -11.189 25.228 1.00 87.44 324 LEU A C 1
ATOM 2518 O O . LEU A 1 324 ? -17.372 -11.023 24.982 1.00 87.44 324 LEU A O 1
ATOM 2522 N N . GLU A 1 325 ? -19.407 -11.771 24.368 1.00 84.69 325 GLU A N 1
ATOM 2523 C CA . GLU A 1 325 ? -19.032 -12.347 23.061 1.00 84.69 325 GLU A CA 1
ATOM 2524 C C . GLU A 1 325 ? -19.029 -11.327 21.894 1.00 84.69 325 GLU A C 1
ATOM 2526 O O . GLU A 1 325 ? -18.448 -11.600 20.846 1.00 84.69 325 GLU A O 1
ATOM 2531 N N . ALA A 1 326 ? -19.663 -10.153 22.030 1.00 82.88 326 ALA A N 1
ATOM 2532 C CA . ALA A 1 326 ? -19.871 -9.229 20.907 1.00 82.88 326 ALA A CA 1
ATOM 2533 C C . ALA A 1 326 ? -18.602 -8.562 20.341 1.00 82.88 326 ALA A C 1
ATOM 2535 O O . ALA A 1 326 ? -17.720 -8.085 21.055 1.00 82.88 326 ALA A O 1
ATOM 2536 N N . GLU A 1 327 ? -18.602 -8.387 19.018 1.00 76.25 327 GLU A N 1
ATOM 2537 C CA . GLU A 1 327 ? -17.633 -7.568 18.286 1.00 76.25 327 GLU A CA 1
ATOM 2538 C C . GLU A 1 327 ? -17.719 -6.075 18.695 1.00 76.25 327 GLU A C 1
ATOM 2540 O O . GLU A 1 327 ? -18.816 -5.579 18.986 1.00 76.25 327 GLU A O 1
ATOM 2545 N N . PRO A 1 328 ? -16.619 -5.292 18.636 1.00 74.00 328 PRO A N 1
ATOM 2546 C CA . PRO A 1 328 ? -16.566 -3.929 19.187 1.00 74.00 328 PRO A CA 1
ATOM 2547 C C . PRO A 1 328 ? -17.580 -2.915 18.625 1.00 74.00 328 PRO A C 1
ATOM 2549 O O . PRO A 1 328 ? -17.873 -1.914 19.285 1.00 74.00 328 PRO A O 1
ATOM 2552 N N . ALA A 1 329 ? -18.101 -3.133 17.413 1.00 75.88 329 ALA A N 1
ATOM 2553 C CA . ALA A 1 329 ? -19.158 -2.306 16.826 1.00 75.88 329 ALA A CA 1
ATOM 2554 C C . ALA A 1 329 ? -20.534 -2.626 17.437 1.00 75.88 329 ALA A C 1
ATOM 2556 O O . ALA A 1 329 ? -21.240 -1.723 17.889 1.00 75.88 329 ALA A O 1
ATOM 2557 N N . ILE A 1 330 ? -20.876 -3.916 17.515 1.00 84.25 330 ILE A N 1
ATOM 2558 C CA . ILE A 1 330 ? -22.139 -4.427 18.065 1.00 84.25 330 ILE A CA 1
ATOM 2559 C C . ILE A 1 330 ? -22.209 -4.148 19.575 1.00 84.25 330 ILE A C 1
ATOM 2561 O O . ILE A 1 330 ? -23.227 -3.658 20.068 1.00 84.25 330 ILE A O 1
ATOM 2565 N N . LEU A 1 331 ? -21.100 -4.364 20.294 1.00 86.12 331 LEU A N 1
ATOM 2566 C CA . LEU A 1 331 ? -20.981 -4.128 21.735 1.00 86.12 331 LEU A CA 1
ATOM 2567 C C . LEU A 1 331 ? -21.420 -2.714 22.142 1.00 86.12 331 LEU A C 1
ATOM 2569 O O . LEU A 1 331 ? -22.154 -2.554 23.114 1.00 86.12 331 LEU A O 1
ATOM 2573 N N . LYS A 1 332 ? -21.014 -1.676 21.397 1.00 82.44 332 LYS A N 1
ATOM 2574 C CA . LYS A 1 332 ? -21.393 -0.282 21.700 1.00 82.44 332 LYS A CA 1
ATOM 2575 C C . LYS A 1 332 ? -22.913 -0.093 21.722 1.00 82.44 332 LYS A C 1
ATOM 2577 O O . LYS A 1 332 ? -23.417 0.599 22.605 1.00 82.44 332 LYS A O 1
ATOM 2582 N N . VAL A 1 333 ? -23.622 -0.728 20.787 1.00 87.06 333 VAL A N 1
ATOM 2583 C CA . VAL A 1 333 ? -25.083 -0.647 20.651 1.00 87.06 333 VAL A CA 1
ATOM 2584 C C . VAL A 1 333 ? -25.782 -1.481 21.728 1.00 87.06 333 VAL A C 1
ATOM 2586 O O . VAL A 1 333 ? -26.699 -0.986 22.386 1.00 87.06 333 VAL A O 1
ATOM 2589 N N . LEU A 1 334 ? -25.311 -2.708 21.980 1.00 90.19 334 LEU A N 1
ATOM 2590 C CA . LEU A 1 334 ? -25.844 -3.562 23.048 1.00 90.19 334 LEU A CA 1
ATOM 2591 C C . LEU A 1 334 ? -25.655 -2.935 24.439 1.00 90.19 334 LEU A C 1
ATOM 2593 O O . LEU A 1 334 ? -26.562 -3.004 25.265 1.00 90.19 334 LEU A O 1
ATOM 2597 N N . LEU A 1 335 ? -24.534 -2.249 24.691 1.00 87.75 335 LEU A N 1
ATOM 2598 C CA . LEU A 1 335 ? -24.308 -1.528 25.949 1.00 87.75 335 LEU A CA 1
ATOM 2599 C C . LEU A 1 335 ? -25.272 -0.348 26.154 1.00 87.75 335 LEU A C 1
ATOM 2601 O O . LEU A 1 335 ? -25.474 0.076 27.289 1.00 87.75 335 LEU A O 1
ATOM 2605 N N . GLU A 1 336 ? -25.878 0.203 25.101 1.00 87.50 336 GLU A N 1
ATOM 2606 C CA . GLU A 1 336 ? -26.954 1.192 25.250 1.00 87.50 336 GLU A CA 1
ATOM 2607 C C . GLU A 1 336 ? -28.287 0.531 25.609 1.00 87.50 336 GLU A C 1
ATOM 2609 O O . GLU A 1 336 ? -28.970 1.029 26.501 1.00 87.50 336 GLU A O 1
ATOM 2614 N N . ALA A 1 337 ? -28.611 -0.624 25.014 1.00 89.19 337 ALA A N 1
ATOM 2615 C CA . ALA A 1 337 ? -29.770 -1.424 25.419 1.00 89.19 337 ALA A CA 1
ATOM 2616 C C . ALA A 1 337 ? -29.664 -1.870 26.893 1.00 89.19 337 ALA A C 1
ATOM 2618 O O . ALA A 1 337 ? -30.614 -1.722 27.663 1.00 89.19 337 ALA A O 1
ATOM 2619 N N . PHE A 1 338 ? -28.479 -2.349 27.289 1.00 92.06 338 PHE A N 1
ATOM 2620 C CA . PHE A 1 338 ? -28.143 -2.786 28.644 1.00 92.06 338 PHE A CA 1
ATOM 2621 C C . PHE A 1 338 ? -28.267 -1.672 29.685 1.00 92.06 338 PHE A C 1
ATOM 2623 O O . PHE A 1 338 ? -28.805 -1.919 30.757 1.00 92.06 338 PHE A O 1
ATOM 2630 N N . ARG A 1 339 ? -27.831 -0.438 29.387 1.00 88.06 339 ARG A N 1
ATOM 2631 C CA . ARG A 1 339 ? -27.915 0.685 30.344 1.00 88.06 339 ARG A CA 1
ATOM 2632 C C . ARG A 1 339 ? -29.350 1.024 30.750 1.00 88.06 339 ARG A C 1
ATOM 2634 O O . ARG A 1 339 ? -29.561 1.358 31.910 1.00 88.06 339 ARG A O 1
ATOM 2641 N N . VAL A 1 340 ? -30.325 0.909 29.843 1.00 84.81 340 VAL A N 1
ATOM 2642 C CA . VAL A 1 340 ? -31.749 1.119 30.180 1.00 84.81 340 VAL A CA 1
ATOM 2643 C C . VAL A 1 340 ? -32.218 0.052 31.178 1.00 84.81 340 VAL A C 1
ATOM 2645 O O . VAL A 1 340 ? -32.769 0.374 32.228 1.00 84.81 340 VAL A O 1
ATOM 2648 N N . ILE A 1 341 ? -31.921 -1.218 30.885 1.00 87.06 341 ILE A N 1
ATOM 2649 C CA . ILE A 1 341 ? -32.284 -2.374 31.720 1.00 87.06 341 ILE A CA 1
ATOM 2650 C C . ILE A 1 341 ? -31.602 -2.297 33.091 1.00 87.06 341 ILE A C 1
ATOM 2652 O O . ILE A 1 341 ? -32.248 -2.502 34.110 1.00 87.06 341 ILE A O 1
ATOM 2656 N N . LEU A 1 342 ? -30.314 -1.953 33.124 1.00 87.31 342 LEU A N 1
ATOM 2657 C CA . LEU A 1 342 ? -29.531 -1.746 34.339 1.00 87.31 342 LEU A CA 1
ATOM 2658 C C . LEU A 1 342 ? -30.158 -0.673 35.240 1.00 87.31 342 LEU A C 1
ATOM 2660 O O . LEU A 1 342 ? -30.307 -0.892 36.440 1.00 87.31 342 LEU A O 1
ATOM 2664 N N . VAL A 1 343 ? -30.526 0.484 34.681 1.00 82.69 343 VAL A N 1
ATOM 2665 C CA . VAL A 1 343 ? -31.123 1.575 35.465 1.00 82.69 343 VAL A CA 1
ATOM 2666 C C . VAL A 1 343 ? -32.484 1.165 36.037 1.00 82.69 343 VAL A C 1
ATOM 2668 O O . VAL A 1 343 ? -32.769 1.495 37.185 1.00 82.69 343 VAL A O 1
ATOM 2671 N N . ALA A 1 344 ? -33.295 0.406 35.296 1.00 84.12 344 ALA A N 1
ATOM 2672 C CA . ALA A 1 344 ? -34.568 -0.114 35.792 1.00 84.12 344 ALA A CA 1
ATOM 2673 C C . ALA A 1 344 ? -34.391 -1.235 36.838 1.00 84.12 344 ALA A C 1
ATOM 2675 O O . ALA A 1 344 ? -34.782 -1.075 37.991 1.00 84.12 344 ALA A O 1
ATOM 2676 N N . GLU A 1 345 ? -33.781 -2.354 36.455 1.00 84.81 345 GLU A N 1
ATOM 2677 C CA . GLU A 1 345 ? -33.727 -3.581 37.259 1.00 84.81 345 GLU A CA 1
ATOM 2678 C C . GLU A 1 345 ? -32.689 -3.486 38.390 1.00 84.81 345 GLU A C 1
ATOM 2680 O O . GLU A 1 345 ? -32.979 -3.814 39.533 1.00 84.81 345 GLU A O 1
ATOM 2685 N N . PHE A 1 346 ? -31.471 -3.009 38.119 1.00 84.25 346 PHE A N 1
ATOM 2686 C CA . PHE A 1 346 ? -30.387 -3.016 39.112 1.00 84.25 346 PHE A CA 1
ATOM 2687 C C . PHE A 1 346 ? -30.363 -1.740 39.973 1.00 84.25 346 PHE A C 1
ATOM 2689 O O . PHE A 1 346 ? -30.309 -1.829 41.199 1.00 84.25 346 PHE A O 1
ATOM 2696 N N . VAL A 1 347 ? -30.453 -0.550 39.363 1.00 79.31 347 VAL A N 1
ATOM 2697 C CA . VAL A 1 347 ? -30.351 0.726 40.102 1.00 79.31 347 VAL A CA 1
ATOM 2698 C C . VAL A 1 347 ? -31.668 1.104 40.793 1.00 79.31 347 VAL A C 1
ATOM 2700 O O . VAL A 1 347 ? -31.653 1.367 41.992 1.00 79.31 347 VAL A O 1
ATOM 2703 N N . LYS A 1 348 ? -32.806 1.124 40.078 1.00 79.62 348 LYS A N 1
ATOM 2704 C CA . LYS A 1 348 ? -34.115 1.487 40.664 1.00 79.62 348 LYS A CA 1
ATOM 2705 C C . LYS A 1 348 ? -34.738 0.353 41.498 1.00 79.62 348 LYS A C 1
ATOM 2707 O O . LYS A 1 348 ? -35.273 0.635 42.563 1.00 79.62 348 LYS A O 1
ATOM 2712 N N . GLN A 1 349 ? -34.715 -0.898 41.019 1.00 79.31 349 GLN A N 1
ATOM 2713 C CA . GLN A 1 349 ? -35.479 -2.012 41.621 1.00 79.31 349 GLN A CA 1
ATOM 2714 C C . GLN A 1 349 ? -34.653 -3.012 42.452 1.00 79.31 349 GLN A C 1
ATOM 2716 O O . GLN A 1 349 ? -35.233 -3.771 43.226 1.00 79.31 349 GLN A O 1
ATOM 2721 N N . ASN A 1 350 ? -33.323 -3.042 42.303 1.00 79.19 350 ASN A N 1
ATOM 2722 C CA . ASN A 1 350 ? -32.425 -4.041 42.906 1.00 79.19 350 ASN A CA 1
ATOM 2723 C C . ASN A 1 350 ? -32.803 -5.523 42.606 1.00 79.19 350 ASN A C 1
ATOM 2725 O O . ASN A 1 350 ? -32.516 -6.429 43.386 1.00 79.19 350 ASN A O 1
ATOM 2729 N N . SER A 1 351 ? -33.435 -5.788 41.457 1.00 81.12 351 SER A N 1
ATOM 2730 C CA . SER A 1 351 ? -34.010 -7.079 41.031 1.00 81.12 351 SER A CA 1
ATOM 2731 C C . SER A 1 351 ? -33.047 -7.985 40.236 1.00 81.12 351 SER A C 1
ATOM 2733 O O . SER A 1 351 ? -33.472 -8.943 39.577 1.00 81.12 351 SER A O 1
ATOM 2735 N N . TRP A 1 352 ? -31.739 -7.699 40.253 1.00 85.44 352 TRP A N 1
ATOM 2736 C CA . TRP A 1 352 ? -30.730 -8.440 39.476 1.00 85.44 352 TRP A CA 1
ATOM 2737 C C . TRP A 1 352 ? -29.450 -8.771 40.280 1.00 85.44 352 TRP A C 1
ATOM 2739 O O . TRP A 1 352 ? -28.355 -8.362 39.892 1.00 85.44 352 TRP A O 1
ATOM 2749 N N . PRO A 1 353 ? -29.548 -9.545 41.382 1.00 82.56 353 PRO A N 1
ATOM 2750 C CA . PRO A 1 353 ? -28.401 -9.858 42.246 1.00 82.56 353 PRO A CA 1
ATOM 2751 C C . PRO A 1 353 ? -27.307 -10.679 41.542 1.00 82.56 353 PRO A C 1
ATOM 2753 O O . PRO A 1 353 ? -26.127 -10.529 41.840 1.00 82.56 353 PRO A O 1
ATOM 2756 N N . GLU A 1 354 ? -27.672 -11.517 40.567 1.00 86.12 354 GLU A N 1
ATOM 2757 C CA . GLU A 1 354 ? -26.727 -12.377 39.835 1.00 86.12 354 GLU A CA 1
ATOM 2758 C C . GLU A 1 354 ? -25.771 -11.613 38.897 1.00 86.12 354 GLU A C 1
ATOM 2760 O O . GLU A 1 354 ? -24.807 -12.205 38.411 1.00 86.12 354 GLU A O 1
ATOM 2765 N N . LEU A 1 355 ? -26.010 -10.320 38.636 1.00 88.31 355 LEU A N 1
ATOM 2766 C CA . LEU A 1 355 ? -25.231 -9.525 37.681 1.00 88.31 355 LEU A CA 1
ATOM 2767 C C . LEU A 1 355 ? -23.751 -9.402 38.079 1.00 88.31 355 LEU A C 1
ATOM 2769 O O . LEU A 1 355 ? -22.872 -9.618 37.244 1.00 88.31 355 LEU A O 1
ATOM 2773 N N . LEU A 1 356 ? -23.472 -9.068 39.343 1.00 86.94 356 LEU A N 1
ATOM 2774 C CA . LEU A 1 356 ? -22.101 -8.826 39.804 1.00 86.94 356 LEU A CA 1
ATOM 2775 C C . LEU A 1 356 ? -21.282 -10.126 39.927 1.00 86.94 356 LEU A C 1
ATOM 2777 O O . LEU A 1 356 ? -20.180 -10.147 39.380 1.00 86.94 356 LEU A O 1
ATOM 2781 N N . PRO A 1 357 ? -21.793 -11.236 40.510 1.00 86.88 357 PRO A N 1
ATOM 2782 C CA . PRO A 1 357 ? -21.062 -12.506 40.539 1.00 86.88 357 PRO A CA 1
ATOM 2783 C C . PRO A 1 357 ? -20.779 -13.078 39.142 1.00 86.88 357 PRO A C 1
ATOM 2785 O O . PRO A 1 357 ? -19.666 -13.539 38.882 1.00 86.88 357 PRO A O 1
ATOM 2788 N N . LYS A 1 358 ? -21.746 -12.999 38.211 1.00 85.88 358 LYS A N 1
ATOM 2789 C CA . LYS A 1 358 ? -21.537 -13.427 36.815 1.00 85.88 358 LYS A CA 1
ATOM 2790 C C . LYS A 1 358 ? -20.466 -12.586 36.125 1.00 85.88 358 LYS A C 1
ATOM 2792 O O . LYS A 1 358 ? -19.603 -13.147 35.454 1.00 85.88 358 LYS A O 1
ATOM 2797 N N . LEU A 1 359 ? -20.469 -11.265 36.323 1.00 87.75 359 LEU A N 1
ATOM 2798 C CA . LEU A 1 359 ? -19.443 -10.396 35.749 1.00 87.75 359 LEU A CA 1
ATOM 2799 C C . LEU A 1 359 ? -18.062 -10.615 36.389 1.00 87.75 359 LEU A C 1
ATOM 2801 O O . LEU A 1 359 ? -17.082 -10.692 35.654 1.00 87.75 359 LEU A O 1
ATOM 2805 N N . ARG A 1 360 ? -17.972 -10.786 37.717 1.00 84.00 360 ARG A N 1
ATOM 2806 C CA . ARG A 1 360 ? -16.726 -11.150 38.421 1.00 84.00 360 ARG A CA 1
ATOM 2807 C C . ARG A 1 360 ? -16.118 -12.417 37.811 1.00 84.00 360 ARG A C 1
ATOM 2809 O O . ARG A 1 360 ? -14.968 -12.392 37.383 1.00 84.00 360 ARG A O 1
ATOM 2816 N N . SER A 1 361 ? -16.921 -13.474 37.664 1.00 83.75 361 SER A N 1
ATOM 2817 C CA . SER A 1 361 ? -16.496 -14.740 37.049 1.00 83.75 361 SER A CA 1
ATOM 2818 C C . SER A 1 361 ? -16.112 -14.599 35.565 1.00 83.75 361 SER A C 1
ATOM 2820 O O . SER A 1 361 ? -15.143 -15.215 35.116 1.00 83.75 361 SER A O 1
ATOM 2822 N N . ALA A 1 362 ? -16.815 -13.755 34.802 1.00 84.06 362 ALA A N 1
ATOM 2823 C CA . ALA A 1 362 ? -16.496 -13.488 33.400 1.00 84.06 362 ALA A CA 1
ATOM 2824 C C . ALA A 1 362 ? -15.172 -12.726 33.223 1.00 84.06 362 ALA A C 1
ATOM 2826 O O . ALA A 1 362 ? -14.409 -13.053 32.318 1.00 84.06 362 ALA A O 1
ATOM 2827 N N . ILE A 1 363 ? -14.861 -11.751 34.091 1.00 79.69 363 ILE A N 1
ATOM 2828 C CA . ILE A 1 363 ? -13.558 -11.065 34.072 1.00 79.69 363 ILE A CA 1
ATOM 2829 C C . ILE A 1 363 ? -12.452 -12.028 34.547 1.00 79.69 363 ILE A C 1
ATOM 2831 O O . ILE A 1 363 ? -11.384 -12.070 33.935 1.00 79.69 363 ILE A O 1
ATOM 2835 N N . GLN A 1 364 ? -12.719 -12.857 35.565 1.00 76.31 364 GLN A N 1
ATOM 2836 C CA . GLN A 1 364 ? -11.787 -13.886 36.052 1.00 76.31 364 GLN A CA 1
ATOM 2837 C C . GLN A 1 364 ? -11.365 -14.885 34.967 1.00 76.31 364 GLN A C 1
ATOM 2839 O O . GLN A 1 364 ? -10.191 -15.238 34.872 1.00 76.31 364 GLN A O 1
ATOM 2844 N N . ASN A 1 365 ? -12.303 -15.292 34.111 1.00 76.62 365 ASN A N 1
ATOM 2845 C CA . ASN A 1 365 ? -12.085 -16.261 33.036 1.00 76.62 365 ASN A CA 1
ATOM 2846 C C . ASN A 1 365 ? -12.015 -15.586 31.654 1.00 76.62 365 ASN A C 1
ATOM 2848 O O . ASN A 1 365 ? -12.594 -16.079 30.683 1.00 76.62 365 ASN A O 1
ATOM 2852 N N . SER A 1 366 ? -11.335 -14.435 31.579 1.00 79.69 366 SER A N 1
ATOM 2853 C CA . SER A 1 366 ? -11.142 -13.684 30.334 1.00 79.69 366 SER A CA 1
ATOM 2854 C C . SER A 1 366 ? -9.708 -13.741 29.798 1.00 79.69 366 SER A C 1
ATOM 2856 O O . SER A 1 366 ? -8.736 -13.865 30.550 1.00 79.69 366 SER A O 1
ATOM 2858 N N . ASN A 1 367 ? -9.602 -13.631 28.472 1.00 73.44 367 ASN A N 1
ATOM 2859 C CA . ASN A 1 367 ? -8.446 -14.003 27.650 1.00 73.44 367 ASN A CA 1
ATOM 2860 C C . ASN A 1 367 ? -7.096 -13.321 27.954 1.00 73.44 367 ASN A C 1
ATOM 2862 O O . ASN A 1 367 ? -6.085 -13.794 27.446 1.00 73.44 367 ASN A O 1
ATOM 2866 N N . LEU A 1 368 ? -7.058 -12.228 28.724 1.00 69.25 368 LEU A N 1
ATOM 2867 C CA . LEU A 1 368 ? -5.819 -11.504 29.064 1.00 69.25 368 LEU A CA 1
ATOM 2868 C C . LEU A 1 368 ? -5.450 -11.560 30.559 1.00 69.25 368 LEU A C 1
ATOM 2870 O O . LEU A 1 368 ? -4.428 -10.997 30.955 1.00 69.25 368 LEU A O 1
ATOM 2874 N N . ILE A 1 369 ? -6.266 -12.226 31.387 1.00 67.25 369 ILE A N 1
ATOM 2875 C CA . ILE A 1 369 ? -6.036 -12.363 32.841 1.00 67.25 369 ILE A CA 1
ATOM 2876 C C . ILE A 1 369 ? -5.912 -13.835 33.267 1.00 67.25 369 ILE A C 1
ATOM 2878 O O . ILE A 1 369 ? -5.258 -14.142 34.263 1.00 67.25 369 ILE A O 1
ATOM 2882 N N . ASN A 1 370 ? -6.474 -14.762 32.489 1.00 67.94 370 ASN A N 1
ATOM 2883 C CA . ASN A 1 370 ? -6.207 -16.189 32.616 1.00 67.94 370 ASN A CA 1
ATOM 2884 C C . ASN A 1 370 ? -5.767 -16.745 31.250 1.00 67.94 370 ASN A C 1
ATOM 2886 O O . ASN A 1 370 ? -6.540 -16.724 30.296 1.00 67.94 370 ASN A O 1
ATOM 2890 N N . ASN A 1 371 ? -4.534 -17.255 31.166 1.00 57.03 371 ASN A N 1
ATOM 2891 C CA . ASN A 1 371 ? -3.972 -17.846 29.942 1.00 57.03 371 ASN A CA 1
ATOM 2892 C C . ASN A 1 371 ? -4.358 -19.332 29.758 1.00 57.03 371 ASN A C 1
ATOM 2894 O O . ASN A 1 371 ? -3.841 -19.999 28.863 1.00 57.03 371 ASN A O 1
ATOM 2898 N N . GLY A 1 372 ? -5.243 -19.877 30.602 1.00 53.03 372 GLY A N 1
ATOM 2899 C CA . GLY A 1 372 ? -5.757 -21.237 30.462 1.00 53.03 372 GLY A CA 1
ATOM 2900 C C . GLY A 1 372 ? -6.448 -21.462 29.112 1.00 53.03 372 GLY A C 1
ATOM 2901 O O . GLY A 1 372 ? -7.220 -20.625 28.644 1.00 53.03 372 GLY A O 1
ATOM 2902 N N . ALA A 1 373 ? -6.208 -22.627 28.504 1.00 45.19 373 ALA A N 1
ATOM 2903 C CA . ALA A 1 373 ? -6.563 -22.962 27.117 1.00 45.19 373 ALA A CA 1
ATOM 2904 C C . ALA A 1 373 ? -8.079 -23.115 26.810 1.00 45.19 373 ALA A C 1
ATOM 2906 O O . ALA A 1 373 ? -8.446 -23.792 25.856 1.00 45.19 373 ALA A O 1
ATOM 2907 N N . ASN A 1 374 ? -8.959 -22.515 27.619 1.00 51.34 374 ASN A N 1
ATOM 2908 C CA . ASN A 1 374 ? -10.422 -22.542 27.482 1.00 51.34 374 ASN A CA 1
ATOM 2909 C C . ASN A 1 374 ? -11.092 -21.200 27.885 1.00 51.34 374 ASN A C 1
ATOM 2911 O O . ASN A 1 374 ? -12.260 -21.169 28.277 1.00 51.34 374 ASN A O 1
ATOM 2915 N N . CYS A 1 375 ? -10.376 -20.070 27.809 1.00 54.69 375 CYS A N 1
ATOM 2916 C CA . CYS A 1 375 ? -10.944 -18.741 28.083 1.00 54.69 375 CYS A CA 1
ATOM 2917 C C . CYS A 1 375 ? -11.931 -18.285 26.992 1.00 54.69 375 CYS A C 1
ATOM 2919 O O . CYS A 1 375 ? -11.531 -17.784 25.943 1.00 54.69 375 CYS A O 1
ATOM 2921 N N . GLY A 1 376 ? -13.232 -18.422 27.265 1.00 60.38 376 GLY A N 1
ATOM 2922 C CA . GLY A 1 376 ? -14.312 -18.064 26.335 1.00 60.38 376 GLY A CA 1
ATOM 2923 C C . GLY A 1 376 ? -14.705 -16.580 26.283 1.00 60.38 376 GLY A C 1
ATOM 2924 O O . GLY A 1 376 ? -15.522 -16.214 25.443 1.00 60.38 376 GLY A O 1
ATOM 2925 N N . TRP A 1 377 ? -14.166 -15.718 27.156 1.00 78.81 377 TRP A N 1
ATOM 2926 C CA . TRP A 1 377 ? -14.598 -14.316 27.279 1.00 78.81 377 TRP A CA 1
ATOM 2927 C C . TRP A 1 377 ? -13.493 -13.309 26.937 1.00 78.81 377 TRP A C 1
ATOM 2929 O O . TRP A 1 377 ? -12.328 -13.488 27.296 1.00 78.81 377 TRP A O 1
ATOM 2939 N N . ASN A 1 378 ? -13.870 -12.193 26.305 1.00 80.31 378 ASN A N 1
ATOM 2940 C CA . ASN A 1 378 ? -12.947 -11.101 26.004 1.00 80.31 378 ASN A CA 1
ATOM 2941 C C . ASN A 1 378 ? -12.829 -10.109 27.182 1.00 80.31 378 ASN A C 1
ATOM 2943 O O . ASN A 1 378 ? -13.829 -9.545 27.639 1.00 80.31 378 ASN A O 1
ATOM 2947 N N . THR A 1 379 ? -11.603 -9.850 27.649 1.00 79.12 379 THR A N 1
ATOM 2948 C CA . THR A 1 379 ? -11.329 -8.978 28.808 1.00 79.12 379 THR A CA 1
ATOM 2949 C C . THR A 1 379 ? -11.806 -7.538 28.593 1.00 79.12 379 THR A C 1
ATOM 2951 O O . THR A 1 379 ? -12.379 -6.925 29.496 1.00 79.12 379 THR A O 1
ATOM 2954 N N . VAL A 1 380 ? -11.628 -6.992 27.387 1.00 77.94 380 VAL A N 1
ATOM 2955 C CA . VAL A 1 380 ? -12.043 -5.620 27.052 1.00 77.94 380 VAL A CA 1
ATOM 2956 C C . VAL A 1 380 ? -13.567 -5.490 27.066 1.00 77.94 380 VAL A C 1
ATOM 2958 O O . VAL A 1 380 ? -14.093 -4.499 27.578 1.00 77.94 380 VAL A O 1
ATOM 2961 N N . ASN A 1 381 ? -14.281 -6.499 26.561 1.00 86.19 381 ASN A N 1
ATOM 2962 C CA . ASN A 1 381 ? -15.742 -6.536 26.586 1.00 86.19 381 ASN A CA 1
ATOM 2963 C C . ASN A 1 381 ? -16.266 -6.527 28.030 1.00 86.19 381 ASN A C 1
ATOM 2965 O O . ASN A 1 381 ? -17.090 -5.678 28.381 1.00 86.19 381 ASN A O 1
ATOM 2969 N N . ALA A 1 382 ? -15.727 -7.394 28.893 1.00 86.81 382 ALA A N 1
ATOM 2970 C CA . ALA A 1 382 ? -16.111 -7.470 30.303 1.00 86.81 382 ALA A CA 1
ATOM 2971 C C . ALA A 1 382 ? -15.844 -6.148 31.060 1.00 86.81 382 ALA A C 1
ATOM 2973 O O . ALA A 1 382 ? -16.715 -5.652 31.781 1.00 86.81 382 ALA A O 1
ATOM 2974 N N . LEU A 1 383 ? -14.696 -5.504 30.819 1.00 82.69 383 LEU A N 1
ATOM 2975 C CA . LEU A 1 383 ? -14.379 -4.173 31.358 1.00 82.69 383 LEU A CA 1
ATOM 2976 C C . LEU A 1 383 ? -15.341 -3.075 30.857 1.00 82.69 383 LEU A C 1
ATOM 2978 O O . LEU A 1 383 ? -15.701 -2.170 31.614 1.00 82.69 383 LEU A O 1
ATOM 2982 N N . MET A 1 384 ? -15.803 -3.143 29.603 1.00 79.56 384 MET A N 1
ATOM 2983 C CA . MET A 1 384 ? -16.783 -2.194 29.052 1.00 79.56 384 MET A CA 1
ATOM 2984 C C . MET A 1 384 ? -18.212 -2.406 29.589 1.00 79.56 384 MET A C 1
ATOM 2986 O O . MET A 1 384 ? -18.967 -1.428 29.711 1.00 79.56 384 MET A O 1
ATOM 2990 N N . VAL A 1 385 ? -18.575 -3.641 29.959 1.00 88.19 385 VAL A N 1
ATOM 2991 C CA . VAL A 1 385 ? -19.792 -3.935 30.739 1.00 88.19 385 VAL A CA 1
ATOM 2992 C C . VAL A 1 385 ? -19.667 -3.331 32.136 1.00 88.19 385 VAL A C 1
ATOM 2994 O O . VAL A 1 385 ? -20.523 -2.532 32.513 1.00 88.19 385 VAL A O 1
ATOM 2997 N N . LEU A 1 386 ? -18.572 -3.603 32.857 1.00 86.31 386 LEU A N 1
ATOM 2998 C CA . LEU A 1 386 ? -18.311 -3.056 34.196 1.00 86.31 386 LEU A CA 1
ATOM 2999 C C . LEU A 1 386 ? -18.382 -1.520 34.223 1.00 86.31 386 LEU A C 1
ATOM 3001 O O . LEU A 1 386 ? -19.095 -0.935 35.037 1.00 86.31 386 LEU A O 1
ATOM 3005 N N . HIS A 1 387 ? -17.737 -0.854 33.262 1.00 78.88 387 HIS A N 1
ATOM 3006 C CA . HIS A 1 387 ? -17.792 0.606 33.122 1.00 78.88 387 HIS A CA 1
ATOM 3007 C C . HIS A 1 387 ? -19.223 1.111 32.873 1.00 78.88 387 HIS A C 1
ATOM 3009 O O . HIS A 1 387 ? -19.590 2.210 33.282 1.00 78.88 387 HIS A O 1
ATOM 3015 N N . SER A 1 388 ? -20.064 0.309 32.219 1.00 82.25 388 SER A N 1
ATOM 3016 C CA . SER A 1 388 ? -21.473 0.643 31.997 1.00 82.25 388 SER A CA 1
ATOM 3017 C C . SER A 1 388 ? -22.358 0.383 33.220 1.00 82.25 388 SER A C 1
ATOM 3019 O O . SER A 1 388 ? -23.367 1.071 33.341 1.00 82.25 388 SER A O 1
ATOM 3021 N N . ILE A 1 389 ? -21.966 -0.527 34.124 1.00 84.75 389 ILE A N 1
ATOM 3022 C CA . ILE A 1 389 ? -22.591 -0.740 35.444 1.00 84.75 389 ILE A CA 1
ATOM 3023 C C . ILE A 1 389 ? -22.303 0.428 36.396 1.00 84.75 389 ILE A C 1
ATOM 3025 O O . ILE A 1 389 ? -23.187 0.851 37.133 1.00 84.75 389 ILE A O 1
ATOM 3029 N N . ILE A 1 390 ? -21.081 0.965 36.360 1.00 74.88 390 ILE A N 1
ATOM 3030 C CA . ILE A 1 390 ? -20.619 2.028 37.268 1.00 74.88 390 ILE A CA 1
ATOM 3031 C C . ILE A 1 390 ? -21.100 3.422 36.836 1.00 74.88 390 ILE A C 1
ATOM 3033 O O . ILE A 1 390 ? -21.417 4.259 37.678 1.00 74.88 390 ILE A O 1
ATOM 3037 N N . ARG A 1 391 ? -21.229 3.670 35.524 1.00 74.38 391 ARG A N 1
ATOM 3038 C CA . ARG A 1 391 ? -21.592 4.985 34.960 1.00 74.38 391 ARG A CA 1
ATOM 3039 C C . ARG A 1 391 ? -22.816 5.692 35.589 1.00 74.38 391 ARG A C 1
ATOM 3041 O O . ARG A 1 391 ? -22.741 6.913 35.707 1.00 74.38 391 ARG A O 1
ATOM 3048 N N . PRO A 1 392 ? -23.920 5.028 35.995 1.00 73.19 392 PRO A N 1
ATOM 3049 C CA . PRO A 1 392 ? -25.036 5.695 36.679 1.00 73.19 392 PRO A CA 1
ATOM 3050 C C . PRO A 1 392 ? -24.633 6.414 37.975 1.00 73.19 392 PRO A C 1
ATOM 3052 O O . PRO A 1 392 ? -25.252 7.410 38.335 1.00 73.19 392 PRO A O 1
ATOM 3055 N N . PHE A 1 393 ? -23.574 5.951 38.644 1.00 70.50 393 PHE A N 1
ATOM 3056 C CA . PHE A 1 393 ? -23.075 6.494 39.909 1.00 70.50 393 PHE A CA 1
ATOM 3057 C C . PHE A 1 393 ? -21.969 7.552 39.730 1.00 70.50 393 PHE A C 1
ATOM 3059 O O . PHE A 1 393 ? -21.494 8.116 40.713 1.00 70.50 393 PHE A O 1
ATOM 3066 N N . GLN A 1 394 ? -21.578 7.865 38.486 1.00 58.88 394 GLN A N 1
ATOM 3067 C CA . GLN A 1 394 ? -20.477 8.784 38.144 1.00 58.88 394 GLN A CA 1
ATOM 3068 C C . GLN A 1 394 ? -20.648 10.210 38.713 1.00 58.88 394 GLN A C 1
ATOM 3070 O O . GLN A 1 394 ? -19.668 10.938 38.850 1.00 58.88 394 GLN A O 1
ATOM 3075 N N . TYR A 1 395 ? -21.882 10.613 39.031 1.00 55.50 395 TYR A N 1
ATOM 3076 C CA . TYR A 1 395 ? -22.235 11.956 39.502 1.00 55.50 395 TYR A CA 1
ATOM 3077 C C . TYR A 1 395 ? -22.909 11.944 40.883 1.00 55.50 395 TYR A C 1
ATOM 3079 O O . TYR A 1 395 ? -23.750 12.797 41.163 1.00 55.50 395 TYR A O 1
ATOM 3087 N N . PHE A 1 396 ? -22.554 10.989 41.751 1.00 54.47 396 PHE A N 1
ATOM 3088 C CA . PHE A 1 396 ? -23.089 10.875 43.117 1.00 54.47 396 PHE A CA 1
ATOM 3089 C C . PHE A 1 396 ? -22.478 11.907 44.093 1.00 54.47 396 PHE A C 1
ATOM 3091 O O . PHE A 1 396 ? -21.918 11.577 45.134 1.00 54.47 396 PHE A O 1
ATOM 3098 N N . LEU A 1 397 ? -22.516 13.176 43.685 1.00 47.22 397 LEU A N 1
ATOM 3099 C CA . LEU A 1 397 ? -22.033 14.347 44.412 1.00 47.22 397 LEU A CA 1
ATOM 3100 C C . LEU A 1 397 ? -22.960 15.524 44.085 1.00 47.22 397 LEU A C 1
ATOM 3102 O O . LEU A 1 397 ? -22.605 16.412 43.306 1.00 47.22 397 LEU A O 1
ATOM 3106 N N . ASN A 1 398 ? -24.172 15.528 44.642 1.00 42.84 398 ASN A N 1
ATOM 3107 C CA . ASN A 1 398 ? -25.071 16.671 44.503 1.00 42.84 398 ASN A CA 1
ATOM 3108 C C . ASN A 1 398 ? -24.497 17.860 45.308 1.00 42.84 398 ASN A C 1
ATOM 3110 O O . ASN A 1 398 ? -24.490 17.800 46.540 1.00 42.84 398 ASN A O 1
ATOM 3114 N N . PRO A 1 399 ? -24.030 18.964 44.680 1.00 44.03 399 PRO A N 1
ATOM 3115 C CA . PRO A 1 399 ? -23.179 19.978 45.329 1.00 44.03 399 PRO A CA 1
ATOM 3116 C C . PRO A 1 399 ? -23.907 20.868 46.358 1.00 44.03 399 PRO A C 1
ATOM 3118 O O . PRO A 1 399 ? -23.402 21.914 46.758 1.00 44.03 399 PRO A O 1
ATOM 3121 N N . LYS A 1 400 ? -25.115 20.472 46.769 1.00 46.16 400 LYS A N 1
ATOM 3122 C CA . LYS A 1 400 ? -25.947 21.101 47.801 1.00 46.16 400 LYS A CA 1
ATOM 3123 C C . LYS A 1 400 ? -25.957 20.319 49.123 1.00 46.16 400 LYS A C 1
ATOM 3125 O O . LYS A 1 400 ? -26.571 20.788 50.077 1.00 46.16 400 LYS A O 1
ATOM 3130 N N . VAL A 1 401 ? -25.325 19.143 49.185 1.00 47.59 401 VAL A N 1
ATOM 3131 C CA . VAL A 1 401 ? -25.341 18.243 50.350 1.00 47.59 401 VAL A CA 1
ATOM 3132 C C . VAL A 1 401 ? -23.907 17.992 50.825 1.00 47.59 401 VAL A C 1
ATOM 3134 O O . VAL A 1 401 ? -23.038 17.669 50.024 1.00 47.59 401 VAL A O 1
ATOM 3137 N N . ALA A 1 402 ? -23.642 18.151 52.126 1.00 45.88 402 ALA A N 1
ATOM 3138 C CA . ALA A 1 402 ? -22.281 18.070 52.675 1.00 45.88 402 ALA A CA 1
ATOM 3139 C C . ALA A 1 402 ? -21.712 16.636 52.731 1.00 45.88 402 ALA A C 1
ATOM 3141 O O . ALA A 1 402 ? -20.505 16.450 52.593 1.00 45.88 402 ALA A O 1
ATOM 3142 N N . LYS A 1 403 ? -22.579 15.633 52.926 1.00 51.91 403 LYS A N 1
ATOM 3143 C CA . LYS A 1 403 ? -22.308 14.198 52.740 1.00 51.91 403 LYS A CA 1
ATOM 3144 C C . LYS A 1 403 ? -23.600 13.533 52.256 1.00 51.91 403 LYS A C 1
ATOM 3146 O O . LYS A 1 403 ? -24.619 13.635 52.934 1.00 51.91 403 LYS A O 1
ATOM 3151 N N . GLU A 1 404 ? -23.564 12.878 51.101 1.00 54.38 404 GLU A N 1
ATOM 3152 C CA . GLU A 1 404 ? -24.673 12.076 50.565 1.00 54.38 404 GLU A CA 1
ATOM 3153 C C . GLU A 1 404 ? -24.392 10.590 50.882 1.00 54.38 404 GLU A C 1
ATOM 3155 O O . GLU A 1 404 ? -23.248 10.158 50.707 1.00 54.38 404 GLU A O 1
ATOM 3160 N N . PRO A 1 405 ? -25.354 9.803 51.405 1.00 58.31 405 PRO A N 1
ATOM 3161 C CA . PRO A 1 405 ? -25.104 8.408 51.769 1.00 58.31 405 PRO A CA 1
ATOM 3162 C C . PRO A 1 405 ? -24.859 7.558 50.517 1.00 58.31 405 PRO A C 1
ATOM 3164 O O . PRO A 1 405 ? -25.662 7.574 49.585 1.00 58.31 405 PRO A O 1
ATOM 3167 N N . VAL A 1 406 ? -23.748 6.816 50.499 1.00 61.34 406 VAL A N 1
ATOM 3168 C CA . VAL A 1 406 ? -23.321 6.003 49.349 1.00 61.34 406 VAL A CA 1
ATOM 3169 C C . VAL A 1 406 ? -24.407 4.978 48.974 1.00 61.34 406 VAL A C 1
ATOM 3171 O O . VAL A 1 406 ? -24.940 4.320 49.868 1.00 61.34 406 VAL A O 1
ATOM 3174 N N . PRO A 1 407 ? -24.748 4.793 47.680 1.00 69.31 407 PRO A N 1
ATOM 3175 C CA . PRO A 1 407 ? -25.748 3.810 47.283 1.00 69.31 407 PRO A CA 1
ATOM 3176 C C . PRO A 1 407 ? -25.291 2.388 47.629 1.00 69.31 407 PRO A C 1
ATOM 3178 O O . PRO A 1 407 ? -24.159 2.032 47.284 1.00 69.31 407 PRO A O 1
ATOM 3181 N N . PRO A 1 408 ? -26.158 1.530 48.197 1.00 72.69 408 PRO A N 1
ATOM 3182 C CA . PRO A 1 408 ? -25.782 0.160 48.547 1.00 72.69 408 PRO A CA 1
ATOM 3183 C C . PRO A 1 408 ? -25.367 -0.660 47.315 1.00 72.69 408 PRO A C 1
ATOM 3185 O O . PRO A 1 408 ? -24.520 -1.544 47.413 1.00 72.69 408 PRO A O 1
ATOM 3188 N N . GLN A 1 409 ? -25.883 -0.331 46.123 1.00 74.69 409 GLN A N 1
ATOM 3189 C CA . GLN A 1 409 ? -25.407 -0.914 44.867 1.00 74.69 409 GLN A CA 1
ATOM 3190 C C . GLN A 1 409 ? -23.955 -0.527 44.541 1.00 74.69 409 GLN A C 1
ATOM 3192 O O . GLN A 1 409 ? -23.213 -1.366 44.038 1.00 74.69 409 GLN A O 1
ATOM 3197 N N . LEU A 1 410 ? -23.535 0.716 44.814 1.00 70.88 410 LEU A N 1
ATOM 3198 C CA . LEU A 1 410 ? -22.163 1.172 44.563 1.00 70.88 410 LEU A CA 1
ATOM 3199 C C . LEU A 1 410 ? -21.186 0.562 45.573 1.00 70.88 410 LEU A C 1
ATOM 3201 O O . LEU A 1 410 ? -20.102 0.131 45.186 1.00 70.88 410 LEU A O 1
ATOM 3205 N N . GLU A 1 411 ? -21.589 0.465 46.841 1.00 69.75 411 GLU A N 1
ATOM 3206 C CA . GLU A 1 411 ? -20.837 -0.247 47.878 1.00 69.75 411 GLU A CA 1
ATOM 3207 C C . GLU A 1 411 ? -20.639 -1.728 47.503 1.00 69.75 411 GLU A C 1
ATOM 3209 O O . GLU A 1 411 ? -19.515 -2.236 47.532 1.00 69.75 411 GLU A O 1
ATOM 3214 N N . LEU A 1 412 ? -21.702 -2.397 47.035 1.00 76.69 412 LEU A N 1
ATOM 3215 C CA . LEU A 1 412 ? -21.648 -3.784 46.569 1.00 76.69 412 LEU A CA 1
ATOM 3216 C C . LEU A 1 412 ? -20.755 -3.958 45.326 1.00 76.69 412 LEU A C 1
ATOM 3218 O O . LEU A 1 412 ? -19.950 -4.886 45.288 1.00 76.69 412 LEU A O 1
ATOM 3222 N N . ILE A 1 413 ? -20.834 -3.058 44.334 1.00 74.56 413 ILE A N 1
ATOM 3223 C CA . ILE A 1 413 ? -19.915 -3.042 43.176 1.00 74.56 413 ILE A CA 1
ATOM 3224 C C . ILE A 1 413 ? -18.461 -2.862 43.634 1.00 74.56 413 ILE A C 1
ATOM 3226 O O . ILE A 1 413 ? -17.558 -3.510 43.095 1.00 74.56 413 ILE A O 1
ATOM 3230 N N . SER A 1 414 ? -18.229 -1.989 44.619 1.00 66.69 414 SER A N 1
ATOM 3231 C CA . SER A 1 414 ? -16.892 -1.731 45.149 1.00 66.69 414 SER A CA 1
ATOM 3232 C C . SER A 1 414 ? -16.297 -2.994 45.772 1.00 66.69 414 SER A C 1
ATOM 3234 O O . SER A 1 414 ? -15.207 -3.424 45.392 1.00 66.69 414 SER A O 1
ATOM 3236 N N . LYS A 1 415 ? -17.065 -3.638 46.658 1.00 69.56 415 LYS A N 1
ATOM 3237 C CA . LYS A 1 415 ? -16.666 -4.841 47.395 1.00 69.56 415 LYS A CA 1
ATOM 3238 C C . LYS A 1 415 ? -16.489 -6.074 46.503 1.00 69.56 415 LYS A C 1
ATOM 3240 O O . LYS A 1 415 ? -15.491 -6.773 46.639 1.00 69.56 415 LYS A O 1
ATOM 3245 N N . GLU A 1 416 ? -17.434 -6.347 45.601 1.00 73.62 416 GLU A N 1
ATOM 3246 C CA . GLU A 1 416 ? -17.411 -7.564 44.773 1.00 73.62 416 GLU A CA 1
ATOM 3247 C C . GLU A 1 416 ? -16.509 -7.466 43.541 1.00 73.62 416 GLU A C 1
ATOM 3249 O O . GLU A 1 416 ? -16.050 -8.497 43.049 1.00 73.62 416 GLU A O 1
ATOM 3254 N N . ILE A 1 417 ? -16.272 -6.262 43.005 1.00 72.81 417 ILE A N 1
ATOM 3255 C CA . ILE A 1 417 ? -15.537 -6.110 41.742 1.00 72.81 417 ILE A CA 1
ATOM 3256 C C . ILE A 1 417 ? -14.387 -5.108 41.840 1.00 72.81 417 ILE A C 1
ATOM 3258 O O . ILE A 1 417 ? -13.274 -5.477 41.480 1.00 72.81 417 ILE A O 1
ATOM 3262 N N . LEU A 1 418 ? -14.590 -3.867 42.302 1.00 68.19 418 LEU A N 1
ATOM 3263 C CA . LEU A 1 418 ? -13.510 -2.866 42.225 1.00 68.19 418 LEU A CA 1
ATOM 3264 C C . LEU A 1 418 ? -12.295 -3.231 43.083 1.00 68.19 418 LEU A C 1
ATOM 3266 O O . LEU A 1 418 ? -11.176 -3.122 42.587 1.00 68.19 418 LEU A O 1
ATOM 3270 N N . VAL A 1 419 ? -12.503 -3.699 44.317 1.00 65.75 419 VAL A N 1
ATOM 3271 C CA . VAL A 1 419 ? -11.411 -4.095 45.220 1.00 65.75 419 VAL A CA 1
ATOM 3272 C C . VAL A 1 419 ? -10.631 -5.308 44.674 1.00 65.75 419 VAL A C 1
ATOM 3274 O O . VAL A 1 419 ? -9.420 -5.166 44.495 1.00 65.75 419 VAL A O 1
ATOM 3277 N N . PRO A 1 420 ? -11.258 -6.445 44.288 1.00 68.25 420 PRO A N 1
ATOM 3278 C CA . PRO A 1 420 ? -10.546 -7.541 43.614 1.00 68.25 420 PRO A CA 1
ATOM 3279 C C . PRO A 1 420 ? -9.831 -7.126 42.316 1.00 68.25 420 PRO A C 1
ATOM 3281 O O . PRO A 1 420 ? -8.748 -7.624 42.009 1.00 68.25 420 PRO A O 1
ATOM 3284 N N . MET A 1 421 ? -10.396 -6.179 41.559 1.00 65.94 421 MET A N 1
ATOM 3285 C CA . MET A 1 421 ? -9.790 -5.685 40.319 1.00 65.94 421 MET A CA 1
ATOM 3286 C C . MET A 1 421 ? -8.535 -4.827 40.536 1.00 65.94 421 MET A C 1
ATOM 3288 O O . MET A 1 421 ? -7.792 -4.630 39.576 1.00 65.94 421 MET A O 1
ATOM 3292 N N . LEU A 1 422 ? -8.237 -4.343 41.750 1.00 63.12 422 LEU A N 1
ATOM 3293 C CA . LEU A 1 422 ? -6.998 -3.591 42.001 1.00 63.12 422 LEU A CA 1
ATOM 3294 C C . LEU A 1 422 ? -5.747 -4.458 41.784 1.00 63.12 422 LEU A C 1
ATOM 3296 O O . LEU A 1 422 ? -4.790 -3.997 41.162 1.00 63.12 422 LEU A O 1
ATOM 3300 N N . ALA A 1 423 ? -5.781 -5.726 42.206 1.00 60.66 423 ALA A N 1
ATOM 3301 C CA . ALA A 1 423 ? -4.701 -6.684 41.953 1.00 60.66 423 ALA A CA 1
ATOM 3302 C C . ALA A 1 423 ? -4.533 -6.964 40.446 1.00 60.66 423 ALA A C 1
ATOM 3304 O O . ALA A 1 423 ? -3.420 -6.969 39.922 1.00 60.66 423 ALA A O 1
ATOM 3305 N N . VAL A 1 424 ? -5.645 -7.102 39.716 1.00 61.59 424 VAL A N 1
ATOM 3306 C CA . VAL A 1 424 ? -5.653 -7.278 38.252 1.00 61.59 424 VAL A CA 1
ATOM 3307 C C . VAL A 1 424 ? -5.054 -6.066 37.538 1.00 61.59 424 VAL A C 1
ATOM 3309 O O . VAL A 1 424 ? -4.226 -6.223 36.640 1.00 61.59 424 VAL A O 1
ATOM 3312 N N . PHE A 1 425 ? -5.429 -4.847 37.938 1.00 61.47 425 PHE A N 1
ATOM 3313 C CA . PHE A 1 425 ? -4.830 -3.640 37.373 1.00 61.47 425 PHE A CA 1
ATOM 3314 C C . PHE A 1 425 ? -3.335 -3.552 37.695 1.00 61.47 425 PHE A C 1
ATOM 3316 O O . PHE A 1 425 ? -2.580 -3.202 36.793 1.00 61.47 425 PHE A O 1
ATOM 3323 N N . SER A 1 426 ? -2.886 -3.959 38.891 1.00 57.56 426 SER A N 1
ATOM 3324 C CA . SER A 1 426 ? -1.452 -4.082 39.203 1.00 57.56 426 SER A CA 1
ATOM 3325 C C . SER A 1 426 ? -0.720 -5.012 38.223 1.00 57.56 426 SER A C 1
ATOM 3327 O O . SER A 1 426 ? 0.327 -4.634 37.708 1.00 57.56 426 SER A O 1
ATOM 3329 N N . GLN A 1 427 ? -1.279 -6.180 37.884 1.00 59.50 427 GLN A N 1
ATOM 3330 C CA . GLN A 1 427 ? -0.655 -7.107 36.923 1.00 59.50 427 GLN A CA 1
ATOM 3331 C C . GLN A 1 427 ? -0.542 -6.520 35.503 1.00 59.50 427 GLN A C 1
ATOM 3333 O O . GLN A 1 427 ? 0.488 -6.670 34.845 1.00 59.50 427 GLN A O 1
ATOM 3338 N N . PHE A 1 428 ? -1.581 -5.834 35.009 1.00 59.66 428 PHE A N 1
ATOM 3339 C CA . PHE A 1 428 ? -1.530 -5.154 33.702 1.00 59.66 428 PHE A CA 1
ATOM 3340 C C . PHE A 1 428 ? -0.506 -4.018 33.665 1.00 59.66 428 PHE A C 1
ATOM 3342 O O . PHE A 1 428 ? 0.101 -3.750 32.630 1.00 59.66 428 PHE A O 1
ATOM 3349 N N . VAL A 1 429 ? -0.329 -3.354 34.800 1.00 57.94 429 VAL A N 1
ATOM 3350 C CA . VAL A 1 429 ? 0.592 -2.239 35.005 1.00 57.94 429 VAL A CA 1
ATOM 3351 C C . VAL A 1 429 ? 2.038 -2.706 35.009 1.00 57.94 429 VAL A C 1
ATOM 3353 O O . VAL A 1 429 ? 2.859 -2.142 34.293 1.00 57.94 429 VAL A O 1
ATOM 3356 N N . GLU A 1 430 ? 2.332 -3.765 35.756 1.00 56.03 430 GLU A N 1
ATOM 3357 C CA . GLU A 1 430 ? 3.659 -4.373 35.866 1.00 56.03 430 GLU A CA 1
ATOM 3358 C C . GLU A 1 430 ? 4.159 -4.831 34.483 1.00 56.03 430 GLU A C 1
ATOM 3360 O O . GLU A 1 430 ? 5.255 -4.466 34.052 1.00 56.03 430 GLU A O 1
ATOM 3365 N N . LYS A 1 431 ? 3.281 -5.485 33.705 1.00 57.72 431 LYS A N 1
ATOM 3366 C CA . LYS A 1 431 ? 3.514 -5.850 32.293 1.00 57.72 431 LYS A CA 1
ATOM 3367 C C . LYS A 1 431 ? 3.779 -4.658 31.360 1.00 57.72 431 LYS A C 1
ATOM 3369 O O . LYS A 1 431 ? 4.444 -4.825 30.346 1.00 57.72 431 LYS A O 1
ATOM 3374 N N . VAL A 1 432 ? 3.241 -3.470 31.650 1.00 54.62 432 VAL A N 1
ATOM 3375 C CA . VAL A 1 432 ? 3.454 -2.260 30.827 1.00 54.62 432 VAL A CA 1
ATOM 3376 C C . VAL A 1 432 ? 4.700 -1.486 31.259 1.00 54.62 432 VAL A C 1
ATOM 3378 O O . VAL A 1 432 ? 5.357 -0.890 30.412 1.00 54.62 432 VAL A O 1
ATOM 3381 N N . LEU A 1 433 ? 5.068 -1.529 32.542 1.00 51.78 433 LEU A N 1
ATOM 3382 C CA . LEU A 1 433 ? 6.323 -0.957 33.042 1.00 51.78 433 LEU A CA 1
ATOM 3383 C C . LEU A 1 433 ? 7.552 -1.774 32.605 1.00 51.78 433 LEU A C 1
ATOM 3385 O O . LEU A 1 433 ? 8.617 -1.200 32.402 1.00 51.78 433 LEU A O 1
ATOM 3389 N N . THR A 1 434 ? 7.393 -3.085 32.405 1.00 52.56 434 THR A N 1
ATOM 3390 C CA . THR A 1 434 ? 8.433 -3.992 31.875 1.00 52.56 434 THR A CA 1
ATOM 3391 C C . THR A 1 434 ? 8.525 -4.018 30.340 1.00 52.56 434 THR A C 1
ATOM 3393 O O . THR A 1 434 ? 9.464 -4.594 29.793 1.00 52.56 434 THR A O 1
ATOM 3396 N N . ALA A 1 435 ? 7.588 -3.394 29.618 1.00 52.94 435 ALA A N 1
ATOM 3397 C CA . ALA A 1 435 ? 7.561 -3.404 28.155 1.00 52.94 435 ALA A CA 1
ATOM 3398 C C . ALA A 1 435 ? 8.464 -2.309 27.554 1.00 52.94 435 ALA A C 1
ATOM 3400 O O . ALA A 1 435 ? 8.048 -1.156 27.414 1.00 52.94 435 ALA A O 1
ATOM 3401 N N . ASP A 1 436 ? 9.682 -2.675 27.139 1.00 40.38 436 ASP A N 1
ATOM 3402 C CA . ASP A 1 436 ? 10.643 -1.750 26.518 1.00 40.38 436 ASP A CA 1
ATOM 3403 C C . ASP A 1 436 ? 10.149 -1.219 25.155 1.00 40.38 436 ASP A C 1
ATOM 3405 O O . ASP A 1 436 ? 10.266 -1.856 24.105 1.00 40.38 436 ASP A O 1
ATOM 3409 N N . GLY A 1 437 ? 9.495 -0.055 25.187 1.00 48.12 437 GLY A N 1
ATOM 3410 C CA . GLY A 1 437 ? 9.018 0.706 24.026 1.00 48.12 437 GLY A CA 1
ATOM 3411 C C . GLY A 1 437 ? 7.857 0.093 23.225 1.00 48.12 437 GLY A C 1
ATOM 3412 O O . GLY A 1 437 ? 7.176 0.824 22.505 1.00 48.12 437 GLY A O 1
ATOM 3413 N N . ARG A 1 438 ? 7.592 -1.214 23.342 1.00 44.59 438 ARG A N 1
ATOM 3414 C CA . ARG A 1 438 ? 6.566 -1.947 22.574 1.00 44.59 438 ARG A CA 1
ATOM 3415 C C . ARG A 1 438 ? 5.303 -2.231 23.392 1.00 44.59 438 ARG A C 1
ATOM 3417 O O . ARG A 1 438 ? 4.960 -3.382 23.645 1.00 44.59 438 ARG A O 1
ATOM 3424 N N . THR A 1 439 ? 4.577 -1.186 23.782 1.00 50.66 439 THR A N 1
ATOM 3425 C CA . THR A 1 439 ? 3.254 -1.349 24.409 1.00 50.66 439 THR A CA 1
ATOM 3426 C C . THR A 1 439 ? 2.222 -1.839 23.392 1.00 50.66 439 THR A C 1
ATOM 3428 O O . THR A 1 439 ? 1.878 -1.120 22.453 1.00 50.66 439 THR A O 1
ATOM 3431 N N . GLU A 1 440 ? 1.704 -3.050 23.589 1.00 57.22 440 GLU A N 1
ATOM 3432 C CA . GLU A 1 440 ? 0.659 -3.639 22.748 1.00 57.22 440 GLU A CA 1
ATOM 3433 C C . GLU A 1 440 ? -0.652 -2.818 22.824 1.00 57.22 440 GLU A C 1
ATOM 3435 O O . GLU A 1 440 ? -1.074 -2.434 23.922 1.00 57.22 440 GLU A O 1
ATOM 3440 N N . PRO A 1 441 ? -1.340 -2.530 21.697 1.00 59.44 441 PRO A N 1
ATOM 3441 C CA . PRO A 1 441 ? -2.468 -1.589 21.677 1.00 59.44 441 PRO A CA 1
ATOM 3442 C C . PRO A 1 441 ? -3.703 -2.061 22.464 1.00 59.44 441 PRO A C 1
ATOM 3444 O O . PRO A 1 441 ? -4.563 -1.249 22.814 1.00 59.44 441 PRO A O 1
ATOM 3447 N N . GLU A 1 442 ? -3.809 -3.356 22.774 1.00 58.44 442 GLU A N 1
ATOM 3448 C CA . GLU A 1 442 ? -4.854 -3.881 23.661 1.00 58.44 442 GLU A CA 1
ATOM 3449 C C . GLU A 1 442 ? -4.585 -3.502 25.130 1.00 58.44 442 GLU A C 1
ATOM 3451 O O . GLU A 1 442 ? -5.516 -3.139 25.853 1.00 58.44 442 GLU A O 1
ATOM 3456 N N . MET A 1 443 ? -3.315 -3.482 25.551 1.00 61.19 443 MET A N 1
ATOM 3457 C CA . MET A 1 443 ? -2.892 -3.140 26.914 1.00 61.19 443 MET A CA 1
ATOM 3458 C C . MET A 1 443 ? -3.115 -1.650 27.216 1.00 61.19 443 MET A C 1
ATOM 3460 O O . MET A 1 443 ? -3.691 -1.312 28.251 1.00 61.19 443 MET A O 1
ATOM 3464 N N . GLU A 1 444 ? -2.764 -0.746 26.289 1.00 61.69 444 GLU A N 1
ATOM 3465 C CA . GLU A 1 444 ? -3.053 0.696 26.432 1.00 61.69 444 GLU A CA 1
ATOM 3466 C C . GLU A 1 444 ? -4.568 0.952 26.551 1.00 61.69 444 GLU A C 1
ATOM 3468 O O . GLU A 1 444 ? -5.030 1.719 27.402 1.00 61.69 444 GLU A O 1
ATOM 3473 N N . LYS A 1 445 ? -5.367 0.251 25.739 1.00 63.75 445 LYS A N 1
ATOM 3474 C CA . LYS A 1 445 ? -6.834 0.315 25.76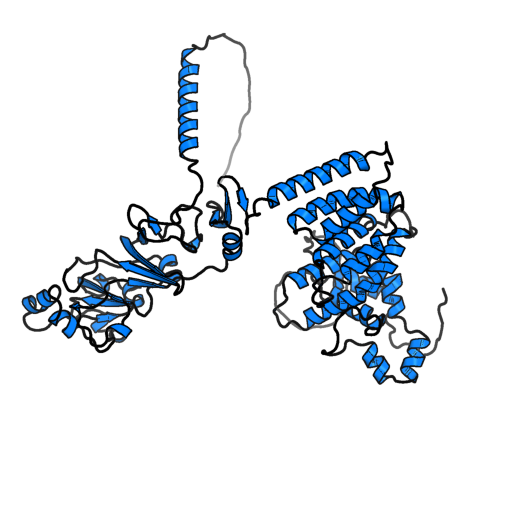1 1.00 63.75 445 LYS A CA 1
ATOM 3475 C C . LYS A 1 445 ? -7.414 -0.190 27.089 1.00 63.75 445 LYS A C 1
ATOM 3477 O O . LYS A 1 445 ? -8.370 0.409 27.584 1.00 63.75 445 LYS A O 1
ATOM 3482 N N . ILE A 1 446 ? -6.837 -1.236 27.686 1.00 65.62 446 ILE A N 1
ATOM 3483 C CA . ILE A 1 446 ? -7.221 -1.749 29.012 1.00 65.62 446 ILE A CA 1
ATOM 3484 C C . ILE A 1 446 ? -6.886 -0.740 30.110 1.00 65.62 446 ILE A C 1
ATOM 3486 O O . ILE A 1 446 ? -7.772 -0.416 30.902 1.00 65.62 446 ILE A O 1
ATOM 3490 N N . LEU A 1 447 ? -5.676 -0.169 30.120 1.00 63.69 447 LEU A N 1
ATOM 3491 C CA . LEU A 1 447 ? -5.299 0.884 31.073 1.00 63.69 447 LEU A CA 1
ATOM 3492 C C . LEU A 1 447 ? -6.221 2.110 30.962 1.00 63.69 447 LEU A C 1
ATOM 3494 O O . LEU A 1 447 ? -6.669 2.641 31.978 1.00 63.69 447 LEU A O 1
ATOM 3498 N N . LEU A 1 448 ? -6.587 2.523 29.744 1.00 63.09 448 LEU A N 1
ATOM 3499 C CA . LEU A 1 448 ? -7.515 3.636 29.520 1.00 63.09 448 LEU A CA 1
ATOM 3500 C C . LEU A 1 448 ? -8.941 3.342 30.026 1.00 63.09 448 LEU A C 1
ATOM 3502 O O . LEU A 1 448 ? -9.629 4.260 30.480 1.00 63.09 448 LEU A O 1
ATOM 3506 N N . ILE A 1 449 ? -9.404 2.089 29.962 1.00 65.44 449 ILE A N 1
ATOM 3507 C CA . ILE A 1 449 ? -10.705 1.687 30.525 1.00 65.44 449 ILE A CA 1
ATOM 3508 C C . ILE A 1 449 ? -10.618 1.565 32.054 1.00 65.44 449 ILE A C 1
ATOM 3510 O O . ILE A 1 449 ? -11.506 2.068 32.740 1.00 65.44 449 ILE A O 1
ATOM 3514 N N . GLY A 1 450 ? -9.534 0.996 32.592 1.00 65.94 450 GLY A N 1
ATOM 3515 C CA . GLY A 1 450 ? -9.243 0.941 34.030 1.00 65.94 450 GLY A CA 1
ATOM 3516 C C . GLY A 1 450 ? -9.200 2.323 34.677 1.00 65.94 450 GLY A C 1
ATOM 3517 O O . GLY A 1 450 ? -9.853 2.561 35.692 1.00 65.94 450 GLY A O 1
ATOM 3518 N N . TRP A 1 451 ? -8.545 3.288 34.030 1.00 66.44 451 TRP A N 1
ATOM 3519 C CA . TRP A 1 451 ? -8.555 4.674 34.490 1.00 66.44 451 TRP A CA 1
ATOM 3520 C C . TRP A 1 451 ? -9.967 5.276 34.501 1.00 66.44 451 TRP A C 1
ATOM 3522 O O . TRP A 1 451 ? -10.356 5.914 35.475 1.00 66.44 451 TRP A O 1
ATOM 3532 N N . ARG A 1 452 ? -10.781 5.028 33.466 1.00 64.81 452 ARG A N 1
ATOM 3533 C CA . ARG A 1 452 ? -12.180 5.501 33.414 1.00 64.81 452 ARG A CA 1
ATOM 3534 C C . ARG A 1 452 ? -13.095 4.836 34.448 1.00 64.81 452 ARG A C 1
ATOM 3536 O O . ARG A 1 452 ? -14.099 5.436 34.816 1.00 64.81 452 ARG A O 1
ATOM 3543 N N . LEU A 1 453 ? -12.759 3.629 34.906 1.00 67.31 453 LEU A N 1
ATOM 3544 C CA . LEU A 1 453 ? -13.439 2.933 36.002 1.00 67.31 453 LEU A CA 1
ATOM 3545 C C . LEU A 1 453 ? -13.107 3.559 37.364 1.00 67.31 453 LEU A C 1
ATOM 3547 O O . LEU A 1 453 ? -14.011 3.849 38.144 1.00 67.31 453 LEU A O 1
ATOM 3551 N N . VAL A 1 454 ? -11.818 3.783 37.637 1.00 66.31 454 VAL A N 1
ATOM 3552 C CA . VAL A 1 454 ? -11.325 4.253 38.944 1.00 66.31 454 VAL A CA 1
ATOM 3553 C C . VAL A 1 454 ? -11.519 5.761 39.131 1.00 66.31 454 VAL A C 1
ATOM 3555 O O . VAL A 1 454 ? -11.939 6.193 40.202 1.00 66.31 454 VAL A O 1
ATOM 3558 N N . SER A 1 455 ? -11.249 6.570 38.102 1.00 63.75 455 SER A N 1
ATOM 3559 C CA . SER A 1 455 ? -11.167 8.037 38.196 1.00 63.75 455 SER A CA 1
ATOM 3560 C C . SER A 1 455 ? -12.392 8.720 38.837 1.00 63.75 455 SER A C 1
ATOM 3562 O O . SER A 1 455 ? -12.181 9.521 39.750 1.00 63.75 455 SER A O 1
ATOM 3564 N N . PRO A 1 456 ? -13.658 8.406 38.473 1.00 62.09 456 PRO A N 1
ATOM 3565 C CA . PRO A 1 456 ? -14.821 9.073 39.071 1.00 62.09 456 PRO A CA 1
ATOM 3566 C C . PRO A 1 456 ? -15.030 8.743 40.552 1.00 62.09 456 PRO A C 1
ATOM 3568 O O . PRO A 1 456 ? -15.600 9.541 41.290 1.00 62.09 456 PRO A O 1
ATOM 3571 N N . HIS A 1 457 ? -14.555 7.577 40.990 1.00 64.00 457 HIS A N 1
ATOM 3572 C CA . HIS A 1 457 ? -14.704 7.081 42.358 1.00 64.00 457 HIS A CA 1
ATOM 3573 C C . HIS A 1 457 ? -13.411 7.214 43.168 1.00 64.00 457 HIS A C 1
ATOM 3575 O O . HIS A 1 457 ? -13.353 6.741 44.300 1.00 64.00 457 HIS A O 1
ATOM 3581 N N . PHE A 1 458 ? -12.384 7.879 42.625 1.00 66.12 458 PHE A N 1
ATOM 3582 C CA . PHE A 1 458 ? -11.044 7.889 43.204 1.00 66.12 458 PHE A CA 1
ATOM 3583 C C . PHE A 1 458 ? -11.011 8.448 44.632 1.00 66.12 458 PHE A C 1
ATOM 3585 O O . PHE A 1 458 ? -10.347 7.858 45.468 1.00 66.12 458 PHE A O 1
ATOM 3592 N N . SER A 1 459 ? -11.781 9.495 44.962 1.00 61.47 459 SER A N 1
ATOM 3593 C CA . SER A 1 459 ? -11.865 9.986 46.354 1.00 61.47 459 SER A CA 1
ATOM 3594 C C . SER A 1 459 ? -12.420 8.923 47.309 1.00 61.47 459 SER A C 1
ATOM 3596 O O . SER A 1 459 ? -11.849 8.693 48.365 1.00 61.47 459 SER A O 1
ATOM 3598 N N . PHE A 1 460 ? -13.494 8.230 46.923 1.00 63.94 460 PHE A N 1
ATOM 3599 C CA . PHE A 1 460 ? -14.100 7.182 47.749 1.00 63.94 460 PHE A CA 1
ATOM 3600 C C . PHE A 1 460 ? -13.181 5.960 47.881 1.00 63.94 460 PHE A C 1
ATOM 3602 O O . PHE A 1 460 ? -13.042 5.411 48.969 1.00 63.94 460 PHE A O 1
ATOM 3609 N N . LEU A 1 461 ? -12.513 5.556 46.797 1.00 63.84 461 LEU A N 1
ATOM 3610 C CA . LEU A 1 461 ? -11.529 4.469 46.812 1.00 63.84 461 LEU A CA 1
ATOM 3611 C C . LEU A 1 461 ? -10.274 4.845 47.615 1.00 63.84 461 LEU A C 1
ATOM 3613 O O . LEU A 1 461 ? -9.719 3.981 48.291 1.00 63.84 461 LEU A O 1
ATOM 3617 N N . MET A 1 462 ? -9.859 6.118 47.597 1.00 65.00 462 MET A N 1
ATOM 3618 C CA . MET A 1 462 ? -8.815 6.638 48.481 1.00 65.00 462 MET A CA 1
ATOM 3619 C C . MET A 1 462 ? -9.205 6.454 49.946 1.00 65.00 462 MET A C 1
ATOM 3621 O O . MET A 1 462 ? -8.461 5.813 50.681 1.00 65.00 462 MET A O 1
ATOM 3625 N N . ASP A 1 463 ? -10.383 6.939 50.340 1.00 62.38 463 ASP A N 1
ATOM 3626 C CA . ASP A 1 463 ? -10.830 6.925 51.736 1.00 62.38 463 ASP A CA 1
ATOM 3627 C C . ASP A 1 463 ? -11.164 5.508 52.257 1.00 62.38 463 ASP A C 1
ATOM 3629 O O . ASP A 1 463 ? -10.929 5.218 53.428 1.00 62.38 463 ASP A O 1
ATOM 3633 N N . THR A 1 464 ? -11.687 4.607 51.411 1.00 61.78 464 THR A N 1
ATOM 3634 C CA . THR A 1 464 ? -12.232 3.297 51.852 1.00 61.78 464 THR A CA 1
ATOM 3635 C C . THR A 1 464 ? -11.382 2.066 51.537 1.00 61.78 464 THR A C 1
ATOM 3637 O O . THR A 1 464 ? -11.607 1.024 52.149 1.00 61.78 464 THR A O 1
ATOM 3640 N N . ALA A 1 465 ? -10.421 2.145 50.610 1.00 62.69 465 ALA A N 1
ATOM 3641 C CA . ALA A 1 465 ? -9.640 0.977 50.180 1.00 62.69 465 ALA A CA 1
ATOM 3642 C C . ALA A 1 465 ? -8.128 1.239 50.121 1.00 62.69 465 ALA A C 1
ATOM 3644 O O . ALA A 1 465 ? -7.347 0.444 50.636 1.00 62.69 465 ALA A O 1
ATOM 3645 N N . ILE A 1 466 ? -7.704 2.353 49.518 1.00 65.69 466 ILE A N 1
ATOM 3646 C CA . ILE A 1 466 ? -6.283 2.655 49.300 1.00 65.69 466 ILE A CA 1
ATOM 3647 C C . ILE A 1 466 ? -5.646 3.138 50.608 1.00 65.69 466 ILE A C 1
ATOM 3649 O O . ILE A 1 466 ? -4.682 2.533 51.066 1.00 65.69 466 ILE A O 1
ATOM 3653 N N . PHE A 1 467 ? -6.184 4.180 51.254 1.00 68.81 467 PHE A N 1
ATOM 3654 C CA . PHE A 1 467 ? -5.609 4.702 52.499 1.00 68.81 467 PHE A CA 1
ATOM 3655 C C . PHE A 1 467 ? -5.661 3.676 53.649 1.00 68.81 467 PHE A C 1
ATOM 3657 O O . PHE A 1 467 ? -4.612 3.454 54.250 1.00 68.81 467 PHE A O 1
ATOM 3664 N N . PRO A 1 468 ? -6.766 2.937 53.898 1.00 69.44 468 PRO A N 1
ATOM 3665 C CA . PRO A 1 468 ? -6.780 1.871 54.907 1.00 69.44 468 PRO A CA 1
ATOM 3666 C C . PRO A 1 468 ? -5.769 0.735 54.666 1.00 69.44 468 PRO A C 1
ATOM 3668 O O . PRO A 1 468 ? -5.313 0.126 55.627 1.00 69.44 468 PRO A O 1
ATOM 3671 N N . ALA A 1 469 ? -5.373 0.463 53.415 1.00 66.50 469 ALA A N 1
ATOM 3672 C CA . ALA A 1 469 ? -4.323 -0.513 53.096 1.00 66.50 469 ALA A CA 1
ATOM 3673 C C . ALA A 1 469 ? -2.890 0.053 53.231 1.00 66.50 469 ALA A C 1
ATOM 3675 O O . ALA A 1 469 ? -1.925 -0.702 53.394 1.00 66.50 469 ALA A O 1
ATOM 3676 N N . LEU A 1 470 ? -2.730 1.377 53.164 1.00 65.75 470 LEU A N 1
ATOM 3677 C CA . LEU A 1 470 ? -1.455 2.078 53.358 1.00 65.75 470 LEU A CA 1
ATOM 3678 C C . LEU A 1 470 ? -1.192 2.447 54.828 1.00 65.75 470 LEU A C 1
ATOM 3680 O O . LEU A 1 470 ? -0.033 2.594 55.208 1.00 65.75 470 LEU A O 1
ATOM 3684 N N . VAL A 1 471 ? -2.238 2.585 55.651 1.00 67.44 471 VAL A N 1
ATOM 3685 C CA . VAL A 1 471 ? -2.123 2.845 57.095 1.00 67.44 471 VAL A CA 1
ATOM 3686 C C . VAL A 1 471 ? -1.499 1.650 57.811 1.00 67.44 471 VAL A C 1
ATOM 3688 O O . VAL A 1 471 ? -1.958 0.515 57.681 1.00 67.44 471 VAL A O 1
ATOM 3691 N N . LEU A 1 472 ? -0.460 1.941 58.594 1.00 61.09 472 LEU A N 1
ATOM 3692 C CA . LEU A 1 472 ? 0.285 0.965 59.377 1.00 61.09 472 LEU A CA 1
ATOM 3693 C C . LEU A 1 472 ? -0.549 0.522 60.593 1.00 61.09 472 LEU A C 1
ATOM 3695 O O . LEU A 1 472 ? -0.981 1.359 61.385 1.00 61.09 472 LEU A O 1
ATOM 3699 N N . ASN A 1 473 ? -0.809 -0.780 60.708 1.00 68.19 473 ASN A N 1
ATOM 3700 C CA . ASN A 1 473 ? -1.665 -1.381 61.739 1.00 68.19 473 ASN A CA 1
ATOM 3701 C C . ASN A 1 473 ? -0.883 -2.359 62.643 1.00 68.19 473 ASN A C 1
ATOM 3703 O O . ASN A 1 473 ? 0.250 -2.717 62.341 1.00 68.19 473 ASN A O 1
ATOM 3707 N N . GLU A 1 474 ? -1.481 -2.817 63.748 1.00 68.75 474 GLU A N 1
ATOM 3708 C CA . GLU A 1 474 ? -0.810 -3.696 64.730 1.00 68.75 474 GLU A CA 1
ATOM 3709 C C . GLU A 1 474 ? -0.285 -5.009 64.121 1.00 68.75 474 GLU A C 1
ATOM 3711 O O . GLU A 1 474 ? 0.758 -5.509 64.541 1.00 68.75 474 GLU A O 1
ATOM 3716 N N . LYS A 1 475 ? -0.951 -5.541 63.087 1.00 72.00 475 LYS A N 1
ATOM 3717 C CA . LYS A 1 475 ? -0.475 -6.728 62.373 1.00 72.00 475 LYS A CA 1
ATOM 3718 C C . LYS A 1 475 ? 0.753 -6.417 61.503 1.00 72.00 475 LYS A C 1
ATOM 3720 O O . LYS A 1 475 ? 1.656 -7.245 61.453 1.00 72.00 475 LYS A O 1
ATOM 3725 N N . ASP A 1 476 ? 0.821 -5.249 60.861 1.00 65.75 476 ASP A N 1
ATOM 3726 C CA . ASP A 1 476 ? 2.029 -4.832 60.126 1.00 65.75 476 ASP A CA 1
ATOM 3727 C C . ASP A 1 476 ? 3.244 -4.716 61.057 1.00 65.75 476 ASP A C 1
ATOM 3729 O O . ASP A 1 476 ? 4.359 -5.028 60.649 1.00 65.75 476 ASP A O 1
ATOM 3733 N N . ILE A 1 477 ? 3.030 -4.259 62.298 1.00 69.56 477 ILE A N 1
ATOM 3734 C CA . ILE A 1 477 ? 4.083 -4.170 63.319 1.00 69.56 477 ILE A CA 1
ATOM 3735 C C . ILE A 1 477 ? 4.558 -5.581 63.693 1.00 69.56 477 ILE A C 1
ATOM 3737 O O . ILE A 1 477 ? 5.758 -5.825 63.672 1.00 69.56 477 ILE A O 1
ATOM 3741 N N . SER A 1 478 ? 3.637 -6.524 63.935 1.00 73.25 478 SER A N 1
ATOM 3742 C CA . SER A 1 478 ? 3.983 -7.931 64.210 1.00 73.25 478 SER A CA 1
ATOM 3743 C C . SER A 1 478 ? 4.746 -8.580 63.049 1.00 73.25 478 SER A C 1
ATOM 3745 O O . SER A 1 478 ? 5.801 -9.162 63.270 1.00 73.25 478 SER A O 1
ATOM 3747 N N . GLU A 1 479 ? 4.273 -8.442 61.802 1.00 71.19 479 GLU A N 1
ATOM 3748 C CA . GLU A 1 479 ? 4.967 -9.016 60.635 1.00 71.19 479 GLU A CA 1
ATOM 3749 C C . GLU A 1 479 ? 6.352 -8.370 60.400 1.00 71.19 479 GLU A C 1
ATOM 3751 O O . GLU A 1 479 ? 7.269 -9.054 59.951 1.00 71.19 479 GLU A O 1
ATOM 3756 N N . TRP A 1 480 ? 6.533 -7.084 60.734 1.00 72.50 480 TRP A N 1
ATOM 3757 C CA . TRP A 1 480 ? 7.836 -6.400 60.692 1.00 72.50 480 TRP A CA 1
ATOM 3758 C C . TRP A 1 480 ? 8.788 -6.845 61.815 1.00 72.50 480 TRP A C 1
ATOM 3760 O O . TRP A 1 480 ? 9.990 -6.971 61.582 1.00 72.50 480 TRP A O 1
ATOM 3770 N N . GLU A 1 481 ? 8.280 -7.066 63.031 1.00 73.25 481 GLU A N 1
ATOM 3771 C CA . GLU A 1 481 ? 9.072 -7.552 64.171 1.00 73.25 481 GLU A CA 1
ATOM 3772 C C . GLU A 1 481 ? 9.428 -9.048 64.054 1.00 73.25 481 GLU A C 1
ATOM 3774 O O . GLU A 1 481 ? 10.446 -9.470 64.603 1.00 73.25 481 GLU A O 1
ATOM 3779 N N . GLU A 1 482 ? 8.640 -9.835 63.310 1.00 80.31 482 GLU A N 1
ATOM 3780 C CA . GLU A 1 482 ? 8.917 -11.243 62.988 1.00 80.31 482 GLU A CA 1
ATOM 3781 C C . GLU A 1 482 ? 9.970 -11.408 61.873 1.00 80.31 482 GLU A C 1
ATOM 3783 O O . GLU A 1 482 ? 10.981 -12.078 62.089 1.00 80.31 482 GLU A O 1
ATOM 3788 N N . ASP A 1 483 ? 9.762 -10.804 60.693 1.00 72.75 483 ASP A N 1
ATOM 3789 C CA . ASP A 1 483 ? 10.745 -10.777 59.595 1.00 72.75 483 ASP A CA 1
ATOM 3790 C C . ASP A 1 483 ? 10.560 -9.516 58.728 1.00 72.75 483 ASP A C 1
ATOM 3792 O O . ASP A 1 483 ? 9.769 -9.474 57.777 1.00 72.75 483 ASP A O 1
ATOM 3796 N N . ALA A 1 484 ? 11.345 -8.482 59.040 1.00 69.12 484 ALA A N 1
ATOM 3797 C CA . ALA A 1 484 ? 11.353 -7.223 58.304 1.00 69.12 484 ALA A CA 1
ATOM 3798 C C . ALA A 1 484 ? 11.720 -7.389 56.815 1.00 69.12 484 ALA A C 1
ATOM 3800 O O . ALA A 1 484 ? 11.146 -6.688 55.980 1.00 69.12 484 ALA A O 1
ATOM 3801 N N . ASP A 1 485 ? 12.618 -8.315 56.455 1.00 63.28 485 ASP A N 1
ATOM 3802 C CA . ASP A 1 485 ? 13.030 -8.534 55.062 1.00 63.28 485 ASP A CA 1
ATOM 3803 C C . ASP A 1 485 ? 11.922 -9.228 54.258 1.00 63.28 485 ASP A C 1
ATOM 3805 O O . ASP A 1 485 ? 11.699 -8.899 53.090 1.00 63.28 485 ASP A O 1
ATOM 3809 N N . GLU A 1 486 ? 11.187 -10.167 54.856 1.00 68.06 486 GLU A N 1
ATOM 3810 C CA . GLU A 1 486 ? 10.011 -10.777 54.232 1.00 68.06 486 GLU A CA 1
ATOM 3811 C C . GLU A 1 486 ? 8.834 -9.806 54.139 1.00 68.06 486 GLU A C 1
ATOM 3813 O O . GLU A 1 486 ? 8.170 -9.736 53.099 1.00 68.06 486 GLU A O 1
ATOM 3818 N N . TYR A 1 487 ? 8.600 -9.004 55.173 1.00 67.25 487 TYR A N 1
ATOM 3819 C CA . TYR A 1 487 ? 7.583 -7.962 55.138 1.00 67.25 487 TYR A CA 1
ATOM 3820 C C . TYR A 1 487 ? 7.880 -6.903 54.056 1.00 67.25 487 TYR A C 1
ATOM 3822 O O . TYR A 1 487 ? 6.977 -6.521 53.302 1.00 67.25 487 TYR A O 1
ATOM 3830 N N . ILE A 1 488 ? 9.142 -6.476 53.914 1.00 64.56 488 ILE A N 1
ATOM 3831 C CA . ILE A 1 488 ? 9.638 -5.616 52.822 1.00 64.56 488 ILE A CA 1
ATOM 3832 C C . ILE A 1 488 ? 9.337 -6.264 51.463 1.00 64.56 488 ILE A C 1
ATOM 3834 O O . ILE A 1 488 ? 8.684 -5.650 50.614 1.00 64.56 488 ILE A O 1
ATOM 3838 N N . ARG A 1 489 ? 9.732 -7.530 51.284 1.00 65.06 489 ARG A N 1
ATOM 3839 C CA . ARG A 1 489 ? 9.569 -8.318 50.046 1.00 65.06 489 ARG A CA 1
ATOM 3840 C C . ARG A 1 489 ? 8.102 -8.484 49.624 1.00 65.06 489 ARG A C 1
ATOM 3842 O O . ARG A 1 489 ? 7.804 -8.434 48.431 1.00 65.06 489 ARG A O 1
ATOM 3849 N N . LYS A 1 490 ? 7.185 -8.641 50.589 1.00 61.72 490 LYS A N 1
ATOM 3850 C CA . LYS A 1 490 ? 5.727 -8.750 50.373 1.00 61.72 490 LYS A CA 1
ATOM 3851 C C . LYS A 1 490 ? 5.063 -7.425 49.983 1.00 61.72 490 LYS A C 1
ATOM 3853 O O . LYS A 1 490 ? 4.091 -7.440 49.227 1.00 61.72 490 LYS A O 1
ATOM 3858 N N . ASN A 1 491 ? 5.538 -6.295 50.515 1.00 59.12 491 ASN A N 1
ATOM 3859 C CA . ASN A 1 491 ? 4.817 -5.017 50.454 1.00 59.12 491 ASN A CA 1
ATOM 3860 C C . ASN A 1 491 ? 5.372 -3.993 49.453 1.00 59.12 491 ASN A C 1
ATOM 3862 O O . ASN A 1 491 ? 4.635 -3.087 49.058 1.00 59.12 491 ASN A O 1
ATOM 3866 N N . LEU A 1 492 ? 6.626 -4.126 49.019 1.00 55.66 492 LEU A N 1
ATOM 3867 C CA . LEU A 1 492 ? 7.210 -3.292 47.964 1.00 55.66 492 LEU A CA 1
ATOM 3868 C C . LEU A 1 492 ? 6.954 -3.868 46.555 1.00 55.66 492 LEU A C 1
ATOM 3870 O O . LEU A 1 492 ? 6.667 -5.061 46.406 1.00 55.66 492 LEU A O 1
ATOM 3874 N N . PRO A 1 493 ? 7.070 -3.043 45.495 1.00 51.00 493 PRO A N 1
ATOM 3875 C CA . PRO A 1 493 ? 7.225 -3.544 44.133 1.00 51.00 493 PRO A CA 1
ATOM 3876 C C . PRO A 1 493 ? 8.440 -4.478 44.073 1.00 51.00 493 PRO A C 1
ATOM 3878 O O . PRO A 1 493 ? 9.512 -4.131 44.566 1.00 51.00 493 PRO A O 1
ATOM 3881 N N . SER A 1 494 ? 8.258 -5.667 43.504 1.00 49.62 494 SER A N 1
ATOM 3882 C CA . SER A 1 494 ? 9.296 -6.700 43.395 1.00 49.62 494 SER A CA 1
ATOM 3883 C C . SER A 1 494 ? 9.748 -6.804 41.942 1.00 49.62 494 SER A C 1
ATOM 3885 O O . SER A 1 494 ? 8.963 -6.502 41.044 1.00 49.62 494 SER A O 1
ATOM 3887 N N . GLU A 1 495 ? 10.979 -7.253 41.702 1.00 38.84 495 GLU A N 1
ATOM 3888 C CA . GLU A 1 495 ? 11.396 -7.631 40.351 1.00 38.84 495 GLU A CA 1
ATOM 3889 C C . GLU A 1 495 ? 10.779 -8.981 39.927 1.00 38.84 495 GLU A C 1
ATOM 3891 O O . GLU A 1 495 ? 10.202 -9.718 40.729 1.00 38.84 495 GLU A O 1
ATOM 3896 N N . LEU A 1 496 ? 10.820 -9.222 38.619 1.00 45.53 496 LEU A N 1
ATOM 3897 C CA . LEU A 1 496 ? 9.990 -10.162 37.864 1.00 45.53 496 LEU A CA 1
ATOM 3898 C C . LEU A 1 496 ? 10.435 -11.632 38.017 1.00 45.53 496 LEU A C 1
ATOM 3900 O O . LEU A 1 496 ? 11.623 -11.888 37.879 1.00 45.53 496 LEU A O 1
ATOM 3904 N N . GLU A 1 497 ? 9.488 -12.579 38.176 1.00 36.88 497 GLU A N 1
ATOM 3905 C CA . GLU A 1 497 ? 9.410 -13.808 37.336 1.00 36.88 497 GLU A CA 1
ATOM 3906 C C . GLU A 1 497 ? 8.175 -14.718 37.585 1.00 36.88 497 GLU A C 1
ATOM 3908 O O . GLU A 1 497 ? 7.600 -15.209 36.615 1.00 36.88 497 GLU A O 1
ATOM 3913 N N . GLU A 1 498 ? 7.685 -14.914 38.820 1.00 39.88 498 GLU A N 1
ATOM 3914 C CA . GLU A 1 498 ? 6.683 -15.972 39.130 1.00 39.88 498 GLU A CA 1
ATOM 3915 C C . GLU A 1 498 ? 5.231 -15.507 39.422 1.00 39.88 498 GLU A C 1
ATOM 3917 O O . GLU A 1 498 ? 4.652 -15.864 40.450 1.00 39.88 498 GLU A O 1
ATOM 3922 N N . ILE A 1 499 ? 4.570 -14.749 38.531 1.00 41.53 499 ILE A N 1
ATOM 3923 C CA . ILE A 1 499 ? 3.134 -14.421 38.717 1.00 41.53 499 ILE A CA 1
ATOM 3924 C C . ILE A 1 499 ? 2.292 -14.644 37.453 1.00 41.53 499 ILE A C 1
ATOM 3926 O O . ILE A 1 499 ? 2.347 -13.883 36.487 1.00 41.53 499 ILE A O 1
ATOM 3930 N N . SER A 1 500 ? 1.405 -15.645 37.510 1.00 35.78 500 SER A N 1
ATOM 3931 C CA . SER A 1 500 ? 0.312 -15.821 36.547 1.00 35.78 500 SER A CA 1
ATOM 3932 C C . SER A 1 500 ? -1.026 -16.133 37.238 1.00 35.78 500 SER A C 1
ATOM 3934 O O . SER A 1 500 ? -1.134 -17.055 38.044 1.00 35.78 500 SER A O 1
ATOM 3936 N N . GLY A 1 501 ? -2.064 -15.361 36.894 1.00 49.34 501 GLY A N 1
ATOM 3937 C CA . GLY A 1 501 ? -3.460 -15.615 37.272 1.00 49.34 501 GLY A CA 1
ATOM 3938 C C . GLY A 1 501 ? -3.996 -14.852 38.493 1.00 49.34 501 GLY A C 1
ATOM 3939 O O . GLY A 1 501 ? -3.314 -14.051 39.134 1.00 49.34 501 GLY A O 1
ATOM 3940 N N . TRP A 1 502 ? -5.271 -15.113 38.801 1.00 40.34 502 TRP A N 1
ATOM 3941 C CA . TRP A 1 502 ? -5.996 -14.569 39.955 1.00 40.34 502 TRP A CA 1
ATOM 3942 C C . TRP A 1 502 ? -5.668 -15.360 41.226 1.00 40.34 502 TRP A C 1
ATOM 3944 O O . TRP A 1 502 ? -6.404 -16.263 41.622 1.00 40.34 502 TRP A O 1
ATOM 3954 N N . ARG A 1 503 ? -4.542 -15.026 41.853 1.00 43.41 503 ARG A N 1
ATOM 3955 C CA . ARG A 1 503 ? -4.092 -15.599 43.125 1.00 43.41 503 ARG A CA 1
ATOM 3956 C C . ARG A 1 503 ? -4.190 -14.534 44.213 1.00 43.41 503 ARG A C 1
ATOM 3958 O O . ARG A 1 503 ? -3.376 -13.613 44.253 1.00 43.41 503 ARG A O 1
ATOM 3965 N N . GLU A 1 504 ? -5.214 -14.643 45.062 1.00 40.53 504 GLU A N 1
ATOM 3966 C CA . GLU A 1 504 ? -5.459 -13.728 46.196 1.00 40.53 504 GLU A CA 1
ATOM 3967 C C . GLU A 1 504 ? -4.323 -13.791 47.246 1.00 40.53 504 GLU A C 1
ATOM 3969 O O . GLU A 1 504 ? -4.188 -12.900 48.077 1.00 40.53 504 GLU A O 1
ATOM 3974 N N . ASP A 1 505 ? -3.469 -14.813 47.157 1.00 42.38 505 ASP A N 1
ATOM 3975 C CA . ASP A 1 505 ? -2.315 -15.108 48.006 1.00 42.38 505 ASP A CA 1
ATOM 3976 C C . ASP A 1 505 ? -0.967 -14.513 47.531 1.00 42.38 505 ASP A C 1
ATOM 3978 O O . ASP A 1 505 ? 0.011 -14.598 48.270 1.00 42.38 505 ASP A O 1
ATOM 3982 N N . LEU A 1 506 ? -0.885 -13.889 46.343 1.00 43.34 506 LEU A N 1
ATOM 3983 C CA . LEU A 1 506 ? 0.383 -13.360 45.788 1.00 43.34 506 LEU A CA 1
ATOM 3984 C C . LEU A 1 506 ? 0.611 -11.844 45.969 1.00 43.34 506 LEU A C 1
ATOM 3986 O O . LEU A 1 506 ? 1.698 -11.352 45.664 1.00 43.34 506 LEU A O 1
ATOM 3990 N N . PHE A 1 507 ? -0.375 -11.084 46.456 1.00 52.59 507 PHE A N 1
ATOM 3991 C CA . PHE A 1 507 ? -0.262 -9.626 46.609 1.00 52.59 507 PHE A CA 1
ATOM 3992 C C . PHE A 1 507 ? -0.908 -9.133 47.903 1.00 52.59 507 PHE A C 1
ATOM 3994 O O . PHE A 1 507 ? -2.077 -9.410 48.164 1.00 52.59 507 PHE A O 1
ATOM 4001 N N . THR A 1 508 ? -0.200 -8.302 48.673 1.00 60.97 508 THR A N 1
ATOM 4002 C CA . THR A 1 508 ? -0.836 -7.569 49.774 1.00 60.97 508 THR A CA 1
ATOM 4003 C C . THR A 1 508 ? -1.724 -6.442 49.233 1.00 60.97 508 THR A C 1
ATOM 4005 O O . THR A 1 508 ? -1.490 -5.879 48.152 1.00 60.97 508 THR A O 1
ATOM 4008 N N . ALA A 1 509 ? -2.742 -6.058 50.010 1.00 59.50 509 ALA A N 1
ATOM 4009 C CA . ALA A 1 509 ? -3.568 -4.888 49.702 1.00 59.50 509 ALA A CA 1
ATOM 4010 C C . ALA A 1 509 ? -2.711 -3.609 49.590 1.00 59.50 509 ALA A C 1
ATOM 4012 O O . ALA A 1 509 ? -2.950 -2.776 48.717 1.00 59.50 509 ALA A O 1
ATOM 4013 N N . ARG A 1 510 ? -1.658 -3.504 50.414 1.00 63.25 510 ARG A N 1
ATOM 4014 C CA . ARG A 1 510 ? -0.669 -2.419 50.400 1.00 63.25 510 ARG A CA 1
ATOM 4015 C C . ARG A 1 510 ? 0.104 -2.343 49.083 1.00 63.25 510 ARG A C 1
ATOM 4017 O O . ARG A 1 510 ? 0.109 -1.284 48.459 1.00 63.25 510 ARG A O 1
ATOM 4024 N N . LYS A 1 511 ? 0.690 -3.452 48.616 1.00 62.44 511 LYS A N 1
ATOM 4025 C CA . LYS A 1 511 ? 1.416 -3.511 47.332 1.00 62.44 511 LYS A CA 1
ATOM 4026 C C . LYS A 1 511 ? 0.505 -3.121 46.159 1.00 62.44 511 LYS A C 1
ATOM 4028 O O . LYS A 1 511 ? 0.883 -2.310 45.314 1.00 62.44 511 LYS A O 1
ATOM 4033 N N . SER A 1 512 ? -0.738 -3.609 46.171 1.00 62.47 512 SER A N 1
ATOM 4034 C CA . SER A 1 512 ? -1.765 -3.262 45.173 1.00 62.47 512 SER A CA 1
ATOM 4035 C C . SER A 1 512 ? -2.125 -1.765 45.185 1.00 62.47 512 SER A C 1
ATOM 4037 O O . SER A 1 512 ? -2.242 -1.143 44.127 1.00 62.47 512 SER A O 1
ATOM 4039 N N . ALA A 1 513 ? -2.257 -1.165 46.373 1.00 65.06 513 ALA A N 1
ATOM 4040 C CA . ALA A 1 513 ? -2.530 0.261 46.560 1.00 65.06 513 ALA A CA 1
ATOM 4041 C C . ALA A 1 513 ? -1.373 1.157 46.069 1.00 65.06 513 ALA A C 1
ATOM 4043 O O . ALA A 1 513 ? -1.615 2.146 45.372 1.00 65.06 513 ALA A O 1
ATOM 4044 N N . ILE A 1 514 ? -0.122 0.794 46.379 1.00 64.06 514 ILE A N 1
ATOM 4045 C CA . ILE A 1 514 ? 1.087 1.513 45.936 1.00 64.06 514 ILE A CA 1
ATOM 4046 C C . ILE A 1 514 ? 1.189 1.508 44.405 1.00 64.06 514 ILE A C 1
ATOM 4048 O O . ILE A 1 514 ? 1.332 2.569 43.789 1.00 64.06 514 ILE A O 1
ATOM 4052 N N . ASN A 1 515 ? 1.052 0.334 43.779 1.00 60.84 515 ASN A N 1
ATOM 4053 C CA . ASN A 1 515 ? 1.172 0.193 42.327 1.00 60.84 515 ASN A CA 1
ATOM 4054 C C . ASN A 1 515 ? 0.096 0.999 41.578 1.00 60.84 515 ASN A C 1
ATOM 4056 O O . ASN A 1 515 ? 0.407 1.687 40.603 1.00 60.84 515 ASN A O 1
ATOM 4060 N N . LEU A 1 516 ? -1.151 1.007 42.068 1.00 64.81 516 LEU A N 1
ATOM 4061 C CA . LEU A 1 516 ? -2.227 1.828 41.499 1.00 64.81 516 LEU A CA 1
ATOM 4062 C C . LEU A 1 516 ? -1.898 3.333 41.539 1.00 64.81 516 LEU A C 1
ATOM 4064 O O . LEU A 1 516 ? -2.106 4.038 40.549 1.00 64.81 516 LEU A O 1
ATOM 4068 N N . LEU A 1 517 ? -1.365 3.836 42.658 1.00 65.19 517 LEU A N 1
ATOM 4069 C CA . LEU A 1 517 ? -0.989 5.249 42.794 1.00 65.19 517 LEU A CA 1
ATOM 4070 C C . LEU A 1 517 ? 0.144 5.640 41.834 1.00 65.19 517 LEU A C 1
ATOM 4072 O O . LEU A 1 517 ? 0.059 6.690 41.186 1.00 65.19 517 LEU A O 1
ATOM 4076 N N . GLY A 1 518 ? 1.156 4.779 41.679 1.00 62.25 518 GLY A N 1
ATOM 4077 C CA . GLY A 1 518 ? 2.239 4.975 40.709 1.00 62.25 518 GLY A CA 1
ATOM 4078 C C . GLY A 1 518 ? 1.714 5.155 39.280 1.00 62.25 518 GLY A C 1
ATOM 4079 O O . GLY A 1 518 ? 2.094 6.094 38.578 1.00 62.25 518 GLY A O 1
ATOM 4080 N N . VAL A 1 519 ? 0.744 4.336 38.878 1.00 56.06 519 VAL A N 1
ATOM 4081 C CA . VAL A 1 519 ? 0.137 4.364 37.535 1.00 56.06 519 VAL A CA 1
ATOM 4082 C C . VAL A 1 519 ? -0.625 5.642 37.277 1.00 56.06 519 VAL A C 1
ATOM 4084 O O . VAL A 1 519 ? -0.456 6.258 36.224 1.00 56.06 519 VAL A O 1
ATOM 4087 N N . ILE A 1 520 ? -1.446 6.072 38.235 1.00 58.84 520 ILE A N 1
ATOM 4088 C CA . ILE A 1 520 ? -2.200 7.317 38.087 1.00 58.84 520 ILE A CA 1
ATOM 4089 C C . ILE A 1 520 ? -1.216 8.492 37.984 1.00 58.84 520 ILE A C 1
ATOM 4091 O O . ILE A 1 520 ? -1.419 9.374 37.145 1.00 58.84 520 ILE A O 1
ATOM 4095 N N . SER A 1 521 ? -0.098 8.455 38.725 1.00 58.38 521 SER A N 1
ATOM 4096 C CA . SER A 1 521 ? 0.963 9.468 38.636 1.00 58.38 521 SER A CA 1
ATOM 4097 C C . SER A 1 521 ? 1.619 9.563 37.249 1.00 58.38 521 SER A C 1
ATOM 4099 O O . SER A 1 521 ? 1.862 10.673 36.769 1.00 58.38 521 SER A O 1
ATOM 4101 N N . MET A 1 522 ? 1.829 8.423 36.577 1.00 51.28 522 MET A N 1
ATOM 4102 C CA . MET A 1 522 ? 2.428 8.336 35.236 1.00 51.28 522 MET A CA 1
ATOM 4103 C C . MET A 1 522 ? 1.412 8.507 34.095 1.00 51.28 522 MET A C 1
ATOM 4105 O O . MET A 1 522 ? 1.792 8.809 32.960 1.00 51.28 522 MET A O 1
ATOM 4109 N N . SER A 1 523 ? 0.117 8.319 34.367 1.00 52.59 523 SER A N 1
ATOM 4110 C CA . SER A 1 523 ? -0.926 8.353 33.342 1.00 52.59 523 SER A CA 1
ATOM 4111 C C . SER A 1 523 ? -1.110 9.755 32.742 1.00 52.59 523 SER A C 1
ATOM 4113 O O . SER A 1 523 ? -1.285 10.765 33.435 1.00 52.59 523 SER A O 1
ATOM 4115 N N . LYS A 1 524 ? -1.078 9.821 31.406 1.00 47.06 524 LYS A N 1
ATOM 4116 C CA . LYS A 1 524 ? -1.330 11.048 30.642 1.00 47.06 524 LYS A CA 1
ATOM 4117 C C . LYS A 1 524 ? -2.835 11.267 30.550 1.00 47.06 524 LYS A C 1
ATOM 4119 O O . LYS A 1 524 ? -3.549 10.433 29.995 1.00 47.06 524 LYS A O 1
ATOM 4124 N N . GLY A 1 525 ? -3.310 12.393 31.074 1.00 47.62 525 GLY A N 1
ATOM 4125 C CA . GLY A 1 525 ? -4.732 12.718 31.050 1.00 47.62 525 GLY A CA 1
ATOM 4126 C C . GLY A 1 525 ? -5.297 12.926 29.639 1.00 47.62 525 GLY A C 1
ATOM 4127 O O . GLY A 1 525 ? -4.542 13.188 28.692 1.00 47.62 525 GLY A O 1
ATOM 4128 N N . PRO A 1 526 ? -6.635 12.862 29.480 1.00 36.88 526 PRO A N 1
ATOM 4129 C CA . PRO A 1 526 ? -7.281 13.359 28.271 1.00 36.88 526 PRO A CA 1
ATOM 4130 C C . PRO A 1 526 ? -6.915 14.842 28.065 1.00 36.88 526 PRO A C 1
ATOM 4132 O O . PRO A 1 526 ? -6.769 15.573 29.046 1.00 36.88 526 PRO A O 1
ATOM 4135 N N . PRO A 1 527 ? -6.747 15.313 26.816 1.00 36.09 527 PRO A N 1
ATOM 4136 C CA . PRO A 1 527 ? -6.297 16.675 26.552 1.00 36.09 527 PRO A CA 1
ATOM 4137 C C . PRO A 1 527 ? -7.356 17.699 26.979 1.00 36.09 527 PRO A C 1
ATOM 4139 O O . PRO A 1 527 ? -8.333 17.934 26.270 1.00 36.09 527 PRO A O 1
ATOM 4142 N N . VAL A 1 528 ? -7.143 18.328 28.135 1.00 37.56 528 VAL A N 1
ATOM 4143 C CA . VAL A 1 528 ? -7.940 19.469 28.594 1.00 37.56 528 VAL A CA 1
ATOM 4144 C C . VAL A 1 528 ? -7.605 20.677 27.719 1.00 37.56 528 VAL A C 1
ATOM 4146 O O . VAL A 1 528 ? -6.460 21.125 27.680 1.00 37.56 528 VAL A O 1
ATOM 4149 N N . GLY A 1 529 ? -8.602 21.209 27.010 1.00 34.44 529 GLY A N 1
ATOM 4150 C CA . GLY A 1 529 ? -8.467 22.476 26.295 1.00 34.44 529 GLY A CA 1
ATOM 4151 C C . GLY A 1 529 ? -8.293 23.620 27.294 1.00 34.44 529 GLY A C 1
ATOM 4152 O O . GLY A 1 529 ? -9.164 23.847 28.131 1.00 34.44 529 GLY A O 1
ATOM 4153 N N . THR A 1 530 ? -7.168 24.330 27.231 1.00 30.41 530 THR A N 1
ATOM 4154 C CA . THR A 1 530 ? -6.821 25.375 28.201 1.00 30.41 530 THR A CA 1
ATOM 4155 C C . THR A 1 530 ? -7.638 26.650 27.984 1.00 30.41 530 THR A C 1
ATOM 4157 O O . THR A 1 530 ? -7.226 27.540 27.240 1.00 30.41 530 THR A O 1
ATOM 4160 N N . SER A 1 531 ? -8.773 26.774 28.673 1.00 26.75 531 SER A N 1
ATOM 4161 C CA . SER A 1 531 ? -9.428 28.067 28.888 1.00 26.75 531 SER A CA 1
ATOM 4162 C C . SER A 1 531 ? -8.595 28.898 29.869 1.00 26.75 531 SER A C 1
ATOM 4164 O O . SER A 1 531 ? -8.506 28.569 31.052 1.00 26.75 531 SER A O 1
ATOM 4166 N N . SER A 1 532 ? -7.964 29.967 29.390 1.00 34.78 532 SER A N 1
ATOM 4167 C CA . SER A 1 532 ? -7.137 30.848 30.217 1.00 34.78 532 SER A CA 1
ATOM 4168 C C . SER A 1 532 ? -7.984 31.700 31.168 1.00 34.78 532 SER A C 1
ATOM 4170 O O . SER A 1 532 ? -8.734 32.549 30.690 1.00 34.78 532 SER A O 1
ATOM 4172 N N . ASN A 1 533 ? -7.834 31.494 32.484 1.00 27.30 533 ASN A N 1
ATOM 4173 C CA . ASN A 1 533 ? -7.814 32.512 33.556 1.00 27.30 533 ASN A CA 1
ATOM 4174 C C . ASN A 1 533 ? -7.819 31.818 34.935 1.00 27.30 533 ASN A C 1
ATOM 4176 O O . ASN A 1 533 ? -8.678 30.982 35.194 1.00 27.30 533 ASN A O 1
ATOM 4180 N N . GLY A 1 534 ? -6.887 32.167 35.831 1.00 24.98 534 GLY A N 1
ATOM 4181 C CA . GLY A 1 534 ? -6.797 31.546 37.163 1.00 24.98 534 GLY A CA 1
ATOM 4182 C C . GLY A 1 534 ? -5.489 31.857 37.896 1.00 24.98 534 GLY A C 1
ATOM 4183 O O . GLY A 1 534 ? -4.510 31.135 37.765 1.00 24.98 534 GLY A O 1
ATOM 4184 N N . SER A 1 535 ? -5.490 32.957 38.644 1.00 25.27 535 SER A N 1
ATOM 4185 C CA . SER A 1 535 ? -4.408 33.503 39.481 1.00 25.27 535 SER A CA 1
ATOM 4186 C C . SER A 1 535 ? -3.463 32.508 40.182 1.00 25.27 535 SER A C 1
ATOM 4188 O O . SER A 1 535 ? -3.886 31.604 40.897 1.00 25.27 535 SER A O 1
ATOM 4190 N N . SER A 1 536 ? -2.169 32.815 40.091 1.00 27.06 536 SER A N 1
ATOM 4191 C CA . SER A 1 536 ? -1.045 32.222 40.825 1.00 27.06 536 SER A CA 1
ATOM 4192 C C . SER A 1 536 ? -1.139 32.268 42.359 1.00 27.06 536 SER A C 1
ATOM 4194 O O . SER A 1 536 ? -1.495 33.301 42.925 1.00 27.06 536 SER A O 1
ATOM 4196 N N . ALA A 1 537 ? -0.575 31.249 43.014 1.00 26.06 537 ALA A N 1
ATOM 4197 C CA . ALA A 1 537 ? 0.092 31.352 44.318 1.00 26.06 537 ALA A CA 1
ATOM 4198 C C . ALA A 1 537 ? 1.424 30.574 44.248 1.00 26.06 537 ALA A C 1
ATOM 4200 O O . ALA A 1 537 ? 1.521 29.615 43.484 1.00 26.06 537 ALA A O 1
ATOM 4201 N N . SER A 1 538 ? 2.472 30.993 44.972 1.00 26.56 538 SER A N 1
ATOM 4202 C CA . SER A 1 538 ? 3.838 30.469 44.763 1.00 26.56 538 SER A CA 1
ATOM 4203 C C . SER A 1 538 ? 4.526 29.957 46.026 1.00 26.56 538 SER A C 1
ATOM 4205 O O . SER A 1 538 ? 4.502 30.635 47.052 1.00 26.56 538 SER A O 1
ATOM 4207 N N . SER A 1 539 ? 5.314 28.892 45.887 1.00 27.20 539 SER A N 1
ATOM 4208 C CA . SER A 1 539 ? 6.434 28.568 46.777 1.00 27.20 539 SER A CA 1
ATOM 4209 C C . SER A 1 539 ? 7.673 28.224 45.933 1.00 27.20 539 SER A C 1
ATOM 4211 O O . SER A 1 539 ? 7.594 27.526 44.927 1.00 27.20 539 SER A O 1
ATOM 4213 N N . LYS A 1 540 ? 8.830 28.805 46.277 1.00 27.73 540 LYS A N 1
ATOM 4214 C CA . LYS A 1 540 ? 10.065 28.736 45.470 1.00 27.73 540 LYS A CA 1
ATOM 4215 C C . LYS A 1 540 ? 11.033 27.691 46.020 1.00 27.73 540 LYS A C 1
ATOM 4217 O O . LYS A 1 540 ? 11.323 27.745 47.213 1.00 27.73 540 LYS A O 1
ATOM 4222 N N . ARG A 1 541 ? 11.702 26.929 45.141 1.00 28.86 541 ARG A N 1
ATOM 4223 C CA . ARG A 1 541 ? 13.126 26.550 45.299 1.00 28.86 541 ARG A CA 1
ATOM 4224 C C . ARG A 1 541 ? 13.766 26.075 43.977 1.00 28.86 541 ARG A C 1
ATOM 4226 O O . ARG A 1 541 ? 13.467 24.997 43.502 1.00 28.86 541 ARG A O 1
ATOM 4233 N N . LYS A 1 542 ? 14.673 26.921 43.455 1.00 27.69 542 LYS A N 1
ATOM 4234 C CA . LYS A 1 542 ? 16.016 26.602 42.903 1.00 27.69 542 LYS A CA 1
ATOM 4235 C C . LYS A 1 542 ? 16.090 25.452 41.859 1.00 27.69 542 LYS A C 1
ATOM 4237 O O . LYS A 1 542 ? 16.021 24.296 42.242 1.00 27.69 542 LYS A O 1
ATOM 4242 N N . LYS A 1 543 ? 16.152 25.737 40.546 1.00 28.12 543 LYS A N 1
ATOM 4243 C CA . LYS A 1 543 ? 17.335 26.196 39.755 1.00 28.12 543 LYS A CA 1
ATOM 4244 C C . LYS A 1 543 ? 18.429 25.108 39.673 1.00 28.12 543 LYS A C 1
ATOM 4246 O O . LYS A 1 543 ? 18.867 24.655 40.725 1.00 28.12 543 LYS A O 1
ATOM 4251 N N . ASP A 1 544 ? 18.991 24.754 38.512 1.00 26.98 544 ASP A N 1
ATOM 4252 C CA . ASP A 1 544 ? 18.796 25.246 37.121 1.00 26.98 544 ASP A CA 1
ATOM 4253 C C . ASP A 1 544 ? 17.660 24.466 36.387 1.00 26.98 544 ASP A C 1
ATOM 4255 O O . ASP A 1 544 ? 16.745 24.040 37.086 1.00 26.98 544 ASP A O 1
ATOM 4259 N N . GLU A 1 545 ? 17.506 24.287 35.060 1.00 28.48 545 GLU A N 1
ATOM 4260 C CA . GLU A 1 545 ? 18.236 24.693 33.828 1.00 28.48 545 GLU A CA 1
ATOM 4261 C C . GLU A 1 545 ? 17.224 24.895 32.655 1.00 28.48 545 GLU A C 1
ATOM 4263 O O . GLU A 1 545 ? 16.087 25.305 32.910 1.00 28.48 545 GLU A O 1
ATOM 4268 N N . ARG A 1 546 ? 17.588 24.677 31.374 1.00 30.31 546 ARG A N 1
ATOM 4269 C CA . ARG A 1 546 ? 16.859 25.200 30.201 1.00 30.31 546 ARG A CA 1
ATOM 4270 C C . ARG A 1 546 ? 16.381 24.170 29.168 1.00 30.31 546 ARG A C 1
ATOM 4272 O O . ARG A 1 546 ? 16.954 23.113 28.943 1.00 30.31 546 ARG A O 1
ATOM 4279 N N . ASN A 1 547 ? 15.380 24.633 28.415 1.00 30.44 547 ASN A N 1
ATOM 4280 C CA . ASN A 1 547 ? 15.056 24.270 27.032 1.00 30.44 547 ASN A CA 1
ATOM 4281 C C . ASN A 1 547 ? 14.673 22.812 26.711 1.00 30.44 547 ASN A C 1
ATOM 4283 O O . ASN A 1 547 ? 15.432 22.064 26.095 1.00 30.44 547 ASN A O 1
ATOM 4287 N N . LYS A 1 548 ? 13.364 22.538 26.803 1.00 29.09 548 LYS A N 1
ATOM 4288 C CA . LYS A 1 548 ? 12.625 22.101 25.601 1.00 29.09 548 LYS A CA 1
ATOM 4289 C C . LYS A 1 548 ? 11.160 22.525 25.652 1.00 29.09 548 LYS A C 1
ATOM 4291 O O . LYS A 1 548 ? 10.416 22.124 26.540 1.00 29.09 548 LYS A O 1
ATOM 4296 N N . GLY A 1 549 ? 10.741 23.321 24.669 1.00 33.69 549 GLY A N 1
ATOM 4297 C CA . GLY A 1 549 ? 9.344 23.706 24.498 1.00 33.69 549 GLY A CA 1
ATOM 4298 C C . GLY A 1 549 ? 8.503 22.516 24.043 1.00 33.69 549 GLY A C 1
ATOM 4299 O O . GLY A 1 549 ? 8.490 22.177 22.863 1.00 33.69 549 GLY A O 1
ATOM 4300 N N . LYS A 1 550 ? 7.784 21.894 24.977 1.00 30.61 550 LYS A N 1
ATOM 4301 C CA . LYS A 1 550 ? 6.631 21.030 24.701 1.00 30.61 550 LYS A CA 1
ATOM 4302 C C . LYS A 1 550 ? 5.452 21.547 25.516 1.00 30.61 550 LYS A C 1
ATOM 4304 O O . LYS A 1 550 ? 5.636 21.996 26.642 1.00 30.61 550 LYS A O 1
ATOM 4309 N N . SER A 1 551 ? 4.249 21.479 24.944 1.00 31.95 551 SER A N 1
ATOM 4310 C CA . SER A 1 551 ? 3.010 21.751 25.678 1.00 31.95 551 SER A CA 1
ATOM 4311 C C . SER A 1 551 ? 2.954 20.843 26.908 1.00 31.95 551 SER A C 1
ATOM 4313 O O . SER A 1 551 ? 2.979 19.616 26.769 1.00 31.95 551 SER A O 1
ATOM 4315 N N . LEU A 1 552 ? 2.930 21.444 28.100 1.00 39.19 552 LEU A N 1
ATOM 4316 C CA . LEU A 1 552 ? 2.895 20.719 29.365 1.00 39.19 552 LEU A CA 1
ATOM 4317 C C . LEU A 1 552 ? 1.486 20.148 29.576 1.00 39.19 552 LEU A C 1
ATOM 4319 O O . LEU A 1 552 ? 0.653 20.739 30.258 1.00 39.19 552 LEU A O 1
ATOM 4323 N N . ARG A 1 553 ? 1.215 18.988 28.965 1.00 39.28 553 ARG A N 1
ATOM 4324 C CA . ARG A 1 553 ? 0.135 18.111 29.426 1.00 39.28 553 ARG A CA 1
ATOM 4325 C C . ARG A 1 553 ? 0.521 17.624 30.816 1.00 39.28 553 ARG A C 1
ATOM 4327 O O . ARG A 1 553 ? 1.402 16.771 30.923 1.00 39.28 553 ARG A O 1
ATOM 4334 N N . SER A 1 554 ? -0.129 18.164 31.838 1.00 48.94 554 SER A N 1
ATOM 4335 C CA . SER A 1 554 ? 0.015 17.668 33.200 1.00 48.94 554 SER A CA 1
ATOM 4336 C C . SER A 1 554 ? -0.411 16.203 33.301 1.00 48.94 554 SER A C 1
ATOM 4338 O O . SER A 1 554 ? -1.280 15.732 32.550 1.00 48.94 554 SER A O 1
ATOM 4340 N N . SER A 1 555 ? 0.214 15.456 34.210 1.00 54.03 555 SER A N 1
ATOM 4341 C CA . SER A 1 555 ? -0.204 14.075 34.474 1.00 54.03 555 SER A CA 1
ATOM 4342 C C . SER A 1 555 ? -1.482 14.044 35.320 1.00 54.03 555 SER A C 1
ATOM 4344 O O . SER A 1 555 ? -1.848 15.027 35.973 1.00 54.03 555 SER A O 1
ATOM 4346 N N . MET A 1 556 ? -2.182 12.905 35.348 1.00 53.03 556 MET A N 1
ATOM 4347 C CA . MET A 1 556 ? -3.295 12.741 36.299 1.00 53.03 556 MET A CA 1
ATOM 4348 C C . MET A 1 556 ? -2.799 12.717 37.755 1.00 53.03 556 MET A C 1
ATOM 4350 O O . MET A 1 556 ? -3.557 13.056 38.664 1.00 53.03 556 MET A O 1
ATOM 4354 N N . GLY A 1 557 ? -1.511 12.427 37.972 1.00 56.06 557 GLY A N 1
ATOM 4355 C CA . GLY A 1 557 ? -0.822 12.644 39.241 1.00 56.06 557 GLY A CA 1
ATOM 4356 C C . GLY A 1 557 ? -0.925 14.086 39.725 1.00 56.06 557 GLY A C 1
ATOM 4357 O O . GLY A 1 557 ? -1.435 14.326 40.815 1.00 56.06 557 GLY A O 1
ATOM 4358 N N . GLU A 1 558 ? -0.501 15.045 38.902 1.00 58.72 558 GLU A N 1
ATOM 4359 C CA . GLU A 1 558 ? -0.512 16.476 39.245 1.00 58.72 558 GLU A CA 1
ATOM 4360 C C . GLU A 1 558 ? -1.924 17.042 39.450 1.00 58.72 558 GLU A C 1
ATOM 4362 O O . GLU A 1 558 ? -2.111 17.943 40.264 1.00 58.72 558 GLU A O 1
ATOM 4367 N N . LEU A 1 559 ? -2.921 16.519 38.727 1.00 55.19 559 LEU A N 1
ATOM 4368 C CA . LEU A 1 559 ? -4.294 17.036 38.757 1.00 55.19 559 LEU A CA 1
ATOM 4369 C C . LEU A 1 559 ? -5.202 16.400 39.820 1.00 55.19 559 LEU A C 1
ATOM 4371 O O . LEU A 1 559 ? -6.183 17.032 40.208 1.00 55.19 559 LEU A O 1
ATOM 4375 N N . LEU A 1 560 ? -4.926 15.169 40.267 1.00 55.88 560 LEU A N 1
ATOM 4376 C CA . LEU A 1 560 ? -5.828 14.419 41.157 1.00 55.88 560 LEU A CA 1
ATOM 4377 C C . LEU A 1 560 ? -5.120 13.755 42.342 1.00 55.88 560 LEU A C 1
ATOM 4379 O O . LEU A 1 560 ? -5.631 13.827 43.456 1.00 55.88 560 LEU A O 1
ATOM 4383 N N . VAL A 1 561 ? -3.955 13.133 42.138 1.00 57.31 561 VAL A N 1
ATOM 4384 C CA . VAL A 1 561 ? -3.259 12.403 43.214 1.00 57.31 561 VAL A CA 1
ATOM 4385 C C . VAL A 1 561 ? -2.549 13.368 44.157 1.00 57.31 561 VAL A C 1
ATOM 4387 O O . VAL A 1 561 ? -2.826 13.365 45.352 1.00 57.31 561 VAL A O 1
ATOM 4390 N N . LEU A 1 562 ? -1.681 14.239 43.636 1.00 62.25 562 LEU A N 1
ATOM 4391 C CA . LEU A 1 562 ? -0.915 15.186 44.450 1.00 62.25 562 LEU A CA 1
ATOM 4392 C C . LEU A 1 562 ? -1.813 16.184 45.211 1.00 62.25 562 LEU A C 1
ATOM 4394 O O . LEU A 1 562 ? -1.564 16.359 46.401 1.00 62.25 562 LEU A O 1
ATOM 4398 N N . PRO A 1 563 ? -2.894 16.759 44.633 1.00 60.22 563 PRO A N 1
ATOM 4399 C CA . PRO A 1 563 ? -3.822 17.623 45.375 1.00 60.22 563 PRO A CA 1
ATOM 4400 C C . PRO A 1 563 ? -4.663 16.892 46.434 1.00 60.22 563 PRO A C 1
ATOM 4402 O O . PRO A 1 563 ? -5.221 17.529 47.330 1.00 60.22 563 PRO A O 1
ATOM 4405 N N . PHE A 1 564 ? -4.800 15.565 46.333 1.00 54.69 564 PHE A N 1
ATOM 4406 C CA . PHE A 1 564 ? -5.457 14.757 47.359 1.00 54.69 564 PHE A CA 1
ATOM 4407 C C . PHE A 1 564 ? -4.474 14.381 48.471 1.00 54.69 564 PHE A C 1
ATOM 4409 O O . PHE A 1 564 ? -4.770 14.608 49.641 1.00 54.69 564 PHE A O 1
ATOM 4416 N N . LEU A 1 565 ? -3.280 13.897 48.113 1.00 58.22 565 LEU A N 1
ATOM 4417 C CA . LEU A 1 565 ? -2.207 13.592 49.061 1.00 58.22 565 LEU A CA 1
ATOM 4418 C C . LEU A 1 565 ? -1.761 14.834 49.846 1.00 58.22 565 LEU A C 1
ATOM 4420 O O . LEU A 1 565 ? -1.507 14.721 51.037 1.00 58.22 565 LEU A O 1
ATOM 4424 N N . SER A 1 566 ? -1.764 16.032 49.248 1.00 60.75 566 SER A N 1
ATOM 4425 C CA . SER A 1 566 ? -1.417 17.282 49.945 1.00 60.75 566 SER A CA 1
ATOM 4426 C C . SER A 1 566 ? -2.408 17.709 51.037 1.00 60.75 566 SER A C 1
ATOM 4428 O O . SER A 1 566 ? -2.148 18.688 51.733 1.00 60.75 566 SER A O 1
ATOM 4430 N N . LYS A 1 567 ? -3.551 17.021 51.188 1.00 55.97 567 LYS A N 1
ATOM 4431 C CA . LYS A 1 567 ? -4.452 17.185 52.344 1.00 55.97 567 LYS A CA 1
ATOM 4432 C C . LYS A 1 567 ? -3.919 16.481 53.594 1.00 55.97 567 LYS A C 1
ATOM 4434 O O . LYS A 1 567 ? -4.282 16.861 54.702 1.00 55.97 567 LYS A O 1
ATOM 4439 N N . PHE A 1 568 ? -3.085 15.461 53.410 1.00 52.28 568 PHE A N 1
ATOM 4440 C CA . PHE A 1 568 ? -2.457 14.706 54.481 1.00 52.28 568 PHE A CA 1
ATOM 4441 C C . PHE A 1 568 ? -1.095 15.335 54.760 1.00 52.28 568 PHE A C 1
ATOM 4443 O O . PHE A 1 568 ? -0.241 15.442 53.878 1.00 52.28 568 PHE A O 1
ATOM 4450 N N . SER A 1 569 ? -0.887 15.785 55.994 1.00 45.62 569 SER A N 1
ATOM 4451 C CA . SER A 1 569 ? 0.416 16.274 56.429 1.00 45.62 569 SER A CA 1
ATOM 4452 C C . SER A 1 569 ? 1.421 15.125 56.403 1.00 45.62 569 SER A C 1
ATOM 4454 O O . SER A 1 569 ? 1.302 14.191 57.197 1.00 45.62 569 SER A O 1
ATOM 4456 N N . ILE A 1 570 ? 2.423 15.213 55.524 1.00 41.47 570 ILE A N 1
ATOM 4457 C CA . ILE A 1 570 ? 3.627 14.381 55.623 1.00 41.47 570 ILE A CA 1
ATOM 4458 C C . ILE A 1 570 ? 4.189 14.564 57.043 1.00 41.47 570 ILE A C 1
ATOM 4460 O O . ILE A 1 570 ? 4.335 15.717 57.467 1.00 41.47 570 ILE A O 1
ATOM 4464 N N . PRO A 1 571 ? 4.514 13.484 57.778 1.00 40.41 571 PRO A N 1
ATOM 4465 C CA . PRO A 1 571 ? 5.246 13.588 59.031 1.00 40.41 571 PRO A CA 1
ATOM 4466 C C . PRO A 1 571 ? 6.642 14.169 58.768 1.00 40.41 571 PRO A C 1
ATOM 4468 O O . PRO A 1 571 ? 7.572 13.463 58.395 1.00 40.41 571 PRO A O 1
ATOM 4471 N N . CYS A 1 572 ? 6.781 15.485 58.914 1.00 36.75 572 CYS A N 1
ATOM 4472 C CA . CYS A 1 572 ? 8.085 16.120 59.056 1.00 36.75 572 CYS A CA 1
ATOM 4473 C C . CYS A 1 572 ? 8.637 15.772 60.442 1.00 36.75 572 CYS A C 1
ATOM 4475 O O . CYS A 1 572 ? 7.883 15.842 61.413 1.00 36.75 572 CYS A O 1
ATOM 4477 N N . ASP A 1 573 ? 9.932 15.464 60.542 1.00 43.44 573 ASP A N 1
ATOM 4478 C CA . ASP A 1 573 ? 10.597 15.090 61.798 1.00 43.44 573 ASP A CA 1
ATOM 4479 C C . ASP A 1 573 ? 10.569 16.217 62.847 1.00 43.44 573 ASP A C 1
ATOM 4481 O O . ASP A 1 573 ? 11.489 17.027 62.981 1.00 43.44 573 ASP A O 1
ATOM 4485 N N . ALA A 1 574 ? 9.477 16.259 63.604 1.00 43.22 574 ALA A N 1
ATOM 4486 C CA . ALA A 1 574 ? 9.241 17.145 64.728 1.00 43.22 574 ALA A CA 1
ATOM 4487 C C . ALA A 1 574 ? 8.425 16.377 65.778 1.00 43.22 574 ALA A C 1
ATOM 4489 O O . ALA A 1 574 ? 7.205 16.279 65.686 1.00 43.22 574 ALA A O 1
ATOM 4490 N N . ASN A 1 575 ? 9.132 15.861 66.787 1.00 34.25 575 ASN A N 1
ATOM 4491 C CA . ASN A 1 575 ? 8.623 15.094 67.930 1.00 34.25 575 ASN A CA 1
ATOM 4492 C C . ASN A 1 575 ? 8.151 13.664 67.606 1.00 34.25 575 ASN A C 1
ATOM 4494 O O . ASN A 1 575 ? 6.957 13.372 67.547 1.00 34.25 575 ASN A O 1
ATOM 4498 N N . ALA A 1 576 ? 9.103 12.728 67.578 1.00 38.19 576 ALA A N 1
ATOM 4499 C CA . ALA A 1 576 ? 8.848 11.306 67.824 1.00 38.19 576 ALA A CA 1
ATOM 4500 C C . ALA A 1 576 ? 8.477 11.058 69.310 1.00 38.19 576 ALA A C 1
ATOM 4502 O O . ALA A 1 576 ? 9.178 10.345 70.026 1.00 38.19 576 ALA A O 1
ATOM 4503 N N . SER A 1 577 ? 7.427 11.730 69.809 1.00 40.41 577 SER A N 1
ATOM 4504 C CA . SER A 1 577 ? 7.047 11.727 71.231 1.00 40.41 577 SER A CA 1
ATOM 4505 C C . SER A 1 577 ? 5.626 12.253 71.538 1.00 40.41 577 SER A C 1
ATOM 4507 O O . SER A 1 577 ? 5.453 12.963 72.528 1.00 40.41 577 SER A O 1
ATOM 4509 N N . ASP A 1 578 ? 4.600 11.937 70.736 1.00 32.25 578 ASP A N 1
ATOM 4510 C CA . ASP A 1 578 ? 3.190 12.066 71.177 1.00 32.25 578 ASP A CA 1
ATOM 4511 C C . ASP A 1 578 ? 2.302 11.000 70.496 1.00 32.25 578 ASP A C 1
ATOM 4513 O O . ASP A 1 578 ? 1.767 11.184 69.402 1.00 32.25 578 ASP A O 1
ATOM 4517 N N . SER A 1 579 ? 2.187 9.829 71.129 1.00 42.47 579 SER A N 1
ATOM 4518 C CA . SER A 1 579 ? 1.431 8.670 70.637 1.00 42.47 579 SER A CA 1
ATOM 4519 C C . SER A 1 579 ? -0.082 8.843 70.827 1.00 42.47 579 SER A C 1
ATOM 4521 O O . SER A 1 579 ? -0.716 8.188 71.658 1.00 42.47 579 SER A O 1
ATOM 4523 N N . ARG A 1 580 ? -0.698 9.718 70.024 1.00 33.34 580 ARG A N 1
ATOM 4524 C CA . ARG A 1 580 ? -2.158 9.908 70.020 1.00 33.34 580 ARG A CA 1
ATOM 4525 C C . ARG A 1 580 ? -2.833 9.117 68.914 1.00 33.34 580 ARG A C 1
ATOM 4527 O O . ARG A 1 580 ? -3.042 9.602 67.807 1.00 33.34 580 ARG A O 1
ATOM 4534 N N . ILE A 1 581 ? -3.229 7.903 69.283 1.00 39.09 581 ILE A N 1
ATOM 4535 C CA . ILE A 1 581 ? -4.198 7.083 68.554 1.00 39.09 581 ILE A CA 1
ATOM 4536 C C . ILE A 1 581 ? -5.473 7.915 68.347 1.00 39.09 581 ILE A C 1
ATOM 4538 O O . ILE A 1 581 ? -6.215 8.165 69.299 1.00 39.09 581 ILE A O 1
ATOM 4542 N N . LEU A 1 582 ? -5.745 8.325 67.108 1.00 29.47 582 LEU A N 1
ATOM 4543 C CA . LEU A 1 582 ? -7.047 8.864 66.727 1.00 29.47 582 LEU A CA 1
ATOM 4544 C C . LEU A 1 582 ? -7.992 7.698 66.433 1.00 29.47 582 LEU A C 1
ATOM 4546 O O . LEU A 1 582 ? -7.956 7.106 65.358 1.00 29.47 582 LEU A O 1
ATOM 4550 N N . LYS A 1 583 ? -8.833 7.374 67.418 1.00 29.94 583 LYS A N 1
ATOM 4551 C CA . LYS A 1 583 ? -10.071 6.628 67.187 1.00 29.94 583 LYS A CA 1
ATOM 4552 C C . LYS A 1 583 ? -11.148 7.607 66.726 1.00 29.94 583 LYS A C 1
ATOM 4554 O O . LYS A 1 583 ? -11.550 8.435 67.538 1.00 29.94 583 LYS A O 1
ATOM 4559 N N . GLU A 1 584 ? -11.591 7.476 65.477 1.00 30.27 584 GLU A N 1
ATOM 4560 C CA . GLU A 1 584 ? -13.004 7.412 65.031 1.00 30.27 584 GLU A CA 1
ATOM 4561 C C . GLU A 1 584 ? -13.089 7.268 63.502 1.00 30.27 584 GLU A C 1
ATOM 4563 O O . GLU A 1 584 ? -12.392 8.028 62.794 1.00 30.27 584 GLU A O 1
#